Protein AF-A0A7X4L5C1-F1 (afdb_monomer_lite)

Sequence (406 aa):
IIQNWLNNQGIYPERGCKEEYSFYAYKCYPIDEHRRQYFQKICSGKKPSIGYKLIPLLARKGMLDSVWTTNLDDLVVTACIGNGIQAIEITLDSVQRLNNRPQNRHELPVIKLHGDFKYGDLKNTEEELLNQDKTFRERLIEYVQDKHLIVLGYSGRDTSLMDTLKEAYSKQGGGILYWCGYGDNINSDIAELIQIATKNGRRAFYIPTDGFDSTLRKITQIVVEDDNNLKKELLELHQTSNINDTITPFDLKCERVNKLLKSNIFRISFPDEVFVFDVSISDKPWKFVDERTLERNDISAVPYNKQIWAFGRLDIIKDIFKDVMNSDIQRKPLANIKIYNTAVSRLLLTTICKILALQSNLKTDYKDKIWTENNSKSISGHIVYNAVLLSFDRISGEYYLSLNPD

Foldseek 3Di:
DVQVVQVVVVPADHPPDLCNVVVCLCVVPVDLVVSLVVLCVVQPPDEAALLLLLLLVCLLLVNAQEAEDQHPHCHNQNSLVPSQAHEDEDELVRLVCLPPDDRDSRYYYYYHPDPGRNDPPPDPDPVVVVVSLVSVLVSVLVVQQAAEDEAFPDQCSDPSVLVSLLVSLLDHHAYAAEYEDAADDHDPSRVVSCVSNVVSVHHYDYHHDNHSNRVSLVVSCVSCVPPPVSVVVSVVSVVVSCVPPPPPPPDPPPVDPQDDDDDQKAFDDDDFKWKKFAWDDDDDQAVVQCVQPQPDLQKFWFDDPNMITMDHDPVSVCVSCVPTTPDDIDIDTPVPDDCVPPGNVQSVQLNVQSVCCVVVVWDDPSGFKTWDPPDWDQDPNDTDTWMWGWGWDADPNTIIIGTHTD

Secondary structure (DSSP, 8-state):
-HHHHHHHTSSSPPTT-TTHHHHHHHHH--SHHHHHHHHHHHHTT----HHHHHHHHHHHTT----EEE--SS-HHHHHHTTTT-EEEEE-GGGGGGTTSS---TTEEEEEE---SSSSTTSS--HHHHHHHHHHHHHHHHHHHHHS-EEEES--S--HHHHHHHHHHHHS--S-EEEEEEESS---HHHHHHHHHHHHTT-EEEEEEES-HHHHHHHHHHHHTTT-HHHHHHHHHHHHHHHTT-----S----SS-----SSSEEE----SEEEEEEB---S-HHHHHHHHHSS-TTEEEEEETTEEEEEE-HHHHHHHHTTTB-S--EEEESTTS-TTSHHHHHHHHHHHHHHHHHHHT-EE-SSSEEE-STT-EEETTEEE--EEEEEEEEETTEEEEEEEE-

Structure (mmCIF, N/CA/C/O backbone):
data_AF-A0A7X4L5C1-F1
#
_entry.id   AF-A0A7X4L5C1-F1
#
loop_
_atom_site.group_PDB
_atom_site.id
_atom_site.type_symbol
_atom_site.label_atom_id
_atom_site.label_alt_id
_atom_site.label_comp_id
_atom_site.label_asym_id
_atom_site.label_entity_id
_atom_site.label_seq_id
_atom_site.pdbx_PDB_ins_code
_atom_site.Cartn_x
_atom_site.Cartn_y
_atom_site.Cartn_z
_atom_site.occupancy
_atom_site.B_iso_or_equiv
_atom_site.auth_seq_id
_atom_site.auth_comp_id
_atom_site.auth_asym_id
_atom_site.auth_atom_id
_atom_site.pdbx_PDB_model_num
ATOM 1 N N . ILE A 1 1 ? 19.381 -14.144 2.838 1.00 76.88 1 ILE A N 1
ATOM 2 C CA . ILE A 1 1 ? 20.787 -13.904 3.254 1.00 76.88 1 ILE A CA 1
ATOM 3 C C . ILE A 1 1 ? 20.833 -13.256 4.637 1.00 76.88 1 ILE A C 1
ATOM 5 O O . ILE A 1 1 ? 21.293 -13.926 5.546 1.00 76.88 1 ILE A O 1
ATOM 9 N N . ILE A 1 2 ? 20.290 -12.044 4.833 1.00 82.88 2 ILE A N 1
ATOM 10 C CA . ILE A 1 2 ? 20.304 -11.349 6.142 1.00 82.88 2 ILE A CA 1
ATOM 11 C C . ILE A 1 2 ? 19.624 -12.174 7.249 1.00 82.88 2 ILE A C 1
ATOM 13 O O . ILE A 1 2 ? 20.246 -12.434 8.271 1.00 82.88 2 ILE A O 1
ATOM 17 N N . GLN A 1 3 ? 18.405 -12.676 7.017 1.00 81.88 3 GLN A N 1
ATOM 18 C CA . GLN A 1 3 ? 17.716 -13.501 8.019 1.00 81.88 3 GLN A CA 1
ATOM 19 C C . GLN A 1 3 ? 18.479 -14.779 8.382 1.00 81.88 3 GLN A C 1
ATOM 21 O O . GLN A 1 3 ? 18.574 -15.126 9.549 1.00 81.88 3 GLN A O 1
ATOM 26 N N . ASN A 1 4 ? 19.055 -15.471 7.398 1.00 84.75 4 ASN A N 1
ATOM 27 C CA . ASN A 1 4 ? 19.818 -16.692 7.663 1.00 84.75 4 ASN A CA 1
ATOM 28 C C . ASN A 1 4 ? 21.037 -16.389 8.546 1.00 84.75 4 ASN A C 1
ATOM 30 O O . ASN A 1 4 ? 21.363 -17.177 9.423 1.00 84.75 4 ASN A O 1
ATOM 34 N N . TRP A 1 5 ? 21.682 -15.233 8.344 1.00 88.88 5 TRP A N 1
ATOM 35 C CA . TRP A 1 5 ? 22.757 -14.784 9.222 1.00 88.88 5 TRP A CA 1
ATOM 36 C C . TRP A 1 5 ? 22.249 -14.497 10.640 1.00 88.88 5 TRP A C 1
ATOM 38 O O . TRP A 1 5 ? 22.875 -14.963 11.584 1.00 88.88 5 TRP A O 1
ATOM 48 N N . LEU A 1 6 ? 21.112 -13.803 10.790 1.00 86.69 6 LEU A N 1
ATOM 49 C CA . LEU A 1 6 ? 20.492 -13.507 12.091 1.00 86.69 6 LEU A CA 1
ATOM 50 C C . LEU A 1 6 ? 20.116 -14.787 12.851 1.00 86.69 6 LEU A C 1
ATOM 52 O O . LEU A 1 6 ? 20.483 -14.933 14.015 1.00 86.69 6 LEU A O 1
ATOM 56 N N . ASN A 1 7 ? 19.469 -15.737 12.173 1.00 87.06 7 ASN A N 1
ATOM 57 C CA . ASN A 1 7 ? 19.072 -17.023 12.747 1.00 87.06 7 ASN A CA 1
ATOM 58 C C . ASN A 1 7 ? 20.291 -17.826 13.230 1.00 87.06 7 ASN A C 1
ATOM 60 O O . ASN A 1 7 ? 20.255 -18.401 14.312 1.00 87.06 7 ASN A O 1
ATOM 64 N N . ASN A 1 8 ? 21.401 -17.808 12.481 1.00 89.06 8 ASN A N 1
ATOM 65 C CA . ASN A 1 8 ? 22.632 -18.509 12.863 1.00 89.06 8 ASN A CA 1
ATOM 66 C C . ASN A 1 8 ? 23.288 -17.960 14.143 1.00 89.06 8 ASN A C 1
ATOM 68 O O . ASN A 1 8 ? 24.120 -18.648 14.726 1.00 89.06 8 ASN A O 1
ATOM 72 N N . GLN A 1 9 ? 22.950 -16.742 14.581 1.00 86.88 9 GLN A N 1
ATOM 73 C CA . GLN A 1 9 ? 23.472 -16.190 15.838 1.00 86.88 9 GLN A CA 1
ATOM 74 C C . GLN A 1 9 ? 22.696 -16.682 17.070 1.00 86.88 9 GLN A C 1
ATOM 76 O O . GLN A 1 9 ? 23.168 -16.488 18.184 1.00 86.88 9 GLN A O 1
ATOM 81 N N . GLY A 1 10 ? 21.492 -17.249 16.906 1.00 83.44 10 GLY A N 1
ATOM 82 C CA . GLY A 1 10 ? 20.671 -17.795 17.999 1.00 83.44 10 GLY A CA 1
ATOM 83 C C . GLY A 1 10 ? 20.094 -16.781 19.003 1.00 83.44 10 GLY A C 1
ATOM 84 O O . GLY A 1 10 ? 19.364 -17.175 19.903 1.00 83.44 10 GLY A O 1
ATOM 85 N N . ILE A 1 11 ? 20.400 -15.486 18.862 1.00 86.56 11 ILE A N 1
ATOM 86 C CA . ILE A 1 11 ? 19.992 -14.411 19.793 1.00 86.56 11 ILE A CA 1
ATOM 87 C C . ILE A 1 11 ? 18.981 -13.423 19.193 1.00 86.56 11 ILE A C 1
ATOM 89 O O . ILE A 1 11 ? 18.627 -12.439 19.841 1.00 86.56 11 ILE A O 1
ATOM 93 N N . TYR A 1 12 ? 18.620 -13.596 17.922 1.00 87.31 12 TYR A N 1
ATOM 94 C CA . TYR A 1 12 ? 17.735 -12.691 17.191 1.00 87.31 12 TYR A CA 1
ATOM 95 C C . TYR A 1 12 ? 16.380 -13.358 16.947 1.00 87.31 12 TYR A C 1
ATOM 97 O O . TYR A 1 12 ? 16.351 -14.572 16.740 1.00 87.31 12 TYR A O 1
ATOM 105 N N . PRO A 1 13 ? 15.280 -12.585 16.949 1.00 84.81 13 PRO A N 1
ATOM 106 C CA . PRO A 1 13 ? 13.955 -13.118 16.678 1.00 84.81 13 PRO A CA 1
ATOM 107 C C . PRO A 1 13 ? 13.875 -13.722 15.274 1.00 84.81 13 PRO A C 1
ATOM 109 O O . PRO A 1 13 ? 14.532 -13.269 14.329 1.00 84.81 13 PRO A O 1
ATOM 112 N N . GLU A 1 14 ? 13.044 -14.754 15.143 1.00 85.31 14 GLU A N 1
ATOM 113 C CA . GLU A 1 14 ? 12.731 -15.346 13.850 1.00 85.31 14 GLU A CA 1
ATOM 114 C C . GLU A 1 14 ? 11.982 -14.352 12.954 1.00 85.31 14 GLU A C 1
ATOM 116 O O . GLU A 1 14 ? 11.309 -13.426 13.413 1.00 85.31 14 GLU A O 1
ATOM 121 N N . ARG A 1 15 ? 12.083 -14.562 11.640 1.00 83.62 15 ARG A N 1
ATOM 122 C CA . ARG A 1 15 ? 11.452 -13.685 10.653 1.00 83.62 15 ARG A CA 1
ATOM 123 C C . ARG A 1 15 ? 9.940 -13.665 10.827 1.00 83.62 15 ARG A C 1
ATOM 125 O O . ARG A 1 15 ? 9.299 -14.706 10.710 1.00 83.62 15 ARG A O 1
ATOM 132 N N . GLY A 1 16 ? 9.368 -12.473 10.959 1.00 76.12 16 GLY A N 1
ATOM 133 C CA . GLY A 1 16 ? 7.925 -12.305 11.095 1.00 76.12 16 GLY A CA 1
ATOM 134 C C . GLY A 1 16 ? 7.400 -12.556 12.507 1.00 76.12 16 GLY A C 1
ATOM 135 O O . GLY A 1 16 ? 6.182 -12.573 12.681 1.00 76.12 16 GLY A O 1
ATOM 136 N N . CYS A 1 17 ? 8.283 -12.718 13.497 1.00 79.56 17 CYS A N 1
ATOM 137 C CA . CYS A 1 17 ? 7.891 -12.743 14.901 1.00 79.56 17 CYS A CA 1
ATOM 138 C C . CYS A 1 17 ? 7.245 -11.403 15.306 1.00 79.56 17 CYS A C 1
ATOM 140 O O . CYS A 1 17 ? 7.602 -10.347 14.774 1.00 79.56 17 CYS A O 1
ATOM 142 N N . LYS A 1 18 ? 6.293 -11.420 16.247 1.00 68.19 18 LYS A N 1
ATOM 143 C CA . LYS A 1 18 ? 5.554 -10.207 16.649 1.00 68.19 18 LYS A CA 1
ATOM 144 C C . LYS A 1 18 ? 6.484 -9.172 17.291 1.00 68.19 18 LYS A C 1
ATOM 146 O O . LYS A 1 18 ? 6.361 -7.979 17.028 1.00 68.19 18 LYS A O 1
ATOM 151 N N . GLU A 1 19 ? 7.476 -9.641 18.038 1.00 70.69 19 GLU A N 1
ATOM 152 C CA . GLU A 1 19 ? 8.443 -8.829 18.776 1.00 70.69 19 GLU A CA 1
ATOM 153 C C . GLU A 1 19 ? 9.618 -8.356 17.906 1.00 70.69 19 GLU A C 1
ATOM 155 O O . GLU A 1 19 ? 10.466 -7.606 18.386 1.00 70.69 19 GLU A O 1
ATOM 160 N N . GLU A 1 20 ? 9.685 -8.762 16.629 1.00 75.56 20 GLU A N 1
ATOM 161 C CA . GLU A 1 20 ? 10.814 -8.488 15.729 1.00 75.56 20 GLU A CA 1
ATOM 162 C C . GLU A 1 20 ? 11.133 -6.985 15.650 1.00 75.56 20 GLU A C 1
ATOM 164 O O . GLU A 1 20 ? 12.278 -6.574 15.847 1.00 75.56 20 GLU A O 1
ATOM 169 N N . TYR A 1 21 ? 10.109 -6.150 15.435 1.00 74.38 21 TYR A N 1
ATOM 170 C CA . TYR A 1 21 ? 10.257 -4.694 15.334 1.00 74.38 21 TYR A CA 1
ATOM 171 C C . TYR A 1 21 ? 10.800 -4.075 16.627 1.00 74.38 21 TYR A C 1
ATOM 173 O O . TYR A 1 21 ? 11.815 -3.374 16.601 1.00 74.38 21 TYR A O 1
ATOM 181 N N . SER A 1 22 ? 10.146 -4.360 17.755 1.00 73.19 22 SER A N 1
ATOM 182 C CA . SER A 1 22 ? 10.513 -3.793 19.052 1.00 73.19 22 SER A CA 1
ATOM 183 C C . SER A 1 22 ? 11.908 -4.255 19.463 1.00 73.19 22 SER A C 1
ATOM 185 O O . SER A 1 22 ? 12.741 -3.429 19.831 1.00 73.19 22 SER A O 1
ATOM 187 N N . PHE A 1 23 ? 12.216 -5.545 19.303 1.00 79.12 23 PHE A N 1
ATOM 188 C CA . PHE A 1 23 ? 13.527 -6.110 19.616 1.00 79.12 23 PHE A CA 1
ATOM 189 C C . PHE A 1 23 ? 14.656 -5.375 18.885 1.00 79.12 23 PHE A C 1
ATOM 191 O O . PHE A 1 23 ? 15.636 -4.962 19.510 1.00 79.12 23 PHE A O 1
ATOM 198 N N . TYR A 1 24 ? 14.528 -5.175 17.568 1.00 81.62 24 TYR A N 1
ATOM 199 C CA . TYR A 1 24 ? 15.555 -4.467 16.804 1.00 81.62 24 TYR A CA 1
ATOM 200 C C . TYR A 1 24 ? 15.628 -2.982 17.161 1.00 81.62 24 TYR A C 1
ATOM 202 O O . TYR A 1 24 ? 16.733 -2.450 17.257 1.00 81.62 24 TYR A O 1
ATOM 210 N N . ALA A 1 25 ? 14.494 -2.324 17.418 1.00 75.06 25 ALA A N 1
ATOM 211 C CA . ALA A 1 25 ? 14.479 -0.928 17.847 1.00 75.06 25 ALA A CA 1
ATOM 212 C C . ALA A 1 25 ? 15.249 -0.726 19.166 1.00 75.06 25 ALA A C 1
ATOM 214 O O . ALA A 1 25 ? 16.118 0.145 19.230 1.00 75.06 25 ALA A O 1
ATOM 215 N N . TYR A 1 26 ? 15.002 -1.565 20.181 1.00 77.00 26 TYR A N 1
ATOM 216 C CA . TYR A 1 26 ? 15.725 -1.525 21.461 1.00 77.00 26 TYR A CA 1
ATOM 217 C C . TYR A 1 26 ? 17.202 -1.899 21.312 1.00 77.00 26 TYR A C 1
ATOM 219 O O . TYR A 1 26 ? 18.069 -1.264 21.907 1.00 77.00 26 TYR A O 1
ATOM 227 N N . LYS A 1 27 ? 17.517 -2.909 20.493 1.00 82.50 27 LYS A N 1
ATOM 228 C CA . LYS A 1 27 ? 18.898 -3.377 20.326 1.00 82.50 27 LYS A CA 1
ATOM 229 C C . LYS A 1 27 ? 19.775 -2.385 19.561 1.00 82.50 27 LYS A C 1
ATOM 231 O O . LYS A 1 27 ? 20.954 -2.253 19.878 1.00 82.50 27 LYS A O 1
ATOM 236 N N . CYS A 1 28 ? 19.224 -1.697 18.561 1.00 82.88 28 CYS A N 1
ATOM 237 C CA . CYS A 1 28 ? 19.953 -0.683 17.795 1.00 82.88 28 CYS A CA 1
ATOM 238 C C . CYS A 1 28 ? 20.097 0.638 18.556 1.00 82.88 28 CYS A C 1
ATOM 240 O O . CYS A 1 28 ? 21.110 1.319 18.405 1.00 82.88 28 CYS A O 1
ATOM 242 N N . TYR A 1 29 ? 19.105 0.992 19.370 1.00 78.44 29 TYR A N 1
ATOM 243 C CA . TYR A 1 29 ? 19.063 2.259 20.088 1.00 78.44 29 TYR A CA 1
ATOM 244 C C . TYR A 1 29 ? 18.593 2.027 21.533 1.00 78.44 29 TYR A C 1
ATOM 246 O O . TYR A 1 29 ? 17.424 2.226 21.838 1.00 78.44 29 TYR A O 1
ATOM 254 N N . PRO A 1 30 ? 19.489 1.630 22.451 1.00 78.25 30 PRO A N 1
ATOM 255 C CA . PRO A 1 30 ? 19.106 1.355 23.839 1.00 78.25 30 PRO A CA 1
ATOM 256 C C . PRO A 1 30 ? 18.644 2.597 24.613 1.00 78.25 30 PRO A C 1
ATOM 258 O O . PRO A 1 30 ? 17.969 2.474 25.624 1.00 78.25 30 PRO A O 1
ATOM 261 N N . ILE A 1 31 ? 19.044 3.788 24.152 1.00 78.69 31 ILE A N 1
ATOM 262 C CA . ILE A 1 31 ? 18.683 5.072 24.755 1.00 78.69 31 ILE A CA 1
ATOM 263 C C . ILE A 1 31 ? 17.437 5.612 24.055 1.00 78.69 31 ILE A C 1
ATOM 265 O O . ILE A 1 31 ? 17.445 5.835 22.840 1.00 78.69 31 ILE A O 1
ATOM 269 N N . ASP A 1 32 ? 16.402 5.894 24.838 1.00 69.19 32 ASP A N 1
ATOM 270 C CA . ASP A 1 32 ? 15.101 6.381 24.376 1.00 69.19 32 ASP A CA 1
ATOM 271 C C . ASP A 1 32 ? 15.201 7.629 23.518 1.00 69.19 32 ASP A C 1
ATOM 273 O O . ASP A 1 32 ? 14.660 7.668 22.415 1.00 69.19 32 ASP A O 1
ATOM 277 N N . GLU A 1 33 ? 15.975 8.618 23.958 1.00 73.69 33 GLU A N 1
ATOM 278 C CA . GLU A 1 33 ? 16.185 9.848 23.200 1.00 73.69 33 GLU A CA 1
ATOM 279 C C . GLU A 1 33 ? 16.744 9.584 21.794 1.00 73.69 33 GLU A C 1
ATOM 281 O O . GLU A 1 33 ? 16.292 10.181 20.817 1.00 73.69 33 GLU A O 1
ATOM 286 N N . HIS A 1 34 ? 17.665 8.627 21.653 1.00 80.44 34 HIS A N 1
ATOM 287 C CA . HIS A 1 34 ? 18.209 8.261 20.346 1.00 80.44 34 HIS A CA 1
ATOM 288 C C . HIS A 1 34 ? 17.168 7.549 19.472 1.00 80.44 34 HIS A C 1
ATOM 290 O O . HIS A 1 34 ? 17.119 7.805 18.267 1.00 80.44 34 HIS A O 1
ATOM 296 N N . ARG A 1 35 ? 16.298 6.711 20.061 1.00 79.56 35 ARG A N 1
ATOM 297 C CA . ARG A 1 35 ? 15.146 6.121 19.351 1.00 79.56 35 ARG A CA 1
ATOM 298 C C . ARG A 1 35 ? 14.209 7.207 18.843 1.00 79.56 35 ARG A C 1
ATOM 300 O O . ARG A 1 35 ? 13.867 7.205 17.660 1.00 79.56 35 ARG A O 1
ATOM 307 N N . ARG A 1 36 ? 13.844 8.163 19.706 1.00 74.75 36 ARG A N 1
ATOM 308 C CA . ARG A 1 36 ? 12.979 9.296 19.344 1.00 74.75 36 ARG A CA 1
ATOM 309 C C . ARG A 1 36 ? 13.556 10.069 18.167 1.00 74.75 36 ARG A C 1
ATOM 311 O O . ARG A 1 36 ? 12.881 10.239 17.155 1.00 74.75 36 ARG A O 1
ATOM 318 N N . GLN A 1 37 ? 14.817 10.487 18.269 1.00 80.81 37 GLN A N 1
ATOM 319 C CA . GLN A 1 37 ? 15.495 11.249 17.220 1.00 80.81 37 GLN A CA 1
ATOM 320 C C . GLN A 1 37 ? 15.586 10.467 15.908 1.00 80.81 37 GLN A C 1
ATOM 322 O O . GLN A 1 37 ? 15.396 11.039 14.834 1.00 80.81 37 GLN A O 1
ATOM 327 N N . TYR A 1 38 ? 15.834 9.157 15.976 1.00 83.00 38 TYR A N 1
ATOM 328 C CA . TYR A 1 38 ? 15.858 8.295 14.800 1.00 83.00 38 TYR A CA 1
ATOM 329 C C . TYR A 1 38 ? 14.506 8.279 14.075 1.00 83.00 38 TYR A C 1
ATOM 331 O O . TYR A 1 38 ? 14.451 8.566 12.875 1.00 83.00 38 TYR A O 1
ATOM 339 N N . PHE A 1 39 ? 13.409 8.015 14.790 1.00 79.81 39 PHE A N 1
ATOM 340 C CA . PHE A 1 39 ? 12.077 7.992 14.183 1.00 79.81 39 PHE A CA 1
ATOM 341 C C . PHE A 1 39 ? 11.621 9.379 13.725 1.00 79.81 39 PHE A C 1
ATOM 343 O O . PHE A 1 39 ? 11.120 9.510 12.609 1.00 79.81 39 PHE A O 1
ATOM 350 N N . GLN A 1 40 ? 11.882 10.430 14.507 1.00 81.25 40 GLN A N 1
ATOM 351 C CA . GLN A 1 40 ? 11.629 11.812 14.089 1.00 81.25 40 GLN A CA 1
ATOM 352 C C . GLN A 1 40 ? 12.360 12.143 12.788 1.00 81.25 40 GLN A C 1
ATOM 354 O O . GLN A 1 40 ? 11.769 12.722 11.880 1.00 81.25 40 GLN A O 1
ATOM 359 N N . LYS A 1 41 ? 13.624 11.728 12.647 1.00 85.69 41 LYS A N 1
ATOM 360 C CA . LYS A 1 41 ? 14.399 11.934 11.420 1.00 85.69 41 LYS A CA 1
ATOM 361 C C . LYS A 1 41 ? 13.818 11.173 10.226 1.00 85.69 41 LYS A C 1
ATOM 363 O O . LYS A 1 41 ? 13.832 11.709 9.122 1.00 85.69 41 LYS A O 1
ATOM 368 N N . ILE A 1 42 ? 13.299 9.960 10.426 1.00 84.12 42 ILE A N 1
ATOM 369 C CA . ILE A 1 42 ? 12.631 9.184 9.365 1.00 84.12 42 ILE A CA 1
ATOM 370 C C . ILE A 1 42 ? 11.329 9.855 8.917 1.00 84.12 42 ILE A C 1
ATOM 372 O O . ILE A 1 42 ? 11.041 9.892 7.717 1.00 84.12 42 ILE A O 1
ATOM 376 N N . CYS A 1 43 ? 10.551 10.374 9.866 1.00 82.88 43 CYS A N 1
ATOM 377 C CA . CYS A 1 43 ? 9.283 11.052 9.604 1.00 82.88 43 CYS A CA 1
ATOM 378 C C . CYS A 1 43 ? 9.474 12.480 9.062 1.00 82.88 43 CYS A C 1
ATOM 380 O O . CYS A 1 43 ? 8.597 13.002 8.372 1.00 82.88 43 CYS A O 1
ATOM 382 N N . SER A 1 44 ? 10.614 13.112 9.342 1.00 82.81 44 SER A N 1
ATOM 383 C CA . SER A 1 44 ? 10.907 14.482 8.928 1.00 82.81 44 SER A CA 1
ATOM 384 C C . SER A 1 44 ? 10.951 14.632 7.404 1.00 82.81 44 SER A C 1
ATOM 386 O O . SER A 1 44 ? 11.477 13.788 6.675 1.00 82.81 44 SER A O 1
ATOM 388 N N . GLY A 1 45 ? 10.370 15.727 6.908 1.00 82.12 45 GLY A N 1
ATOM 389 C CA . GLY A 1 45 ? 10.337 16.062 5.482 1.00 82.12 45 GLY A CA 1
ATOM 390 C C . GLY A 1 45 ? 9.420 15.180 4.625 1.00 82.12 45 GLY A C 1
ATOM 391 O O . GLY A 1 45 ? 9.382 15.356 3.404 1.00 82.12 45 GLY A O 1
ATOM 392 N N . LYS A 1 46 ? 8.670 14.244 5.223 1.00 88.06 46 LYS A N 1
ATOM 393 C CA . LYS A 1 46 ? 7.661 13.456 4.505 1.00 88.06 46 LYS A CA 1
ATOM 394 C C . LYS A 1 46 ? 6.452 14.328 4.175 1.00 88.06 46 LYS A C 1
ATOM 396 O O . LYS A 1 46 ? 6.020 15.147 4.980 1.00 88.06 46 LYS A O 1
ATOM 401 N N . LYS A 1 47 ? 5.916 14.156 2.966 1.00 88.75 47 LYS A N 1
ATOM 402 C CA . LYS A 1 47 ? 4.746 14.897 2.482 1.00 88.75 47 LYS A CA 1
ATOM 403 C C . LYS A 1 47 ? 3.512 13.992 2.493 1.00 88.75 47 LYS A C 1
ATOM 405 O O . LYS A 1 47 ? 3.648 12.819 2.147 1.00 88.75 47 LYS A O 1
ATOM 410 N N . PRO A 1 48 ? 2.323 14.519 2.838 1.00 90.56 48 PRO A N 1
ATOM 411 C CA . PRO A 1 48 ? 1.090 13.743 2.791 1.00 90.56 48 PRO A CA 1
ATOM 412 C C . PRO A 1 48 ? 0.825 13.211 1.376 1.00 90.56 48 PRO A C 1
ATOM 414 O O . PRO A 1 48 ? 0.829 13.986 0.413 1.00 90.56 48 PRO A O 1
ATOM 417 N N . SER A 1 49 ? 0.592 11.901 1.253 1.00 91.00 49 SER A N 1
ATOM 418 C CA . SER A 1 49 ? 0.096 11.287 0.015 1.00 91.00 49 SER A CA 1
ATOM 419 C C . SER A 1 49 ? -1.341 11.733 -0.275 1.00 91.00 49 SER A C 1
ATOM 421 O O . SER A 1 49 ? -1.973 12.425 0.533 1.00 91.00 49 SER A O 1
ATOM 423 N N . ILE A 1 50 ? -1.879 11.347 -1.436 1.00 90.31 50 ILE A N 1
ATOM 424 C CA . ILE A 1 50 ? -3.241 11.730 -1.823 1.00 90.31 50 ILE A CA 1
ATOM 425 C C . ILE A 1 50 ? -4.273 11.290 -0.779 1.00 90.31 50 ILE A C 1
ATOM 427 O O . ILE A 1 50 ? -5.131 12.095 -0.445 1.00 90.31 50 ILE A O 1
ATOM 431 N N . GLY A 1 51 ? -4.161 10.095 -0.189 1.00 91.94 51 GLY A N 1
ATOM 432 C CA . GLY A 1 51 ? -5.097 9.621 0.832 1.00 91.94 51 GLY A CA 1
ATOM 433 C C . GLY A 1 51 ? -5.174 10.563 2.033 1.00 91.94 51 GLY A C 1
ATOM 434 O O . GLY A 1 51 ? -6.267 10.956 2.434 1.00 91.94 51 GLY A O 1
ATOM 435 N N . TYR A 1 52 ? -4.030 11.026 2.544 1.00 93.44 52 TYR A N 1
ATOM 436 C CA . TYR A 1 52 ? -4.007 12.001 3.638 1.00 93.44 52 TYR A CA 1
ATOM 437 C C . TYR A 1 52 ? -4.633 13.338 3.234 1.00 93.44 52 TYR A C 1
ATOM 439 O O . TYR A 1 52 ? -5.384 13.916 4.013 1.00 93.44 52 TYR A O 1
ATOM 447 N N . LYS A 1 53 ? -4.379 13.822 2.011 1.00 92.38 53 LYS A N 1
ATOM 448 C CA . LYS A 1 53 ? -4.963 15.080 1.505 1.00 92.38 53 LYS A CA 1
ATOM 449 C C . LYS A 1 53 ? -6.487 15.029 1.357 1.00 92.38 53 LYS A C 1
ATOM 451 O O . LYS A 1 53 ? -7.112 16.080 1.296 1.00 92.38 53 LYS A O 1
ATOM 456 N N . LEU A 1 54 ? -7.085 13.838 1.316 1.00 93.12 54 LEU A N 1
ATOM 457 C CA . LEU A 1 54 ? -8.539 13.656 1.263 1.00 93.12 54 LEU A CA 1
ATOM 458 C C . LEU A 1 54 ? -9.202 13.643 2.649 1.00 93.12 54 LEU A C 1
ATOM 460 O O . LEU A 1 54 ? -10.406 13.868 2.748 1.00 93.12 54 LEU A O 1
ATOM 464 N N . ILE A 1 55 ? -8.436 13.441 3.727 1.00 94.19 55 ILE A N 1
ATOM 465 C CA . ILE A 1 55 ? -8.951 13.444 5.107 1.00 94.19 55 ILE A CA 1
ATOM 466 C C . ILE A 1 55 ? -9.705 14.747 5.452 1.00 94.19 55 ILE A C 1
ATOM 468 O O . ILE A 1 55 ? -10.825 14.651 5.959 1.00 94.19 55 ILE A O 1
ATOM 472 N N . PRO A 1 56 ? -9.184 15.957 5.152 1.00 92.00 56 PRO A N 1
ATOM 473 C CA . PRO A 1 56 ? -9.903 17.203 5.428 1.00 92.00 56 PRO A CA 1
ATOM 474 C C . PRO A 1 56 ? -11.233 17.312 4.673 1.00 92.00 56 PRO A C 1
ATOM 476 O O . PRO A 1 56 ? -12.203 17.829 5.222 1.00 92.00 56 PRO A O 1
ATOM 479 N N . LEU A 1 57 ? -11.311 16.796 3.438 1.00 91.75 57 LEU A N 1
ATOM 480 C CA . LEU A 1 57 ? -12.549 16.794 2.648 1.00 91.75 57 LEU A CA 1
ATOM 481 C C . LEU A 1 57 ? -13.621 15.942 3.341 1.00 91.75 57 LEU A C 1
ATOM 483 O O . LEU A 1 57 ? -14.756 16.393 3.508 1.00 91.75 57 LEU A O 1
ATOM 487 N N . LEU A 1 58 ? -13.244 14.741 3.793 1.00 92.12 58 LEU A N 1
ATOM 488 C CA . LEU A 1 58 ? -14.130 13.839 4.535 1.00 92.12 58 LEU A CA 1
ATOM 489 C C . LEU A 1 58 ? -14.588 14.453 5.868 1.00 92.12 58 LEU A C 1
ATOM 491 O O . LEU A 1 58 ? -15.768 14.363 6.213 1.00 92.12 58 LEU A O 1
ATOM 495 N N . ALA A 1 59 ? -13.682 15.126 6.584 1.00 91.25 59 ALA A N 1
ATOM 496 C CA . ALA A 1 59 ? -13.990 15.811 7.839 1.00 91.25 59 ALA A CA 1
ATOM 497 C C . ALA A 1 59 ? -14.970 16.984 7.639 1.00 91.25 59 ALA A C 1
ATOM 499 O O . ALA A 1 59 ? -15.987 17.050 8.328 1.00 91.25 59 ALA A O 1
ATOM 500 N N . ARG A 1 60 ? -14.758 17.857 6.637 1.00 88.75 60 ARG A N 1
ATOM 501 C CA . ARG A 1 60 ? -15.687 18.973 6.332 1.00 88.75 60 ARG A CA 1
ATOM 502 C C . ARG A 1 60 ? -17.076 18.486 5.930 1.00 88.75 60 ARG A C 1
ATOM 504 O O . ARG A 1 60 ? -18.073 19.143 6.231 1.00 88.75 60 ARG A O 1
ATOM 511 N N . LYS A 1 61 ? -17.158 17.327 5.265 1.00 89.00 61 LYS A N 1
ATOM 512 C CA . LYS A 1 61 ? -18.434 16.668 4.955 1.00 89.00 61 LYS A CA 1
ATOM 513 C C . LYS A 1 61 ? -19.138 16.070 6.170 1.00 89.00 61 LYS A C 1
ATOM 515 O O . LYS A 1 61 ? -20.314 15.738 6.060 1.00 89.00 61 LYS A O 1
ATOM 520 N N . GLY A 1 62 ? -18.460 15.970 7.312 1.00 87.62 62 GLY A N 1
ATOM 521 C CA . GLY A 1 62 ? -18.984 15.324 8.510 1.00 87.62 62 GLY A CA 1
ATOM 522 C C . GLY A 1 62 ? -19.022 13.799 8.402 1.00 87.62 62 GLY A C 1
ATOM 523 O O . GLY A 1 62 ? -19.792 13.174 9.116 1.00 87.62 62 GLY A O 1
ATOM 524 N N . MET A 1 63 ? -18.228 13.208 7.499 1.00 89.62 63 MET A N 1
ATOM 525 C CA . MET A 1 63 ? -18.107 11.748 7.357 1.00 89.62 63 MET A CA 1
ATOM 526 C C . MET A 1 63 ? -16.990 11.161 8.222 1.00 89.62 63 MET A C 1
ATOM 528 O O . MET A 1 63 ? -16.919 9.947 8.391 1.00 89.62 63 MET A O 1
ATOM 532 N N . LEU A 1 64 ? -16.101 12.010 8.742 1.00 91.31 64 LEU A N 1
ATOM 533 C CA . LEU A 1 64 ? -14.978 11.607 9.576 1.00 91.31 64 LEU A CA 1
ATOM 534 C C . LEU A 1 64 ? -14.974 12.406 10.879 1.00 91.31 64 LEU A C 1
ATOM 536 O O . LEU A 1 64 ? -14.713 13.607 10.867 1.00 91.31 64 LEU A O 1
ATOM 540 N N . ASP A 1 65 ? -15.227 11.713 11.988 1.00 89.44 65 ASP A N 1
ATOM 541 C CA . ASP A 1 65 ? -15.296 12.309 13.328 1.00 89.44 65 ASP A CA 1
ATOM 542 C C . ASP A 1 65 ? -13.938 12.416 14.023 1.00 89.44 65 ASP A C 1
ATOM 544 O O . ASP A 1 65 ? -13.703 13.336 14.802 1.00 89.44 65 ASP A O 1
ATOM 548 N N . SER A 1 66 ? -13.051 11.447 13.800 1.00 91.31 66 SER A N 1
ATOM 549 C CA . SER A 1 66 ? -11.709 11.425 14.382 1.00 91.31 66 SER A CA 1
ATOM 550 C C . SER A 1 66 ? -10.786 10.484 13.618 1.00 91.31 66 SER A C 1
ATOM 552 O O . SER A 1 66 ? -11.233 9.582 12.908 1.00 91.31 66 SER A O 1
ATOM 554 N N . VAL A 1 67 ? -9.481 10.688 13.783 1.00 93.06 67 VAL A N 1
ATOM 555 C CA . VAL A 1 67 ? -8.442 9.798 13.261 1.00 93.06 67 VAL A CA 1
ATOM 556 C C . VAL A 1 67 ? -7.664 9.217 14.425 1.00 93.06 67 VAL A C 1
ATOM 558 O O . VAL A 1 67 ? -7.070 9.959 15.197 1.00 93.06 67 VAL A O 1
ATOM 561 N N . TRP A 1 68 ? -7.617 7.893 14.518 1.00 90.81 68 TRP A N 1
ATOM 562 C CA . TRP A 1 68 ? -6.798 7.173 15.490 1.00 90.81 68 TRP A CA 1
ATOM 563 C C . TRP A 1 68 ? -5.626 6.551 14.742 1.00 90.81 68 TRP A C 1
ATOM 565 O O . TRP A 1 68 ? -5.835 5.812 13.780 1.00 90.81 68 TRP A O 1
ATOM 575 N N . THR A 1 69 ? -4.394 6.883 15.127 1.00 88.00 69 THR A N 1
ATOM 576 C CA . THR A 1 69 ? -3.216 6.488 14.351 1.00 88.00 69 THR A CA 1
ATOM 577 C C . THR A 1 69 ? -2.093 5.925 15.209 1.00 88.00 69 THR A C 1
ATOM 579 O O . THR A 1 69 ? -1.650 6.535 16.181 1.00 88.00 69 THR A O 1
ATOM 582 N N . THR A 1 70 ? -1.599 4.765 14.783 1.00 81.88 70 THR A N 1
ATOM 583 C CA . THR A 1 70 ? -0.322 4.168 15.175 1.00 81.88 70 THR A CA 1
ATOM 584 C C . THR A 1 70 ? 0.786 4.663 14.235 1.00 81.88 70 THR A C 1
ATOM 586 O O . THR A 1 70 ? 1.572 3.875 13.733 1.00 81.88 70 THR A O 1
ATOM 589 N N . ASN A 1 71 ? 0.823 5.946 13.881 1.00 84.38 71 ASN A N 1
ATOM 590 C CA . ASN A 1 71 ? 1.936 6.503 13.112 1.00 84.38 71 ASN A CA 1
ATOM 591 C C . ASN A 1 71 ? 2.580 7.629 13.919 1.00 84.38 71 ASN A C 1
ATOM 593 O O . ASN A 1 71 ? 1.887 8.459 14.520 1.00 84.38 71 ASN A O 1
ATOM 597 N N . LEU A 1 72 ? 3.914 7.665 13.906 1.00 78.56 72 LEU A N 1
ATOM 598 C CA . LEU A 1 72 ? 4.709 8.686 14.599 1.00 78.56 72 LEU A CA 1
ATOM 599 C C . LEU A 1 72 ? 4.796 10.009 13.823 1.00 78.56 72 LEU A C 1
ATOM 601 O O . LEU A 1 72 ? 5.108 11.038 14.416 1.00 78.56 72 LEU A O 1
ATOM 605 N N . ASP A 1 73 ? 4.518 9.986 12.518 1.00 85.31 73 ASP A N 1
ATOM 606 C CA . ASP A 1 73 ? 4.539 11.164 11.652 1.00 85.31 73 ASP A CA 1
ATOM 607 C C . ASP A 1 73 ? 3.337 12.085 11.868 1.00 85.31 73 ASP A C 1
ATOM 609 O O . ASP A 1 73 ? 2.289 11.662 12.341 1.00 85.31 73 ASP A O 1
ATOM 613 N N . ASP A 1 74 ? 3.454 13.342 11.451 1.00 87.75 74 ASP A N 1
ATOM 614 C CA . ASP A 1 74 ? 2.381 14.328 11.587 1.00 87.75 74 ASP A CA 1
ATOM 615 C C . ASP A 1 74 ? 1.642 14.544 10.246 1.00 87.75 74 ASP A C 1
ATOM 617 O O . ASP A 1 74 ? 1.143 15.635 9.968 1.00 87.75 74 ASP A O 1
ATOM 621 N N . LEU A 1 75 ? 1.562 13.519 9.377 1.00 91.38 75 LEU A N 1
ATOM 622 C CA . LEU A 1 75 ? 1.025 13.658 8.011 1.00 91.38 75 LEU A CA 1
ATOM 623 C C . LEU A 1 75 ? -0.465 14.011 7.978 1.00 91.38 75 LEU A C 1
ATOM 625 O O . LEU A 1 75 ? -0.877 14.821 7.150 1.00 91.38 75 LEU A O 1
ATOM 629 N N . VAL A 1 76 ? -1.267 13.449 8.888 1.00 91.69 76 VAL A N 1
ATOM 630 C CA . VAL A 1 76 ? -2.701 13.780 9.020 1.00 91.69 76 VAL A CA 1
ATOM 631 C C . VAL A 1 76 ? -2.878 15.253 9.393 1.00 91.69 76 VAL A C 1
ATOM 633 O O . VAL A 1 76 ? -3.673 15.964 8.780 1.00 91.69 76 VAL A O 1
ATOM 636 N N . VAL A 1 77 ? -2.098 15.723 10.369 1.00 90.38 77 VAL A N 1
ATOM 637 C CA . VAL A 1 77 ? -2.126 17.115 10.836 1.00 90.38 77 VAL A CA 1
ATOM 638 C C . VAL A 1 77 ? -1.664 18.046 9.725 1.00 90.38 77 VAL A C 1
ATOM 640 O O . VAL A 1 77 ? -2.364 18.995 9.386 1.00 90.38 77 VAL A O 1
ATOM 643 N N . THR A 1 78 ? -0.542 17.713 9.085 1.00 90.44 78 THR A N 1
ATOM 644 C CA . THR A 1 78 ? 0.016 18.448 7.944 1.00 90.44 78 THR A CA 1
ATOM 645 C C . THR A 1 78 ? -0.982 18.546 6.793 1.00 90.44 78 THR A C 1
ATOM 647 O O . THR A 1 78 ? -1.080 19.593 6.163 1.00 90.44 78 THR A O 1
ATOM 650 N N . ALA A 1 79 ? -1.755 17.490 6.527 1.00 91.19 79 ALA A N 1
ATOM 651 C CA . ALA A 1 79 ? -2.790 17.514 5.499 1.00 91.19 79 ALA A CA 1
ATOM 652 C C . ALA A 1 79 ? -3.958 18.448 5.846 1.00 91.19 79 ALA A C 1
ATOM 654 O O . ALA A 1 79 ? -4.567 19.011 4.944 1.00 91.19 79 ALA A O 1
ATOM 655 N N . CYS A 1 80 ? -4.265 18.656 7.126 1.00 89.88 80 CYS A N 1
ATOM 656 C CA . CYS A 1 80 ? -5.327 19.574 7.542 1.00 89.88 80 CYS A CA 1
ATOM 657 C C . CYS A 1 80 ? -4.911 21.051 7.431 1.00 89.88 80 CYS A C 1
ATOM 659 O O . CYS A 1 80 ? -5.757 21.904 7.152 1.00 89.88 80 CYS A O 1
ATOM 661 N N . ILE A 1 81 ? -3.614 21.359 7.576 1.00 85.56 81 ILE A N 1
ATOM 662 C CA . ILE A 1 81 ? -3.086 22.728 7.465 1.00 85.56 81 ILE A CA 1
ATOM 663 C C . ILE A 1 81 ? -3.461 23.328 6.103 1.00 85.56 81 ILE A C 1
ATOM 665 O O . ILE A 1 81 ? -3.124 22.789 5.052 1.00 85.56 81 ILE A O 1
ATOM 669 N N . GLY A 1 82 ? -4.160 24.465 6.129 1.00 74.19 82 GLY A N 1
ATOM 670 C CA . GLY A 1 82 ? -4.571 25.191 4.923 1.00 74.19 82 GLY A CA 1
ATOM 671 C C . GLY A 1 82 ? -5.782 24.609 4.181 1.00 74.19 82 GLY A C 1
ATOM 672 O O . GLY A 1 82 ? -6.218 25.219 3.213 1.00 74.19 82 GLY A O 1
ATOM 673 N N . ASN A 1 83 ? -6.372 23.496 4.643 1.00 81.44 83 ASN A N 1
ATOM 674 C CA . ASN A 1 83 ? -7.525 22.839 4.000 1.00 81.44 83 ASN A CA 1
ATOM 675 C C . ASN A 1 83 ? -8.866 23.093 4.721 1.00 81.44 83 ASN A C 1
ATOM 677 O O . ASN A 1 83 ? -9.850 22.380 4.513 1.00 81.44 83 ASN A O 1
ATOM 681 N N . GLY A 1 84 ? -8.928 24.127 5.568 1.00 79.25 84 GLY A N 1
ATOM 682 C CA . GLY A 1 84 ? -10.159 24.557 6.245 1.00 79.25 84 GLY A CA 1
ATOM 683 C C . GLY A 1 84 ? -10.607 23.666 7.410 1.00 79.25 84 GLY A C 1
ATOM 684 O O . GLY A 1 84 ? -11.732 23.812 7.878 1.00 79.25 84 GLY A O 1
ATOM 685 N N . ILE A 1 85 ? -9.738 22.762 7.876 1.00 87.50 85 ILE A N 1
ATOM 686 C CA . ILE A 1 85 ? -9.925 21.947 9.081 1.00 87.50 85 ILE A CA 1
ATOM 687 C C . ILE A 1 85 ? -8.743 22.178 10.015 1.00 87.50 85 ILE A C 1
ATOM 689 O O . ILE A 1 85 ? -7.588 22.068 9.609 1.00 87.50 85 ILE A O 1
ATOM 693 N N . GLN A 1 86 ? -9.022 22.448 11.284 1.00 88.38 86 GLN A N 1
ATOM 694 C CA . GLN A 1 86 ? -8.015 22.468 12.331 1.00 88.38 86 GLN A CA 1
ATOM 695 C C . GLN A 1 86 ? -7.847 21.058 12.905 1.00 88.38 86 GLN A C 1
ATOM 697 O O . GLN A 1 86 ? -8.710 20.555 13.623 1.00 88.38 86 GLN A O 1
ATOM 702 N N . ALA A 1 87 ? -6.725 20.407 12.604 1.00 89.00 87 ALA A N 1
ATOM 703 C CA . ALA A 1 87 ? -6.374 19.164 13.281 1.00 89.00 87 ALA A CA 1
ATOM 704 C C . ALA A 1 87 ? -5.969 19.449 14.731 1.00 89.00 87 ALA A C 1
ATOM 706 O O . ALA A 1 87 ? -5.180 20.356 15.000 1.00 89.00 87 ALA A O 1
ATOM 707 N N . ILE A 1 88 ? -6.504 18.663 15.660 1.00 86.88 88 ILE A N 1
ATOM 708 C CA . ILE A 1 88 ? -6.210 18.770 17.087 1.00 86.88 88 ILE A CA 1
ATOM 709 C C . ILE A 1 88 ? -5.572 17.469 17.512 1.00 86.88 88 ILE A C 1
ATOM 711 O O . ILE A 1 88 ? -6.239 16.438 17.596 1.00 86.88 88 ILE A 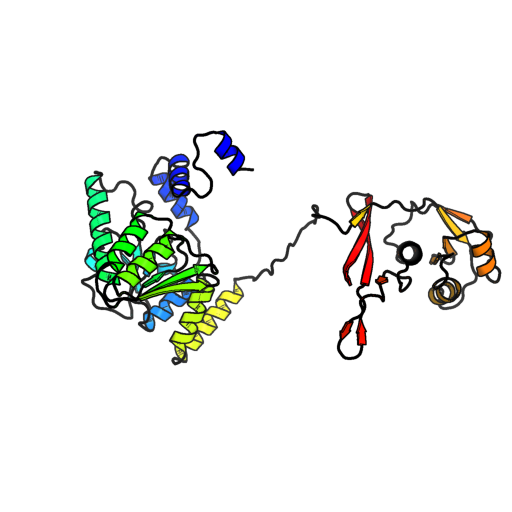O 1
ATOM 715 N N . GLU A 1 89 ? -4.273 17.526 17.774 1.00 84.56 89 GLU A N 1
ATOM 716 C CA . GLU A 1 89 ? -3.563 16.379 18.312 1.00 84.56 89 GLU A CA 1
ATOM 717 C C . GLU A 1 89 ? -4.048 16.091 19.730 1.00 84.56 89 GLU A C 1
ATOM 719 O O . GLU A 1 89 ? -3.997 16.945 20.619 1.00 84.56 89 GLU A O 1
ATOM 724 N N . ILE A 1 90 ? -4.532 14.867 19.917 1.00 78.50 90 ILE A N 1
ATOM 725 C CA . ILE A 1 90 ? -4.857 14.309 21.218 1.00 78.50 90 ILE A CA 1
ATOM 726 C C . ILE A 1 90 ? -3.806 13.250 21.515 1.00 78.50 90 ILE A C 1
ATOM 728 O O . ILE A 1 90 ? -3.752 12.181 20.904 1.00 78.50 90 ILE A O 1
ATOM 732 N N . THR A 1 91 ? -2.949 13.586 22.462 1.00 71.94 91 THR A N 1
ATOM 733 C CA . THR A 1 91 ? -1.974 12.681 23.068 1.00 71.94 91 THR A CA 1
ATOM 734 C C . THR A 1 91 ? -2.521 12.140 24.382 1.00 71.94 91 THR A C 1
ATOM 736 O O . THR A 1 91 ? -3.527 12.645 24.891 1.00 71.94 91 THR A O 1
ATOM 739 N N . LEU A 1 92 ? -1.833 11.153 24.961 1.00 61.69 92 LEU A N 1
ATOM 740 C CA . LEU A 1 92 ? -2.159 10.555 26.262 1.00 61.69 92 LEU A CA 1
ATOM 741 C C . LEU A 1 92 ? -2.428 11.604 27.360 1.00 61.69 92 LEU A C 1
ATOM 743 O O . LEU A 1 92 ? -3.402 11.486 28.100 1.00 61.69 92 LEU A O 1
ATOM 747 N N . ASP A 1 93 ? -1.662 12.697 27.382 1.00 59.84 93 ASP A N 1
ATOM 748 C CA . ASP A 1 93 ? -1.805 13.784 28.367 1.00 59.84 93 ASP A CA 1
ATOM 749 C C . ASP A 1 93 ? -3.066 14.646 28.178 1.00 59.84 93 ASP A C 1
ATOM 751 O O . ASP A 1 93 ? -3.420 15.461 29.028 1.00 59.84 93 ASP A O 1
ATOM 755 N N . SER A 1 94 ? -3.769 14.479 27.059 1.00 64.56 94 SER A N 1
ATOM 756 C CA . SER A 1 94 ? -4.960 15.252 26.700 1.00 64.56 94 SER A CA 1
ATOM 757 C C . SER A 1 94 ? -6.180 14.380 26.396 1.00 64.56 94 SER A C 1
ATOM 759 O O . SER A 1 94 ? -7.195 14.895 25.928 1.00 64.56 94 SER A O 1
ATOM 761 N N . VAL A 1 95 ? -6.129 13.083 26.726 1.00 66.94 95 VAL A N 1
ATOM 762 C CA . VAL A 1 95 ? -7.198 12.094 26.471 1.00 66.94 95 VAL A CA 1
ATOM 763 C C . VAL A 1 95 ? -8.543 12.509 27.068 1.00 66.94 95 VAL A C 1
ATOM 765 O O . VAL A 1 95 ? -9.589 12.213 26.498 1.00 66.94 95 VAL A O 1
ATOM 768 N N . GLN A 1 96 ? -8.555 13.282 28.157 1.00 64.44 96 GLN A N 1
ATOM 769 C CA . GLN A 1 96 ? -9.793 13.833 28.726 1.00 64.44 96 GLN A CA 1
ATOM 770 C C . GLN A 1 96 ? -10.592 14.698 27.728 1.00 64.44 96 GLN A C 1
ATOM 772 O O . GLN A 1 96 ? -11.803 14.856 27.878 1.00 64.44 96 GLN A O 1
ATOM 777 N N . ARG A 1 97 ? -9.942 15.223 26.678 1.00 65.12 97 ARG A N 1
ATOM 778 C CA . ARG A 1 97 ? -10.568 16.023 25.616 1.00 65.12 97 ARG A CA 1
ATOM 779 C C . ARG A 1 97 ? -11.381 15.198 24.608 1.00 65.12 97 ARG A C 1
ATOM 781 O O . ARG A 1 97 ? -12.089 15.811 23.818 1.00 65.12 97 ARG A O 1
ATOM 788 N N . LEU A 1 98 ? -11.316 13.859 24.629 1.00 66.50 98 LEU A N 1
ATOM 789 C CA . LEU A 1 98 ? -12.039 12.989 23.683 1.00 66.50 98 LEU A CA 1
ATOM 790 C C . LEU A 1 98 ? -13.567 13.041 23.847 1.00 66.50 98 LEU A C 1
ATOM 792 O O . LEU A 1 98 ? -14.272 13.146 22.849 1.00 66.50 98 LEU A O 1
ATOM 796 N N . ASN A 1 99 ? -14.077 13.000 25.085 1.00 58.16 99 ASN A N 1
ATOM 797 C CA . ASN A 1 99 ? -15.525 12.867 25.338 1.00 58.16 99 ASN A CA 1
ATOM 798 C C . ASN A 1 99 ? -16.215 14.202 25.675 1.00 58.16 99 ASN A C 1
ATOM 800 O O . ASN A 1 99 ? -17.432 14.305 25.573 1.00 58.16 99 ASN A O 1
ATOM 804 N N . ASN A 1 100 ? -15.458 15.236 26.053 1.00 57.31 100 ASN A N 1
ATOM 805 C CA . ASN A 1 100 ? -16.011 16.512 26.533 1.00 57.31 100 ASN A CA 1
ATOM 806 C C . ASN A 1 100 ? -16.114 17.582 25.436 1.00 57.31 100 ASN A C 1
ATOM 808 O O . ASN A 1 100 ? -16.232 18.771 25.740 1.00 57.31 100 ASN A O 1
ATOM 812 N N . ARG A 1 101 ? -16.015 17.190 24.162 1.00 63.81 101 ARG A N 1
ATOM 813 C CA . ARG A 1 101 ? -15.932 18.128 23.044 1.00 63.81 101 ARG A CA 1
ATOM 814 C C . ARG A 1 101 ? -17.159 17.991 22.143 1.00 63.81 101 ARG A C 1
ATOM 816 O O . ARG A 1 101 ? -17.418 16.890 21.662 1.00 63.81 101 ARG A O 1
ATOM 823 N N . PRO A 1 102 ? -17.916 19.075 21.901 1.00 60.91 102 PRO A N 1
ATOM 824 C CA . PRO A 1 102 ? -18.978 19.036 20.906 1.00 60.91 102 PRO A CA 1
ATOM 825 C C . PRO A 1 102 ? -18.367 18.747 19.530 1.00 60.91 102 PRO A C 1
ATOM 827 O O . PRO A 1 102 ? -17.295 19.265 19.207 1.00 60.91 102 PRO A O 1
ATOM 830 N N . GLN A 1 103 ? -19.038 17.918 18.724 1.00 63.69 103 GLN A N 1
ATOM 831 C CA . GLN A 1 103 ? -18.633 17.685 17.336 1.00 63.69 103 GLN A CA 1
ATOM 832 C C . GLN A 1 103 ? -18.575 19.026 16.598 1.00 63.69 103 GLN A C 1
ATOM 834 O O . GLN A 1 103 ? -19.567 19.752 16.518 1.00 63.69 103 GLN A O 1
ATOM 839 N N . ASN A 1 104 ? -17.406 19.348 16.049 1.00 70.38 104 ASN A N 1
ATOM 840 C CA . ASN A 1 104 ? -17.183 20.562 15.284 1.00 70.38 104 ASN A CA 1
ATOM 841 C C . ASN A 1 104 ? -16.683 20.183 13.894 1.00 70.38 104 ASN A C 1
ATOM 843 O O . ASN A 1 104 ? -15.618 19.596 13.753 1.00 70.38 104 ASN A O 1
ATOM 847 N N . ARG A 1 105 ? -17.432 20.565 12.857 1.00 72.00 105 ARG A N 1
ATOM 848 C CA . ARG A 1 105 ? -17.087 20.268 11.456 1.00 72.00 105 ARG A CA 1
ATOM 849 C C . ARG A 1 105 ? -15.843 21.002 10.952 1.00 72.00 105 ARG A C 1
ATOM 851 O O . ARG A 1 105 ? -15.406 20.731 9.842 1.00 72.00 105 ARG A O 1
ATOM 858 N N . HIS A 1 106 ? -15.298 21.927 11.741 1.00 80.06 106 HIS A N 1
ATOM 859 C CA . HIS A 1 106 ? -14.066 22.654 11.434 1.00 80.06 106 HIS A CA 1
ATOM 860 C C . HIS A 1 106 ? -12.846 22.092 12.165 1.00 80.06 106 HIS A C 1
ATOM 862 O O . HIS A 1 106 ? -11.745 22.606 11.986 1.00 80.06 106 HIS A O 1
ATOM 868 N N . GLU A 1 107 ? -13.013 21.060 12.991 1.00 87.25 107 GLU A N 1
ATOM 869 C CA . GLU A 1 107 ? -11.935 20.490 13.789 1.00 87.25 107 GLU A CA 1
ATOM 870 C C . GLU A 1 107 ? -11.887 18.974 13.621 1.00 87.25 107 GLU A C 1
ATOM 872 O O . GLU A 1 107 ? -12.918 18.310 13.617 1.00 87.25 107 GLU A O 1
ATOM 877 N N . LEU A 1 108 ? -10.681 18.420 13.520 1.00 90.81 108 LEU A N 1
ATOM 878 C CA . LEU A 1 108 ? -10.474 16.979 13.432 1.00 90.81 108 LEU A CA 1
ATOM 879 C C . LEU A 1 108 ? -9.581 16.510 14.584 1.00 90.81 108 LEU A C 1
ATOM 881 O O . LEU A 1 108 ? -8.379 16.787 14.573 1.00 90.81 108 LEU A O 1
ATOM 885 N N . PRO A 1 109 ? -10.130 15.789 15.573 1.00 90.31 109 PRO A N 1
ATOM 886 C CA . PRO A 1 109 ? -9.337 15.090 16.572 1.00 90.31 109 PRO A CA 1
ATOM 887 C C . PRO A 1 109 ? -8.426 14.046 15.913 1.00 90.31 109 PRO A C 1
ATOM 889 O O . PRO A 1 109 ? -8.902 13.138 15.227 1.00 90.31 109 PRO A O 1
ATOM 892 N N . VAL A 1 110 ? -7.118 14.159 16.142 1.00 90.00 110 VAL A N 1
ATOM 893 C CA . VAL A 1 110 ? -6.104 13.194 15.699 1.00 90.00 110 VAL A CA 1
ATOM 894 C C . VAL A 1 110 ? -5.479 12.562 16.936 1.00 90.00 110 VAL A C 1
ATOM 896 O O . VAL A 1 110 ? -4.646 13.169 17.606 1.00 90.00 110 VAL A O 1
ATOM 899 N N . ILE A 1 111 ? -5.907 11.344 17.252 1.00 87.38 111 ILE A N 1
ATOM 900 C CA . ILE A 1 111 ? -5.485 10.597 18.426 1.00 87.38 111 ILE A CA 1
ATOM 901 C C . ILE A 1 111 ? -4.263 9.746 18.074 1.00 87.38 111 ILE A C 1
ATOM 903 O O . ILE A 1 111 ? -4.315 8.878 17.198 1.00 87.38 111 ILE A O 1
ATOM 907 N N . LYS A 1 112 ? -3.155 9.982 18.776 1.00 82.25 112 LYS A N 1
ATOM 908 C CA . LYS A 1 112 ? -1.906 9.229 18.617 1.00 82.25 112 LYS A CA 1
ATOM 909 C C . LYS A 1 112 ? -1.920 8.022 19.555 1.00 82.25 112 LYS A C 1
ATOM 911 O O . LYS A 1 112 ? -1.809 8.184 20.763 1.00 82.25 112 LYS A O 1
ATOM 916 N N . LEU A 1 113 ? -2.061 6.828 18.978 1.00 74.12 113 LEU A N 1
ATOM 917 C CA . LEU A 1 113 ? -2.122 5.542 19.688 1.00 74.12 113 LEU A CA 1
ATOM 918 C C . LEU A 1 113 ? -0.766 5.104 20.252 1.00 74.12 113 LEU A C 1
ATOM 920 O O . LEU A 1 113 ? -0.702 4.297 21.170 1.00 74.12 113 LEU A O 1
ATOM 924 N N . HIS A 1 114 ? 0.330 5.603 19.683 1.00 64.81 114 HIS A N 1
ATOM 925 C CA . HIS A 1 114 ? 1.664 5.253 20.141 1.00 64.81 114 HIS A CA 1
ATOM 926 C C . HIS A 1 114 ? 2.047 6.046 21.381 1.00 64.81 114 HIS A C 1
ATOM 928 O O . HIS A 1 114 ? 2.380 7.227 21.284 1.00 64.81 114 HIS A O 1
ATOM 934 N N . GLY A 1 115 ? 2.055 5.368 22.525 1.00 51.47 115 GLY A N 1
ATOM 935 C CA . GLY A 1 115 ? 2.568 5.921 23.773 1.00 51.47 115 GLY A CA 1
ATOM 936 C C . GLY A 1 115 ? 4.093 6.041 23.847 1.00 51.47 115 GLY A C 1
ATOM 937 O O . GLY A 1 115 ? 4.573 6.789 24.684 1.00 51.47 115 GLY A O 1
ATOM 938 N N . ASP A 1 116 ? 4.865 5.392 22.965 1.00 43.59 116 ASP A N 1
ATOM 939 C CA . ASP A 1 116 ? 6.197 4.933 23.407 1.00 43.59 116 ASP A CA 1
ATOM 940 C C . ASP A 1 116 ? 7.430 5.490 22.659 1.00 43.59 116 ASP A C 1
ATOM 942 O O . ASP A 1 116 ? 8.564 5.266 23.064 1.00 43.59 116 ASP A O 1
ATOM 946 N N . PHE A 1 117 ? 7.270 6.256 21.571 1.00 42.53 117 PHE A N 1
ATOM 947 C CA . PHE A 1 117 ? 8.433 6.764 20.803 1.00 42.53 117 PHE A CA 1
ATOM 948 C C . PHE A 1 117 ? 8.490 8.282 20.608 1.00 42.53 117 PHE A C 1
ATOM 950 O O . PHE A 1 117 ? 9.468 8.784 20.058 1.00 42.53 117 PHE A O 1
ATOM 957 N N . LYS A 1 118 ? 7.476 9.044 21.033 1.00 38.00 118 LYS A N 1
ATOM 958 C CA . LYS A 1 118 ? 7.498 10.523 20.961 1.00 38.00 118 LYS A CA 1
ATOM 959 C C . LYS A 1 118 ? 7.795 11.151 22.336 1.00 38.00 118 LYS A C 1
ATOM 961 O O . LYS A 1 118 ? 8.365 12.238 22.389 1.00 38.00 118 LYS A O 1
ATOM 966 N N . TYR A 1 119 ? 7.540 10.426 23.432 1.00 41.09 119 TYR A N 1
ATOM 967 C CA . TYR A 1 119 ? 7.664 10.898 24.817 1.00 41.09 119 TYR A CA 1
ATOM 968 C C . TYR A 1 119 ? 8.396 9.872 25.703 1.00 41.09 119 TYR A C 1
ATOM 970 O O . TYR A 1 119 ? 7.801 9.252 26.566 1.00 41.09 119 TYR A O 1
ATOM 978 N N . GLY A 1 120 ? 9.695 9.677 25.490 1.00 37.19 120 GLY A N 1
ATOM 979 C CA . GLY A 1 120 ? 10.566 9.037 26.480 1.00 37.19 120 GLY A CA 1
ATOM 980 C C . GLY A 1 120 ? 10.504 9.722 27.848 1.00 37.19 120 GLY A C 1
ATOM 981 O O . GLY A 1 120 ? 10.321 10.942 27.903 1.00 37.19 120 GLY A O 1
ATOM 982 N N . ASP A 1 121 ? 10.658 8.907 28.892 1.00 35.06 121 ASP A N 1
ATOM 983 C CA . ASP A 1 121 ? 10.921 9.206 30.307 1.00 35.06 121 ASP A CA 1
ATOM 984 C C . ASP A 1 121 ? 10.421 10.551 30.844 1.00 35.06 121 ASP A C 1
ATOM 986 O O . ASP A 1 121 ? 11.146 11.284 31.517 1.00 35.06 121 ASP A O 1
ATOM 990 N N . LEU A 1 122 ? 9.160 10.894 30.592 1.00 37.78 122 LEU A N 1
ATOM 991 C CA . LEU A 1 122 ? 8.501 11.951 31.363 1.00 37.78 122 LEU A CA 1
ATOM 992 C C . LEU A 1 122 ? 7.640 11.401 32.501 1.00 37.78 122 LEU A C 1
ATOM 994 O O . LEU A 1 122 ? 6.924 12.179 33.125 1.00 37.78 122 LEU A O 1
ATOM 998 N N . LYS A 1 123 ? 7.704 10.089 32.782 1.00 40.28 123 LYS A N 1
ATOM 999 C CA . LYS A 1 123 ? 6.891 9.416 33.808 1.00 40.28 123 LYS A CA 1
ATOM 1000 C C . LYS A 1 123 ? 7.700 8.295 34.462 1.00 40.28 123 LYS A C 1
ATOM 1002 O O . LYS A 1 123 ? 8.232 7.433 33.777 1.00 40.28 123 LYS A O 1
ATOM 1007 N N . ASN A 1 124 ? 7.883 8.391 35.776 1.00 33.72 124 ASN A N 1
ATOM 1008 C CA . ASN A 1 124 ? 8.998 7.777 36.512 1.00 33.72 124 ASN A CA 1
ATOM 1009 C C . ASN A 1 124 ? 8.670 6.402 37.131 1.00 33.72 124 ASN A C 1
ATOM 1011 O O . ASN A 1 124 ? 9.447 5.915 37.952 1.00 33.72 124 ASN A O 1
ATOM 1015 N N . THR A 1 125 ? 7.547 5.761 36.785 1.00 40.38 125 THR A N 1
ATOM 1016 C CA . THR A 1 125 ? 7.171 4.448 37.344 1.00 40.38 125 THR A CA 1
ATOM 1017 C C . THR A 1 125 ? 6.401 3.571 36.348 1.00 40.38 125 THR A C 1
ATOM 1019 O O . THR A 1 125 ? 5.562 4.050 35.586 1.00 40.38 125 THR A O 1
ATOM 1022 N N . GLU A 1 126 ? 6.636 2.252 36.392 1.00 48.16 126 GLU A N 1
ATOM 1023 C CA . GLU A 1 126 ? 5.885 1.237 35.622 1.00 48.16 126 GLU A CA 1
ATOM 1024 C C . GLU A 1 126 ? 4.362 1.336 35.856 1.00 48.16 126 GLU A C 1
ATOM 1026 O O . GLU A 1 126 ? 3.555 1.073 34.966 1.00 48.16 126 GLU A O 1
ATOM 1031 N N . GLU A 1 127 ? 3.961 1.790 37.045 1.00 45.78 127 GLU A N 1
ATOM 1032 C CA . GLU A 1 127 ? 2.569 1.988 37.452 1.00 45.78 127 GLU A CA 1
ATOM 1033 C C . GLU A 1 127 ? 1.878 3.147 36.704 1.00 45.78 127 GLU A C 1
ATOM 1035 O O . GLU A 1 127 ? 0.695 3.055 36.365 1.00 45.78 127 GLU A O 1
ATOM 1040 N N . GLU A 1 128 ? 2.597 4.230 36.386 1.00 43.34 128 GLU A N 1
ATOM 1041 C CA . GLU A 1 128 ? 2.052 5.357 35.616 1.00 43.34 128 GLU A CA 1
ATOM 1042 C C . GLU A 1 128 ? 1.810 4.988 34.148 1.00 43.34 128 GLU A C 1
ATOM 1044 O O . GLU A 1 128 ? 0.806 5.423 33.574 1.00 43.34 128 GLU A O 1
ATOM 1049 N N . LEU A 1 129 ? 2.688 4.167 33.563 1.00 48.91 129 LEU A N 1
ATOM 1050 C CA . LEU A 1 129 ? 2.543 3.629 32.205 1.00 48.91 129 LEU A CA 1
ATOM 1051 C C . LEU A 1 129 ? 1.334 2.682 32.118 1.00 48.91 129 LEU A C 1
ATOM 1053 O O . LEU A 1 129 ? 0.452 2.881 31.282 1.00 48.91 129 LEU A O 1
ATOM 1057 N N . LEU A 1 130 ? 1.214 1.740 33.063 1.00 55.38 130 LEU A N 1
ATOM 1058 C CA . LEU A 1 130 ? 0.085 0.802 33.143 1.00 55.38 130 LEU A CA 1
ATOM 1059 C C . LEU A 1 130 ? -1.275 1.510 33.296 1.00 55.38 130 LEU A C 1
ATOM 1061 O O . LEU A 1 130 ? -2.261 1.134 32.656 1.00 55.38 130 LEU A O 1
ATOM 1065 N N . ASN A 1 131 ? -1.348 2.559 34.121 1.00 56.69 131 ASN A N 1
ATOM 1066 C CA . ASN A 1 131 ? -2.585 3.320 34.330 1.00 56.69 131 ASN A CA 1
ATOM 1067 C C . ASN A 1 131 ? -2.999 4.155 33.100 1.00 56.69 131 ASN A C 1
ATOM 1069 O O . ASN A 1 131 ? -4.192 4.396 32.871 1.00 56.69 131 ASN A O 1
ATOM 1073 N N . GLN A 1 132 ? -2.035 4.591 32.287 1.00 57.03 132 GLN A N 1
ATOM 1074 C CA . GLN A 1 132 ? -2.293 5.361 31.067 1.00 57.03 132 GLN A CA 1
ATOM 1075 C C . GLN A 1 132 ? -2.807 4.497 29.929 1.00 57.03 132 GLN A C 1
ATOM 1077 O O . GLN A 1 132 ? -3.808 4.863 29.304 1.00 57.03 132 GLN A O 1
ATOM 1082 N N . ASP A 1 133 ? -2.198 3.332 29.730 1.00 66.25 133 ASP A N 1
ATOM 1083 C CA . ASP A 1 133 ? -2.677 2.344 28.765 1.00 66.25 133 ASP A CA 1
ATOM 1084 C C . ASP A 1 133 ? -4.122 1.944 29.068 1.00 66.25 133 ASP A C 1
ATOM 1086 O O . ASP A 1 133 ? -4.962 1.867 28.168 1.00 66.25 133 ASP A O 1
ATOM 1090 N N . LYS A 1 134 ? -4.455 1.797 30.356 1.00 73.94 134 LYS A N 1
ATOM 1091 C CA . LYS A 1 134 ? -5.821 1.519 30.801 1.00 73.94 134 LYS A CA 1
ATOM 1092 C C . LYS A 1 134 ? -6.799 2.643 30.448 1.00 73.94 134 LYS A C 1
ATOM 1094 O O . LYS A 1 134 ? -7.841 2.375 29.854 1.00 73.94 134 LYS A O 1
ATOM 1099 N N . THR A 1 135 ? -6.459 3.893 30.764 1.00 75.38 135 THR A N 1
ATOM 1100 C CA . THR A 1 135 ? -7.329 5.049 30.476 1.00 75.38 135 THR A CA 1
ATOM 1101 C C . THR A 1 135 ? -7.591 5.175 28.978 1.00 75.38 135 THR A C 1
ATOM 1103 O O . THR A 1 135 ? -8.714 5.418 28.543 1.00 75.38 135 THR A O 1
ATOM 1106 N N . PHE A 1 136 ? -6.552 4.998 28.168 1.00 75.69 136 PHE A N 1
ATOM 1107 C CA . PHE A 1 136 ? -6.663 5.092 26.724 1.00 75.69 136 PHE A CA 1
ATOM 1108 C C . PHE A 1 136 ? -7.531 3.967 26.141 1.00 75.69 136 PHE A C 1
ATOM 1110 O O . PHE A 1 136 ? -8.426 4.224 25.330 1.00 75.69 136 PHE A O 1
ATOM 1117 N N . ARG A 1 137 ? -7.310 2.730 26.604 1.00 81.94 137 ARG A N 1
ATOM 1118 C CA . ARG A 1 137 ? -8.105 1.548 26.252 1.00 81.94 137 ARG A CA 1
ATOM 1119 C C . ARG A 1 137 ? -9.584 1.753 26.556 1.00 81.94 137 ARG A C 1
ATOM 1121 O O . ARG A 1 137 ? -10.414 1.547 25.673 1.00 81.94 137 ARG A O 1
ATOM 1128 N N . GLU A 1 138 ? -9.913 2.205 27.763 1.00 85.94 138 GLU A N 1
ATOM 1129 C CA . GLU A 1 138 ? -11.294 2.487 28.172 1.00 85.94 138 GLU A CA 1
ATOM 1130 C C . GLU A 1 138 ? -11.959 3.501 27.233 1.00 85.94 138 GLU A C 1
ATOM 1132 O O . GLU A 1 138 ? -13.066 3.264 26.748 1.00 85.94 138 GLU A O 1
ATOM 1137 N N . ARG A 1 139 ? -11.251 4.580 26.875 1.00 84.44 139 ARG A N 1
ATOM 1138 C CA . ARG A 1 139 ? -11.778 5.601 25.958 1.00 84.44 139 ARG A CA 1
ATOM 1139 C C . ARG A 1 139 ? -11.961 5.097 24.539 1.00 84.44 139 ARG A C 1
ATOM 1141 O O . ARG A 1 139 ? -12.967 5.431 23.923 1.00 84.44 139 ARG A O 1
ATOM 1148 N N . LEU A 1 140 ? -11.031 4.301 24.013 1.00 87.19 140 LEU A N 1
ATOM 1149 C CA . LEU A 1 140 ? -11.201 3.690 22.696 1.00 87.19 140 LEU A CA 1
ATOM 1150 C C . LEU A 1 140 ? -12.434 2.779 22.681 1.00 87.19 140 LEU A C 1
ATOM 1152 O O . LEU A 1 140 ? -13.232 2.857 21.748 1.00 87.19 140 LEU A O 1
ATOM 1156 N N . ILE A 1 141 ? -12.617 1.966 23.727 1.00 90.31 141 ILE A N 1
ATOM 1157 C CA . ILE A 1 141 ? -13.767 1.065 23.864 1.00 90.31 141 ILE A CA 1
ATOM 1158 C C . ILE A 1 141 ? -15.086 1.844 23.885 1.00 90.31 141 ILE A C 1
ATOM 1160 O O . ILE A 1 141 ? -15.997 1.505 23.131 1.00 90.31 141 ILE A O 1
ATOM 1164 N N . GLU A 1 142 ? -15.183 2.890 24.708 1.00 88.81 142 GLU A N 1
ATOM 1165 C CA . GLU A 1 142 ? -16.358 3.769 24.754 1.00 88.81 142 GLU A CA 1
ATOM 1166 C C . GLU A 1 142 ? -16.617 4.428 23.394 1.00 88.81 142 GLU A C 1
ATOM 1168 O O . GLU A 1 142 ? -17.748 4.459 22.911 1.00 88.81 142 GLU A O 1
ATOM 1173 N N . TYR A 1 143 ? -15.562 4.924 22.742 1.00 88.25 143 TYR A N 1
ATOM 1174 C CA . TYR A 1 143 ? -15.680 5.697 21.510 1.00 88.25 143 TYR A CA 1
ATOM 1175 C C . TYR A 1 143 ? -16.212 4.874 20.331 1.00 88.25 143 TYR A C 1
ATOM 1177 O O . TYR A 1 143 ? -17.013 5.375 19.543 1.00 88.25 143 TYR A O 1
ATOM 1185 N N . VAL A 1 144 ? -15.786 3.614 20.196 1.00 91.31 144 VAL A N 1
ATOM 1186 C CA . VAL A 1 144 ? -16.212 2.731 19.091 1.00 91.31 144 VAL A CA 1
ATOM 1187 C C . VAL A 1 144 ? -17.529 2.005 19.380 1.00 91.31 144 VAL A C 1
ATOM 1189 O O . VAL A 1 144 ? -18.026 1.245 18.541 1.00 91.31 144 VAL A O 1
ATOM 1192 N N . GLN A 1 145 ? -18.118 2.207 20.560 1.00 90.94 145 GLN A N 1
ATOM 1193 C CA . GLN A 1 145 ? -19.373 1.563 20.930 1.00 90.94 145 GLN A CA 1
ATOM 1194 C C . GLN A 1 145 ? -20.526 2.042 20.034 1.00 90.94 145 GLN A C 1
ATOM 1196 O O . GLN A 1 145 ? -21.300 1.219 19.530 1.00 90.94 145 GLN A O 1
ATOM 1201 N N . ASP A 1 146 ? -20.608 3.344 19.766 1.00 89.31 146 ASP A N 1
ATOM 1202 C CA . ASP A 1 146 ? -21.645 3.977 18.943 1.00 89.31 146 ASP A CA 1
ATOM 1203 C C . ASP A 1 146 ? -21.157 4.417 17.550 1.00 89.31 146 ASP A C 1
ATOM 1205 O O . ASP A 1 146 ? -21.978 4.596 16.651 1.00 89.31 146 ASP A O 1
ATOM 1209 N N . LYS A 1 147 ? -19.840 4.519 17.328 1.00 90.94 147 LYS A N 1
ATOM 1210 C CA . LYS A 1 147 ? -19.254 4.968 16.052 1.00 90.94 147 LYS A CA 1
ATOM 1211 C C . LYS A 1 147 ? -18.766 3.825 15.177 1.00 90.94 147 LYS A C 1
ATOM 1213 O O . LYS A 1 147 ? -18.367 2.762 15.647 1.00 90.94 147 LYS A O 1
ATOM 1218 N N . HIS A 1 148 ? -18.806 4.046 13.868 1.00 94.81 148 HIS A N 1
ATOM 1219 C CA . HIS A 1 148 ? -18.236 3.118 12.897 1.00 94.81 148 HIS A CA 1
ATOM 1220 C C . HIS A 1 148 ? -16.717 3.288 12.847 1.00 94.81 148 HIS A C 1
ATOM 1222 O O . HIS A 1 148 ? -16.219 4.411 12.794 1.00 94.81 148 HIS A O 1
ATOM 1228 N N . LEU A 1 149 ? -15.985 2.175 12.854 1.00 95.69 149 LEU A N 1
ATOM 1229 C CA . LEU A 1 149 ? -14.529 2.170 12.785 1.00 95.69 149 LEU A CA 1
ATOM 1230 C C . LEU A 1 149 ? -14.085 1.632 11.428 1.00 95.69 149 LEU A C 1
ATOM 1232 O O . LEU A 1 149 ? -14.404 0.497 11.080 1.00 95.69 149 LEU A O 1
ATOM 1236 N N . ILE A 1 150 ? -13.313 2.430 10.693 1.00 95.56 150 ILE A N 1
ATOM 1237 C CA . ILE A 1 150 ? -12.650 2.009 9.457 1.00 95.56 150 ILE A CA 1
ATOM 1238 C C . ILE A 1 150 ? -11.155 1.888 9.749 1.00 95.56 150 ILE A C 1
ATOM 1240 O O . ILE A 1 150 ? -10.500 2.879 10.067 1.00 95.56 150 ILE A O 1
ATOM 1244 N N . VAL A 1 151 ? -10.617 0.675 9.645 1.00 94.75 151 VAL A N 1
ATOM 1245 C CA . VAL A 1 151 ? -9.193 0.390 9.862 1.00 94.75 151 VAL A CA 1
ATOM 1246 C C . VAL A 1 151 ? -8.504 0.249 8.511 1.00 94.75 151 VAL A C 1
ATOM 1248 O O . VAL A 1 151 ? -8.903 -0.587 7.706 1.00 94.75 151 VAL A O 1
ATOM 1251 N N . LEU A 1 152 ? -7.464 1.048 8.265 1.00 93.25 152 LEU A N 1
ATOM 1252 C CA . LEU A 1 152 ? -6.686 1.058 7.023 1.00 93.25 152 LEU A CA 1
ATOM 1253 C C . LEU A 1 152 ? -5.187 1.037 7.332 1.00 93.25 152 LEU A C 1
ATOM 1255 O O . LEU A 1 152 ? -4.730 1.737 8.231 1.00 93.25 152 LEU A O 1
ATOM 1259 N N . GLY A 1 153 ? -4.411 0.278 6.553 1.00 87.75 153 GLY A N 1
ATOM 1260 C CA . GLY A 1 153 ? -2.943 0.295 6.642 1.00 87.75 153 GLY A CA 1
ATOM 1261 C C . GLY A 1 153 ? -2.367 -0.330 7.917 1.00 87.75 153 GLY A C 1
ATOM 1262 O O . GLY A 1 153 ? -1.192 -0.132 8.213 1.00 87.75 153 GLY A O 1
ATOM 1263 N N . TYR A 1 154 ? -3.169 -1.098 8.657 1.00 88.38 154 TYR A N 1
ATOM 1264 C CA . TYR A 1 154 ? -2.768 -1.735 9.905 1.00 88.38 154 TYR A CA 1
ATOM 1265 C C . TYR A 1 154 ? -2.899 -3.261 9.814 1.00 88.38 154 TYR A C 1
ATOM 1267 O O . TYR A 1 154 ? -3.902 -3.793 9.343 1.00 88.38 154 TYR A O 1
ATOM 1275 N N . SER A 1 155 ? -1.855 -3.972 10.243 1.00 83.38 155 SER A N 1
ATOM 1276 C CA . SER A 1 155 ? -1.728 -5.429 10.067 1.00 83.38 155 SER A CA 1
ATOM 1277 C C . SER A 1 155 ? -2.242 -6.262 11.247 1.00 83.38 155 SER A C 1
ATOM 1279 O O . SER A 1 155 ? -2.265 -7.489 11.147 1.00 83.38 155 SER A O 1
ATOM 1281 N N . GLY A 1 156 ? -2.636 -5.623 12.355 1.00 83.00 156 GLY A N 1
ATOM 1282 C CA . GLY A 1 156 ? -3.082 -6.324 13.565 1.00 83.00 156 GLY A CA 1
ATOM 1283 C C . GLY A 1 156 ? -1.953 -6.928 14.404 1.00 83.00 156 GLY A C 1
ATOM 1284 O O . GLY A 1 156 ? -2.186 -7.883 15.130 1.00 83.00 156 GLY A O 1
ATOM 1285 N N . ARG A 1 157 ? -0.714 -6.431 14.278 1.00 76.75 157 ARG A N 1
ATOM 1286 C CA . ARG A 1 157 ? 0.453 -6.993 14.987 1.00 76.75 157 ARG A CA 1
ATOM 1287 C C . ARG A 1 157 ? 0.582 -6.562 16.449 1.00 76.75 157 ARG A C 1
ATOM 1289 O O . ARG A 1 157 ? 1.245 -7.261 17.206 1.00 76.75 157 ARG A O 1
ATOM 1296 N N . ASP A 1 158 ? -0.007 -5.429 16.826 1.00 77.25 158 ASP A N 1
ATOM 1297 C CA . ASP A 1 158 ? 0.022 -4.943 18.210 1.00 77.25 158 ASP A CA 1
ATOM 1298 C C . ASP A 1 158 ? -1.049 -5.685 19.013 1.00 77.25 158 ASP A C 1
ATOM 1300 O O . ASP A 1 158 ? -2.248 -5.517 18.776 1.00 77.25 158 ASP A O 1
ATOM 1304 N N . THR A 1 159 ? -0.608 -6.538 19.934 1.00 78.00 159 THR A N 1
ATOM 1305 C CA . THR A 1 159 ? -1.490 -7.366 20.760 1.00 78.00 159 THR A CA 1
ATOM 1306 C C . THR A 1 159 ? -2.362 -6.523 21.683 1.00 78.00 159 THR A C 1
ATOM 1308 O O . THR A 1 159 ? -3.551 -6.798 21.788 1.00 78.00 159 THR A O 1
ATOM 1311 N N . SER A 1 160 ? -1.825 -5.451 22.272 1.00 79.31 160 SER A N 1
ATOM 1312 C CA . SER A 1 160 ? -2.560 -4.578 23.196 1.00 79.31 160 SER A CA 1
ATOM 1313 C C . SER A 1 160 ? -3.725 -3.871 22.499 1.00 79.31 160 SER A C 1
ATOM 1315 O O . SER A 1 160 ? -4.861 -3.864 22.993 1.00 79.31 160 SER A O 1
ATOM 1317 N N . LEU A 1 161 ? -3.480 -3.334 21.298 1.00 83.38 161 LEU A N 1
ATOM 1318 C CA . LEU A 1 161 ? -4.532 -2.701 20.503 1.00 83.38 161 LEU A CA 1
ATOM 1319 C C . LEU A 1 161 ? -5.560 -3.725 20.005 1.00 83.38 161 LEU A C 1
ATOM 1321 O O . LEU A 1 161 ? -6.763 -3.462 20.061 1.00 83.38 161 LEU A O 1
ATOM 1325 N N . MET A 1 162 ? -5.114 -4.897 19.544 1.00 88.44 162 MET A N 1
ATOM 1326 C CA . MET A 1 162 ? -6.025 -5.954 19.098 1.00 88.44 162 MET A CA 1
ATOM 1327 C C . MET A 1 162 ? -6.904 -6.472 20.237 1.00 88.44 162 MET A C 1
ATOM 1329 O O . MET A 1 162 ? -8.108 -6.620 20.040 1.00 88.44 162 MET A O 1
ATOM 1333 N N . ASP A 1 163 ? -6.354 -6.675 21.432 1.00 88.31 163 ASP A N 1
ATOM 1334 C CA . ASP A 1 163 ? -7.114 -7.094 22.613 1.00 88.31 163 ASP A CA 1
ATOM 1335 C C . ASP A 1 163 ? -8.109 -6.019 23.053 1.00 88.31 163 ASP A C 1
ATOM 1337 O O . ASP A 1 163 ? -9.251 -6.328 23.399 1.00 88.31 163 ASP A O 1
ATOM 1341 N N . THR A 1 164 ? -7.722 -4.745 22.960 1.00 89.69 164 THR A N 1
ATOM 1342 C CA . THR A 1 164 ? -8.625 -3.612 23.200 1.00 89.69 164 THR A CA 1
ATOM 1343 C C . THR A 1 164 ? -9.797 -3.608 22.218 1.00 89.69 164 THR A C 1
ATOM 1345 O O . THR A 1 164 ? -10.947 -3.445 22.627 1.00 89.69 164 THR A O 1
ATOM 1348 N N . LEU A 1 165 ? -9.539 -3.829 20.924 1.00 93.12 165 LEU A N 1
ATOM 1349 C CA . LEU A 1 165 ? -10.594 -3.929 19.914 1.00 93.12 165 LEU A CA 1
ATOM 1350 C C . LEU A 1 165 ? -11.485 -5.156 20.154 1.00 93.12 165 LEU A C 1
ATOM 1352 O O . LEU A 1 165 ? -12.707 -5.041 20.075 1.00 93.12 165 LEU A O 1
ATOM 1356 N N . LYS A 1 166 ? -10.908 -6.313 20.499 1.00 94.69 166 LYS A N 1
ATOM 1357 C CA . LYS A 1 166 ? -11.673 -7.521 20.848 1.00 94.69 166 LYS A CA 1
ATOM 1358 C C . LYS A 1 166 ? -12.585 -7.271 22.047 1.00 94.69 166 LYS A C 1
ATOM 1360 O O . LYS A 1 166 ? -13.756 -7.649 22.007 1.00 94.69 166 LYS A O 1
ATOM 1365 N N . GLU A 1 167 ? -12.095 -6.590 23.082 1.00 94.50 167 GLU A N 1
ATOM 1366 C CA . GLU A 1 167 ? -12.916 -6.198 24.229 1.00 94.50 167 GLU A CA 1
ATOM 1367 C C . GLU A 1 167 ? -14.031 -5.230 23.812 1.00 94.50 167 GLU A C 1
ATOM 1369 O O . GLU A 1 167 ? -15.193 -5.445 24.159 1.00 94.50 167 GLU A O 1
ATOM 1374 N N . ALA A 1 168 ? -13.706 -4.197 23.029 1.00 94.12 168 ALA A N 1
ATOM 1375 C CA . ALA A 1 168 ? -14.676 -3.203 22.578 1.00 94.12 168 ALA A CA 1
ATOM 1376 C C . ALA A 1 168 ? -15.839 -3.841 21.807 1.00 94.12 168 ALA A C 1
ATOM 1378 O O . ALA A 1 168 ? -17.005 -3.555 22.073 1.00 94.12 168 ALA A O 1
ATOM 1379 N N . TYR A 1 169 ? -15.525 -4.753 20.886 1.00 95.62 169 TYR A N 1
ATOM 1380 C CA . TYR A 1 169 ? -16.514 -5.459 20.072 1.00 95.62 169 TYR A CA 1
ATOM 1381 C C . TYR A 1 169 ? -17.132 -6.686 20.761 1.00 95.62 169 TYR A C 1
ATOM 1383 O O . TYR A 1 169 ? -18.030 -7.303 20.194 1.00 95.62 169 TYR A O 1
ATOM 1391 N N . SER A 1 170 ? -16.716 -7.013 21.987 1.00 94.69 170 SER A N 1
ATOM 1392 C CA . SER A 1 170 ? -17.438 -7.957 22.850 1.00 94.69 170 SER A CA 1
ATOM 1393 C C . SER A 1 170 ? -18.591 -7.292 23.609 1.00 94.69 170 SER A C 1
ATOM 1395 O O . SER A 1 170 ? -19.488 -7.976 24.096 1.00 94.69 170 SER A O 1
ATOM 1397 N N . LYS A 1 171 ? -18.587 -5.957 23.718 1.00 93.06 171 LYS A N 1
ATOM 1398 C CA . LYS A 1 171 ? -19.650 -5.178 24.367 1.00 93.06 171 LYS A CA 1
ATOM 1399 C C . LYS A 1 171 ? -20.764 -4.847 23.366 1.00 93.06 171 LYS A C 1
ATOM 1401 O O . LYS A 1 171 ? -20.537 -4.733 22.161 1.00 93.06 171 LYS A O 1
ATOM 1406 N N . GLN A 1 172 ? -21.987 -4.669 23.866 1.00 89.56 172 GLN A N 1
ATOM 1407 C CA . GLN A 1 172 ? -23.124 -4.259 23.035 1.00 89.56 172 GLN A CA 1
ATOM 1408 C C . GLN A 1 172 ? -22.964 -2.814 22.537 1.00 89.56 172 GLN A C 1
ATOM 1410 O O . GLN A 1 172 ? -22.543 -1.934 23.286 1.00 89.56 172 GLN A O 1
ATOM 1415 N N . GLY A 1 173 ? -23.367 -2.547 21.292 1.00 90.88 173 GLY A N 1
ATOM 1416 C CA . GLY A 1 173 ? -23.440 -1.195 20.728 1.00 90.88 173 GLY A CA 1
ATOM 1417 C C . GLY A 1 173 ? -23.752 -1.198 19.227 1.00 90.88 173 GLY A C 1
ATOM 1418 O O . GLY A 1 173 ? -23.723 -2.256 18.599 1.00 90.88 173 GLY A O 1
ATOM 1419 N N . GLY A 1 174 ? -23.942 -0.020 18.624 1.00 91.06 174 GLY A N 1
ATOM 1420 C CA . GLY A 1 174 ? -24.294 0.135 17.200 1.00 91.06 174 GLY A CA 1
ATOM 1421 C C . GLY A 1 174 ? -23.131 0.283 16.202 1.00 91.06 174 GLY A C 1
ATOM 1422 O O . GLY A 1 174 ? -23.346 0.129 14.998 1.00 91.06 174 GLY A O 1
ATOM 1423 N N . GLY A 1 175 ? -21.916 0.572 16.677 1.00 92.50 175 GLY A N 1
ATOM 1424 C CA . GLY A 1 175 ? -20.709 0.714 15.856 1.00 92.50 175 GLY A CA 1
ATOM 1425 C C . GLY A 1 175 ? -20.393 -0.505 14.973 1.00 92.50 175 GLY A C 1
ATOM 1426 O O . GLY A 1 175 ? -20.447 -1.650 15.423 1.00 92.50 175 GLY A O 1
ATOM 1427 N N . ILE A 1 176 ? -20.062 -0.256 13.703 1.00 96.06 176 ILE A N 1
ATOM 1428 C CA . ILE A 1 176 ? -19.688 -1.276 12.715 1.00 96.06 176 ILE A CA 1
ATOM 1429 C C . ILE A 1 176 ? -18.176 -1.225 12.517 1.00 96.06 176 ILE A C 1
ATOM 1431 O O . ILE A 1 176 ? -17.624 -0.138 12.341 1.00 96.06 176 ILE A O 1
ATOM 1435 N N . LEU A 1 177 ? -17.530 -2.390 12.489 1.00 97.12 177 LEU A N 1
ATOM 1436 C CA . LEU A 1 177 ? -16.124 -2.512 12.116 1.00 97.12 177 LEU A CA 1
ATOM 1437 C C . LEU A 1 177 ? -15.980 -2.775 10.616 1.00 97.12 177 LEU A C 1
ATOM 1439 O O . LEU A 1 177 ? -16.503 -3.764 10.104 1.00 97.12 177 LEU A O 1
ATOM 1443 N N . TYR A 1 178 ? -15.197 -1.946 9.939 1.00 96.31 178 TYR A N 1
ATOM 1444 C CA . TYR A 1 178 ? -14.717 -2.183 8.584 1.00 96.31 178 TYR A CA 1
ATOM 1445 C C . TYR A 1 178 ? -13.199 -2.322 8.622 1.00 96.31 178 TYR A C 1
ATOM 1447 O O . TYR A 1 178 ? -12.475 -1.346 8.820 1.00 96.31 178 TYR A O 1
ATOM 1455 N N . TRP A 1 179 ? -12.711 -3.546 8.456 1.00 96.00 179 TRP A N 1
ATOM 1456 C CA . TRP A 1 179 ? -11.287 -3.827 8.388 1.00 96.00 179 TRP A CA 1
ATOM 1457 C C . TRP A 1 179 ? -10.832 -3.895 6.934 1.00 96.00 179 TRP A C 1
ATOM 1459 O O . TRP A 1 179 ? -11.075 -4.887 6.250 1.00 96.00 179 TRP A O 1
ATOM 1469 N N . CYS A 1 180 ? -10.156 -2.855 6.461 1.00 94.44 180 CYS A N 1
ATOM 1470 C CA . CYS A 1 180 ? -9.666 -2.774 5.092 1.00 94.44 180 CYS A CA 1
ATOM 1471 C C . CYS A 1 180 ? -8.246 -3.350 4.999 1.00 94.44 180 CYS A C 1
ATOM 1473 O O . CYS A 1 180 ? -7.260 -2.683 5.333 1.00 94.44 180 CYS A O 1
ATOM 1475 N N . GLY A 1 181 ? -8.147 -4.610 4.573 1.00 90.50 181 GLY A N 1
ATOM 1476 C CA . GLY A 1 181 ? -6.881 -5.318 4.386 1.00 90.50 181 GLY A CA 1
ATOM 1477 C C . GLY A 1 181 ? -6.342 -5.217 2.958 1.00 90.50 181 GLY A C 1
ATOM 1478 O O . GLY A 1 181 ? -7.052 -4.808 2.040 1.00 90.50 181 GLY A O 1
ATOM 1479 N N . TYR A 1 182 ? -5.066 -5.562 2.774 1.00 85.44 182 TYR A N 1
ATOM 1480 C CA . TYR A 1 182 ? -4.455 -5.645 1.447 1.00 85.44 182 TYR A CA 1
ATOM 1481 C C . TYR A 1 182 ? -4.667 -7.044 0.857 1.00 85.44 182 TYR A C 1
ATOM 1483 O O . TYR A 1 182 ? -4.133 -8.023 1.384 1.00 85.44 182 TYR A O 1
ATOM 1491 N N . GLY A 1 183 ? -5.421 -7.123 -0.241 1.00 85.00 183 GLY A N 1
ATOM 1492 C CA . GLY A 1 183 ? -5.833 -8.390 -0.853 1.00 85.00 183 GLY A CA 1
ATOM 1493 C C . GLY A 1 183 ? -6.794 -9.207 0.020 1.00 85.00 183 GLY A C 1
ATOM 1494 O O . GLY A 1 183 ? -7.402 -8.680 0.947 1.00 85.00 183 GLY A O 1
ATOM 1495 N N . ASP A 1 184 ? -6.920 -10.502 -0.281 1.00 84.19 184 ASP A N 1
ATOM 1496 C CA . ASP A 1 184 ? -7.908 -11.391 0.357 1.00 84.19 184 ASP A CA 1
ATOM 1497 C C . ASP A 1 184 ? -7.369 -12.155 1.577 1.00 84.19 184 ASP A C 1
ATOM 1499 O O . ASP A 1 184 ? -8.087 -12.937 2.201 1.00 84.19 184 ASP A O 1
ATOM 1503 N N . ASN A 1 185 ? -6.091 -11.975 1.924 1.00 84.56 185 ASN A N 1
ATOM 1504 C CA . ASN A 1 185 ? -5.477 -12.735 3.006 1.00 84.56 185 ASN A CA 1
ATOM 1505 C C . ASN A 1 185 ? -5.785 -12.102 4.373 1.00 84.56 185 ASN A C 1
ATOM 1507 O O . ASN A 1 185 ? -5.317 -11.005 4.696 1.00 84.56 185 ASN A O 1
ATOM 1511 N N . ILE A 1 186 ? -6.556 -12.817 5.192 1.00 87.81 186 ILE A N 1
ATOM 1512 C CA . ILE A 1 186 ? -6.972 -12.382 6.527 1.00 87.81 186 ILE A CA 1
ATOM 1513 C C . ILE A 1 186 ? -6.069 -13.043 7.576 1.00 87.81 186 ILE A C 1
ATOM 1515 O O . ILE A 1 186 ? -5.991 -14.266 7.659 1.00 87.81 186 ILE A O 1
ATOM 1519 N N . ASN A 1 187 ? -5.406 -12.233 8.408 1.00 86.75 187 ASN A N 1
ATOM 1520 C CA . ASN A 1 187 ? -4.649 -12.719 9.570 1.00 86.75 187 ASN A CA 1
ATOM 1521 C C . ASN A 1 187 ? -5.602 -13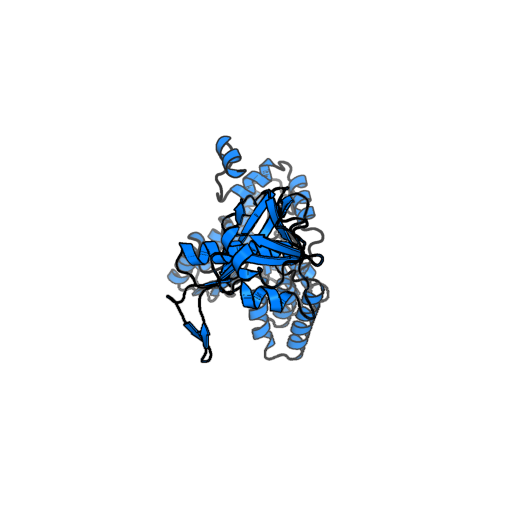.381 10.588 1.00 86.75 187 ASN A C 1
ATOM 1523 O O . ASN A 1 187 ? -6.710 -12.885 10.800 1.00 86.75 187 ASN A O 1
ATOM 1527 N N . SER A 1 188 ? -5.160 -14.450 11.259 1.00 90.00 188 SER A N 1
ATOM 1528 C CA . SER A 1 188 ? -5.906 -15.130 12.325 1.00 90.00 188 SER A CA 1
ATOM 1529 C C . SER A 1 188 ? -6.409 -14.175 13.406 1.00 90.00 188 SER A C 1
ATOM 1531 O O . SER A 1 188 ? -7.565 -14.280 13.800 1.00 90.00 188 SER A O 1
ATOM 1533 N N . ASP A 1 189 ? -5.594 -13.198 13.820 1.00 89.25 189 ASP A N 1
ATOM 1534 C CA . ASP A 1 189 ? -5.978 -12.225 14.856 1.00 89.25 189 ASP A CA 1
ATOM 1535 C C . ASP A 1 189 ? -7.170 -11.351 14.406 1.00 89.25 189 ASP A C 1
ATOM 1537 O O . ASP A 1 189 ? -8.053 -11.009 15.195 1.00 89.25 189 ASP A O 1
ATOM 1541 N N . ILE A 1 190 ? -7.224 -11.015 13.111 1.00 93.44 190 ILE A N 1
ATOM 1542 C CA . ILE A 1 190 ? -8.307 -10.223 12.506 1.00 93.44 190 ILE A CA 1
ATOM 1543 C C . ILE A 1 190 ? -9.555 -11.093 12.325 1.00 93.44 190 ILE A C 1
ATOM 1545 O O . ILE A 1 190 ? -10.667 -10.650 12.613 1.00 93.44 190 ILE A O 1
ATOM 1549 N N . ALA A 1 191 ? -9.380 -12.336 11.869 1.00 94.56 191 ALA A N 1
ATOM 1550 C CA . ALA A 1 191 ? -10.476 -13.290 11.734 1.00 94.56 191 ALA A CA 1
ATOM 1551 C C . ALA A 1 191 ? -11.155 -13.545 13.089 1.00 94.56 191 ALA A C 1
ATOM 1553 O O . ALA A 1 191 ? -12.382 -13.521 13.178 1.00 94.56 191 ALA A O 1
ATOM 1554 N N . GLU A 1 192 ? -10.365 -13.706 14.151 1.00 95.62 192 GLU A N 1
ATOM 1555 C CA . GLU A 1 192 ? -10.854 -13.857 15.520 1.00 95.62 192 GLU A CA 1
ATOM 1556 C C . GLU A 1 192 ? -11.612 -12.607 15.994 1.00 95.62 192 GLU A C 1
ATOM 1558 O O . GLU A 1 192 ? -12.716 -12.730 16.519 1.00 95.62 192 GLU A O 1
ATOM 1563 N N . LEU A 1 193 ? -11.086 -11.398 15.754 1.00 96.00 193 LEU A N 1
ATOM 1564 C CA . LEU A 1 193 ? -11.779 -10.144 16.080 1.00 96.00 193 LEU A CA 1
ATOM 1565 C C . LEU A 1 193 ? -13.159 -10.058 15.406 1.00 96.00 193 LEU A C 1
ATOM 1567 O O . LEU A 1 193 ? -14.149 -9.715 16.054 1.00 96.00 193 LEU A O 1
ATOM 1571 N N . ILE A 1 194 ? -13.244 -10.397 14.117 1.00 96.00 194 ILE A N 1
ATOM 1572 C CA . ILE A 1 194 ? -14.507 -10.388 13.364 1.00 96.00 194 ILE A CA 1
ATOM 1573 C C . ILE A 1 194 ? -15.483 -11.435 13.921 1.00 96.00 194 ILE A C 1
ATOM 1575 O O . ILE A 1 194 ? -16.676 -11.146 14.065 1.00 96.00 194 ILE A O 1
ATOM 1579 N N . GLN A 1 195 ? -14.997 -12.627 14.278 1.00 96.50 195 GLN A N 1
ATOM 1580 C CA . GLN A 1 195 ? -15.804 -13.679 14.907 1.00 96.50 195 GLN A CA 1
ATOM 1581 C C . GLN A 1 195 ? -16.325 -13.263 16.288 1.00 96.50 195 GLN A C 1
ATOM 1583 O O . GLN A 1 195 ? -17.501 -13.465 16.589 1.00 96.50 195 GLN A O 1
ATOM 1588 N N . ILE A 1 196 ? -15.481 -12.648 17.119 1.00 96.00 196 ILE A N 1
ATOM 1589 C CA . ILE A 1 196 ? -15.869 -12.118 18.432 1.00 96.00 196 ILE A CA 1
ATOM 1590 C C . ILE A 1 196 ? -16.961 -11.062 18.266 1.00 96.00 196 ILE A C 1
ATOM 1592 O O . ILE A 1 196 ? -17.988 -11.137 18.941 1.00 96.00 196 ILE A O 1
ATOM 1596 N N . ALA A 1 197 ? -16.781 -10.120 17.339 1.00 95.50 197 ALA A N 1
ATOM 1597 C CA . ALA A 1 197 ? -17.765 -9.079 17.073 1.00 95.50 197 ALA A CA 1
ATOM 1598 C C . ALA A 1 197 ? -19.121 -9.677 16.657 1.00 95.50 197 ALA A C 1
ATOM 1600 O O . ALA A 1 197 ? -20.150 -9.391 17.271 1.00 95.50 197 ALA A O 1
ATOM 1601 N N . THR A 1 198 ? -19.121 -10.563 15.659 1.00 94.12 198 THR A N 1
ATOM 1602 C CA . THR A 1 198 ? -20.352 -11.184 15.143 1.00 94.12 198 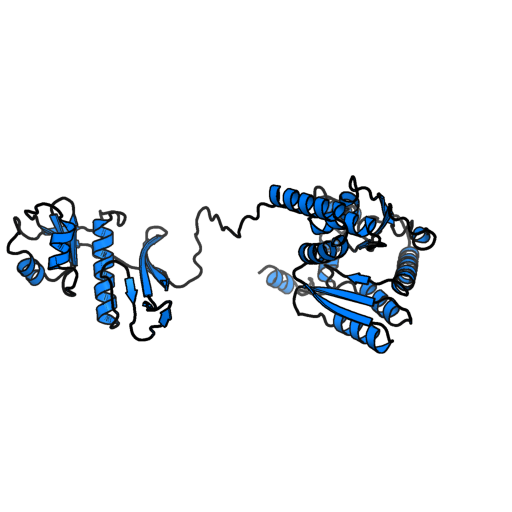THR A CA 1
ATOM 1603 C C . THR A 1 198 ? -21.055 -12.059 16.178 1.00 94.12 198 THR A C 1
ATOM 1605 O O . THR A 1 198 ? -22.278 -11.983 16.304 1.00 94.12 198 THR A O 1
ATOM 1608 N N . LYS A 1 199 ? -20.310 -12.820 16.990 1.00 95.75 199 LYS A N 1
ATOM 1609 C CA . LYS A 1 199 ? -20.872 -13.620 18.091 1.00 95.75 199 LYS A CA 1
ATOM 1610 C C . LYS A 1 199 ? -21.558 -12.759 19.158 1.00 95.75 199 LYS A C 1
ATOM 1612 O O . LYS A 1 199 ? -22.552 -13.192 19.732 1.00 95.75 199 LYS A O 1
ATOM 1617 N N . ASN A 1 200 ? -21.059 -11.548 19.400 1.00 94.19 200 ASN A N 1
ATOM 1618 C CA . ASN A 1 200 ? -21.635 -10.597 20.357 1.00 94.19 200 ASN A CA 1
ATOM 1619 C C . ASN A 1 200 ? -22.685 -9.658 19.726 1.00 94.19 200 ASN A C 1
ATOM 1621 O O . ASN A 1 200 ? -23.042 -8.637 20.312 1.00 94.19 200 ASN A O 1
ATOM 1625 N N . GLY A 1 201 ? -23.199 -9.985 18.533 1.00 92.38 201 GLY A N 1
ATOM 1626 C CA . GLY A 1 201 ? -24.266 -9.225 17.870 1.00 92.38 201 GLY A CA 1
ATOM 1627 C C . GLY A 1 201 ? -23.812 -7.904 17.239 1.00 92.38 201 GLY A C 1
ATOM 1628 O O . GLY A 1 201 ? -24.647 -7.087 16.851 1.00 92.38 201 GLY A O 1
ATOM 1629 N N . ARG A 1 202 ? -22.499 -7.680 17.117 1.00 94.69 202 ARG A N 1
ATOM 1630 C CA . ARG A 1 202 ? -21.913 -6.530 16.417 1.00 94.69 202 ARG A CA 1
ATOM 1631 C C . ARG A 1 202 ? -21.716 -6.864 14.939 1.00 94.69 202 ARG A C 1
ATOM 1633 O O . ARG A 1 202 ? -21.543 -8.019 14.559 1.00 94.69 202 ARG A O 1
ATOM 1640 N N . ARG A 1 203 ? -21.699 -5.840 14.084 1.00 95.62 203 ARG A N 1
ATOM 1641 C CA . ARG A 1 203 ? -21.373 -5.999 12.658 1.00 95.62 203 ARG A CA 1
ATOM 1642 C C . ARG A 1 203 ? -19.891 -5.719 12.436 1.00 95.62 203 ARG A C 1
ATOM 1644 O O . ARG A 1 203 ? -19.405 -4.659 12.825 1.00 95.62 203 ARG A O 1
ATOM 1651 N N . ALA A 1 204 ? -19.196 -6.654 11.801 1.00 96.69 204 ALA A N 1
ATOM 1652 C CA . ALA A 1 204 ? -17.789 -6.526 11.451 1.00 96.69 204 ALA A CA 1
ATOM 1653 C C . ALA A 1 204 ? -17.524 -7.163 10.086 1.00 96.69 204 ALA A C 1
ATOM 1655 O O . ALA A 1 204 ? -17.999 -8.266 9.819 1.00 96.69 204 ALA A O 1
ATOM 1656 N N . PHE A 1 205 ? -16.766 -6.473 9.239 1.00 96.12 205 PHE A N 1
ATOM 1657 C CA . PHE A 1 205 ? -16.477 -6.896 7.874 1.00 96.12 205 PHE A CA 1
ATOM 1658 C C . PHE A 1 205 ? -14.992 -6.755 7.572 1.00 96.12 205 PHE A C 1
ATOM 1660 O O . PHE A 1 205 ? -14.382 -5.741 7.908 1.00 96.12 205 PHE A O 1
ATOM 1667 N N . TYR A 1 206 ? -14.433 -7.750 6.887 1.00 95.75 206 TYR A N 1
ATOM 1668 C CA . TYR A 1 206 ? -13.160 -7.601 6.196 1.00 95.75 206 TYR A CA 1
ATOM 1669 C C . TYR A 1 206 ? -13.432 -7.141 4.765 1.00 95.75 206 TYR A C 1
ATOM 1671 O O . TYR A 1 206 ? -14.249 -7.745 4.069 1.00 95.75 206 TYR A O 1
ATOM 1679 N N . ILE A 1 207 ? -12.759 -6.079 4.335 1.00 94.25 207 ILE A N 1
ATOM 1680 C CA . ILE A 1 207 ? -12.865 -5.525 2.988 1.00 94.25 207 ILE A CA 1
ATOM 1681 C C . ILE A 1 207 ? -11.486 -5.638 2.326 1.00 94.25 207 ILE A C 1
ATOM 1683 O O . ILE A 1 207 ? -10.542 -5.003 2.804 1.00 94.25 207 ILE A O 1
ATOM 1687 N N . PRO A 1 208 ? -11.341 -6.414 1.239 1.00 92.50 208 PRO A N 1
ATOM 1688 C CA . PRO A 1 208 ? -10.106 -6.434 0.469 1.00 92.50 208 PRO A CA 1
ATOM 1689 C C . PRO A 1 208 ? -9.943 -5.108 -0.281 1.00 92.50 208 PRO A C 1
ATOM 1691 O O . PRO A 1 208 ? -10.867 -4.615 -0.933 1.00 92.50 208 PRO A O 1
ATOM 1694 N N . THR A 1 209 ? -8.761 -4.507 -0.175 1.00 90.62 209 THR A N 1
ATOM 1695 C CA . THR A 1 209 ? -8.445 -3.208 -0.776 1.00 90.62 209 THR A CA 1
ATOM 1696 C C . THR A 1 209 ? -7.068 -3.188 -1.433 1.00 90.62 209 THR A C 1
ATOM 1698 O O . THR A 1 209 ? -6.179 -3.962 -1.079 1.00 90.62 209 THR A O 1
ATOM 1701 N N . ASP A 1 210 ? -6.869 -2.236 -2.349 1.00 85.81 210 ASP A N 1
ATOM 1702 C CA . ASP A 1 210 ? -5.601 -2.027 -3.063 1.00 85.81 210 ASP A CA 1
ATOM 1703 C C . ASP A 1 210 ? -4.628 -1.101 -2.297 1.00 85.81 210 ASP A C 1
ATOM 1705 O O . ASP A 1 210 ? -3.635 -0.639 -2.860 1.00 85.81 210 ASP A O 1
ATOM 1709 N N . GLY A 1 211 ? -4.927 -0.767 -1.035 1.00 87.12 211 GLY A N 1
ATOM 1710 C CA . GLY A 1 211 ? -4.133 0.135 -0.194 1.00 87.12 211 GLY A CA 1
ATOM 1711 C C . GLY A 1 211 ? -4.870 1.396 0.279 1.00 87.12 211 GLY A C 1
ATOM 1712 O O . GLY A 1 211 ? -6.025 1.652 -0.062 1.00 87.12 211 GLY A O 1
ATOM 1713 N N . PHE A 1 212 ? -4.186 2.196 1.102 1.00 91.38 212 PHE A N 1
ATOM 1714 C CA . PHE A 1 212 ? -4.754 3.367 1.784 1.00 91.38 212 PHE A CA 1
ATOM 1715 C C . PHE A 1 212 ? -5.249 4.454 0.815 1.00 91.38 212 PHE A C 1
ATOM 1717 O O . PHE A 1 212 ? -6.411 4.857 0.873 1.00 91.38 212 PHE A O 1
ATOM 1724 N N . ASP A 1 213 ? -4.390 4.889 -0.112 1.00 91.44 213 ASP A N 1
ATOM 1725 C CA . ASP A 1 213 ? -4.682 5.999 -1.027 1.00 91.44 213 ASP A CA 1
ATOM 1726 C C . ASP A 1 213 ? -5.838 5.689 -1.988 1.00 91.44 213 ASP A C 1
ATOM 1728 O O . ASP A 1 213 ? -6.714 6.527 -2.212 1.00 91.44 213 ASP A O 1
ATOM 1732 N N . SER A 1 214 ? -5.857 4.480 -2.556 1.00 90.12 214 SER A N 1
ATOM 1733 C CA . SER A 1 214 ? -6.903 4.039 -3.483 1.00 90.12 214 SER A CA 1
ATOM 1734 C C . SER A 1 214 ? -8.253 3.902 -2.780 1.00 90.12 214 SER A C 1
ATOM 1736 O O . SER A 1 214 ? -9.276 4.320 -3.327 1.00 90.12 214 SER A O 1
ATOM 1738 N N . THR A 1 215 ? -8.255 3.384 -1.550 1.00 92.06 215 THR A N 1
ATOM 1739 C CA . THR A 1 215 ? -9.471 3.228 -0.746 1.00 92.06 215 THR A CA 1
ATOM 1740 C C . THR A 1 215 ? -10.055 4.575 -0.349 1.00 92.06 215 THR A C 1
ATOM 1742 O O . THR A 1 215 ? -11.230 4.824 -0.615 1.00 92.06 215 THR A O 1
ATOM 1745 N N . LEU A 1 216 ? -9.244 5.486 0.204 1.00 93.06 216 LEU A N 1
ATOM 1746 C CA . LEU A 1 216 ? -9.733 6.821 0.561 1.00 93.06 216 LEU A CA 1
ATOM 1747 C C . LEU A 1 216 ? -10.190 7.616 -0.659 1.00 93.06 216 LEU A C 1
ATOM 1749 O O . LEU A 1 216 ? -11.175 8.346 -0.562 1.00 93.06 216 LEU A O 1
ATOM 1753 N N . ARG A 1 217 ? -9.550 7.441 -1.821 1.00 91.50 217 ARG A N 1
ATOM 1754 C CA . ARG A 1 217 ? -10.020 8.043 -3.074 1.00 91.50 217 ARG A CA 1
ATOM 1755 C C . ARG A 1 217 ? -11.430 7.571 -3.430 1.00 91.50 217 ARG A C 1
ATOM 1757 O O . ARG A 1 217 ? -12.292 8.416 -3.648 1.00 91.50 217 AR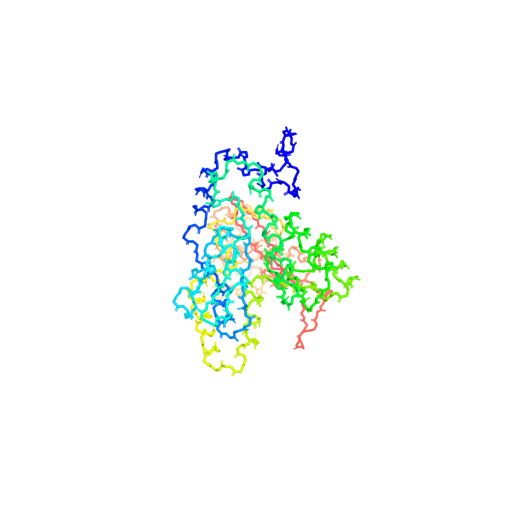G A O 1
ATOM 1764 N N . LYS A 1 218 ? -11.669 6.256 -3.460 1.00 91.44 218 LYS A N 1
ATOM 1765 C CA . LYS A 1 218 ? -12.985 5.674 -3.786 1.00 91.44 218 LYS A CA 1
ATOM 1766 C C . LYS A 1 218 ? -14.060 6.125 -2.787 1.00 91.44 218 LYS A C 1
ATOM 1768 O O . LYS A 1 218 ? -15.133 6.544 -3.204 1.00 91.44 218 LYS A O 1
ATOM 1773 N N . ILE A 1 219 ? -13.751 6.119 -1.486 1.00 92.19 219 ILE A N 1
ATOM 1774 C CA . ILE A 1 219 ? -14.668 6.612 -0.441 1.00 92.19 219 ILE A CA 1
ATOM 1775 C C . ILE A 1 219 ? -14.988 8.092 -0.664 1.00 92.19 219 ILE A C 1
ATOM 1777 O O . ILE A 1 219 ? -16.152 8.482 -0.662 1.00 92.19 219 ILE A O 1
ATOM 1781 N N . THR A 1 220 ? -13.968 8.920 -0.899 1.00 92.50 220 THR A N 1
ATOM 1782 C CA . THR A 1 220 ? -14.162 10.365 -1.068 1.00 92.50 220 THR A CA 1
ATOM 1783 C C . THR A 1 220 ? -14.980 10.678 -2.313 1.00 92.50 220 THR A C 1
ATOM 1785 O O . THR A 1 220 ? -15.852 11.533 -2.239 1.00 92.50 220 THR A O 1
ATOM 1788 N N . GLN A 1 221 ? -14.760 9.966 -3.425 1.00 91.00 221 GLN A N 1
ATOM 1789 C CA . GLN A 1 221 ? -15.548 10.118 -4.655 1.00 91.00 221 GLN A CA 1
ATOM 1790 C C . GLN A 1 221 ? -17.049 9.937 -4.412 1.00 91.00 221 GLN A C 1
ATOM 1792 O O . GLN A 1 221 ? -17.832 10.748 -4.899 1.00 91.00 221 GLN A O 1
ATOM 1797 N N . ILE A 1 222 ? -17.426 8.924 -3.627 1.00 91.50 222 ILE A N 1
ATOM 1798 C CA . ILE A 1 222 ? -18.823 8.658 -3.259 1.00 91.50 222 ILE A CA 1
ATOM 1799 C C . ILE A 1 222 ? -19.342 9.758 -2.321 1.00 91.50 222 ILE A C 1
ATOM 1801 O O . ILE A 1 222 ? -20.413 10.313 -2.531 1.00 91.50 222 ILE A O 1
ATOM 1805 N N . VAL A 1 223 ? -18.563 10.133 -1.303 1.00 89.31 223 VAL A N 1
ATOM 1806 C CA . VAL A 1 223 ? -18.969 11.131 -0.295 1.00 89.31 223 VAL A CA 1
ATOM 1807 C C . VAL A 1 223 ? -19.205 12.524 -0.890 1.00 89.31 223 VAL A C 1
ATOM 1809 O O . VAL A 1 223 ? -20.059 13.269 -0.406 1.00 89.31 223 VAL A O 1
ATOM 1812 N N . VAL A 1 224 ? -18.442 12.908 -1.914 1.00 89.56 224 VAL A N 1
ATOM 1813 C CA . VAL A 1 224 ? -18.579 14.222 -2.563 1.00 89.56 224 VAL A CA 1
ATOM 1814 C C . VAL A 1 224 ? -19.505 14.188 -3.779 1.00 89.56 224 VAL A C 1
ATOM 1816 O O . VAL A 1 224 ? -19.632 15.203 -4.459 1.00 89.56 224 VAL A O 1
ATOM 1819 N N . GLU A 1 225 ? -20.166 13.063 -4.070 1.00 88.75 225 GLU A N 1
ATOM 1820 C CA . GLU A 1 225 ? -20.980 12.892 -5.279 1.00 88.75 225 GLU A CA 1
ATOM 1821 C C . GLU A 1 225 ? -22.106 13.934 -5.410 1.00 88.75 225 GLU A C 1
ATOM 1823 O O . GLU A 1 225 ? -22.413 14.369 -6.516 1.00 88.75 225 GLU A O 1
ATOM 1828 N N . ASP A 1 226 ? -22.636 14.447 -4.307 1.00 88.19 226 ASP A N 1
ATOM 1829 C CA . ASP A 1 226 ? -23.701 15.456 -4.342 1.00 88.19 226 ASP A CA 1
ATOM 1830 C C . ASP A 1 226 ? -23.195 16.904 -4.178 1.00 88.19 226 ASP A C 1
ATOM 1832 O O . ASP A 1 226 ? -23.988 17.843 -4.129 1.00 88.19 226 ASP A O 1
ATOM 1836 N N . ASP A 1 227 ? -21.876 17.127 -4.097 1.00 87.88 227 ASP A N 1
ATOM 1837 C CA . ASP A 1 227 ? -21.285 18.454 -3.879 1.00 87.88 227 ASP A CA 1
ATOM 1838 C C . ASP A 1 227 ? -20.304 18.851 -4.982 1.00 87.88 227 ASP A C 1
ATOM 1840 O O . ASP A 1 227 ? -19.146 18.431 -5.017 1.00 87.88 227 ASP A O 1
ATOM 1844 N N . ASN A 1 228 ? -20.762 19.737 -5.865 1.00 87.69 228 ASN A N 1
ATOM 1845 C CA . ASN A 1 228 ? -19.975 20.217 -6.998 1.00 87.69 228 ASN A CA 1
ATOM 1846 C C . ASN A 1 228 ? -18.697 20.968 -6.588 1.00 87.69 228 ASN A C 1
ATOM 1848 O O . ASN A 1 228 ? -17.698 20.884 -7.307 1.00 87.69 228 ASN A O 1
ATOM 1852 N N . ASN A 1 229 ? -18.692 21.668 -5.448 1.00 87.44 229 ASN A N 1
ATOM 1853 C CA . ASN A 1 229 ? -17.505 22.387 -4.983 1.00 87.44 229 ASN A CA 1
ATOM 1854 C C . ASN A 1 229 ? -16.439 21.397 -4.509 1.00 87.44 229 ASN A C 1
ATOM 1856 O O . ASN A 1 229 ? -15.283 21.486 -4.922 1.00 87.44 229 ASN A O 1
ATOM 1860 N N . LEU A 1 230 ? -16.837 20.402 -3.712 1.00 85.62 230 LEU A N 1
ATOM 1861 C CA . LEU A 1 230 ? -15.906 19.384 -3.222 1.00 85.62 230 LEU A CA 1
ATOM 1862 C C . LEU A 1 230 ? -15.465 18.401 -4.312 1.00 85.62 230 LEU A C 1
ATOM 1864 O O . LEU A 1 230 ? -14.328 17.934 -4.274 1.00 85.62 230 LEU A O 1
ATOM 1868 N N . LYS A 1 231 ? -16.294 18.144 -5.333 1.00 87.69 231 LYS A N 1
ATOM 1869 C CA . LYS A 1 231 ? -15.858 17.442 -6.553 1.00 87.69 231 LYS A CA 1
ATOM 1870 C C . LYS A 1 231 ? -14.737 18.182 -7.266 1.00 87.69 231 LYS A C 1
ATOM 1872 O O . LYS A 1 231 ? -13.764 17.557 -7.680 1.00 87.69 231 LYS A O 1
ATOM 1877 N N . LYS A 1 232 ? -14.874 19.500 -7.432 1.00 88.00 232 LYS A N 1
ATOM 1878 C CA . LYS A 1 232 ? -13.851 20.315 -8.092 1.00 88.00 232 LYS A CA 1
ATOM 1879 C C . LYS A 1 232 ? -12.539 20.272 -7.310 1.00 88.00 232 LYS A C 1
ATOM 1881 O O . LYS A 1 232 ? -11.497 20.017 -7.902 1.00 88.00 232 LYS A O 1
ATOM 1886 N N . GLU A 1 233 ? -12.606 20.410 -5.990 1.00 87.19 233 GLU A N 1
ATOM 1887 C CA . GLU A 1 233 ? -11.437 20.302 -5.110 1.00 87.19 233 GLU A CA 1
ATOM 1888 C C . GLU A 1 233 ? -10.783 18.909 -5.178 1.00 87.19 233 GLU A C 1
ATOM 1890 O O . GLU A 1 233 ? -9.565 18.801 -5.295 1.00 87.19 233 GLU A O 1
ATOM 1895 N N . LEU A 1 234 ? -11.574 17.829 -5.204 1.00 87.31 234 LEU A N 1
ATOM 1896 C CA . LEU A 1 234 ? -11.070 16.466 -5.408 1.00 87.31 234 LEU A CA 1
ATOM 1897 C C . LEU A 1 234 ? -10.317 16.324 -6.747 1.00 87.31 234 LEU A C 1
ATOM 1899 O O . LEU A 1 234 ? -9.249 15.709 -6.801 1.00 87.31 234 LEU A O 1
ATOM 1903 N N . LEU A 1 235 ? -10.847 16.907 -7.827 1.00 86.00 235 LEU A N 1
ATOM 1904 C CA . LEU A 1 235 ? -10.202 16.911 -9.145 1.00 86.00 235 LEU A CA 1
ATOM 1905 C C . LEU A 1 235 ? -8.902 17.731 -9.150 1.00 86.00 235 LEU A C 1
ATOM 1907 O O . LEU A 1 235 ? -7.907 17.287 -9.722 1.00 86.00 235 LEU A O 1
ATOM 1911 N N . GLU A 1 236 ? -8.880 18.886 -8.486 1.00 86.44 236 GLU A N 1
ATOM 1912 C CA . GLU A 1 236 ? -7.679 19.718 -8.327 1.00 86.44 236 GLU A CA 1
ATOM 1913 C C . GLU A 1 236 ? -6.595 18.984 -7.524 1.00 86.44 236 GLU A C 1
ATOM 1915 O O . GLU A 1 236 ? -5.423 18.972 -7.918 1.00 86.44 236 GLU A O 1
ATOM 1920 N N . LEU A 1 237 ? -6.975 18.276 -6.455 1.00 84.19 237 LEU A N 1
ATOM 1921 C CA . LEU A 1 237 ? -6.060 17.430 -5.689 1.00 84.19 237 LEU A CA 1
ATOM 1922 C C . LEU A 1 237 ? -5.476 16.301 -6.549 1.00 84.19 237 LEU A C 1
ATOM 1924 O O . LEU A 1 237 ? -4.284 16.012 -6.427 1.00 84.19 237 LEU A O 1
ATOM 1928 N N . HIS A 1 238 ? -6.266 15.712 -7.456 1.00 76.38 238 HIS A N 1
ATOM 1929 C CA . HIS A 1 238 ? -5.785 14.713 -8.416 1.00 76.38 238 HIS A CA 1
ATOM 1930 C C . HIS A 1 238 ? -4.794 15.279 -9.435 1.00 76.38 238 HIS A C 1
ATOM 1932 O O . HIS A 1 238 ? -3.768 14.652 -9.709 1.00 76.38 238 HIS A O 1
ATOM 1938 N N . GLN A 1 239 ? -5.066 16.468 -9.970 1.00 70.50 239 GLN A N 1
ATOM 1939 C CA . GLN A 1 239 ? -4.157 17.143 -10.896 1.00 70.50 239 GLN A CA 1
ATOM 1940 C C . GLN A 1 239 ? -2.846 17.517 -10.199 1.00 70.50 239 GLN A C 1
ATOM 1942 O O . GLN A 1 239 ? -1.772 17.276 -10.739 1.00 70.50 239 GLN A O 1
ATOM 1947 N N . THR A 1 240 ? -2.918 17.999 -8.958 1.00 63.00 240 THR A N 1
ATOM 1948 C CA . THR A 1 240 ? -1.736 18.390 -8.177 1.00 63.00 240 THR A CA 1
ATOM 1949 C C . THR A 1 240 ? -0.904 17.183 -7.730 1.00 63.00 240 THR A C 1
ATOM 1951 O O . THR A 1 240 ? 0.320 17.282 -7.654 1.00 63.00 240 THR A O 1
ATOM 1954 N N . SER A 1 241 ? -1.528 16.025 -7.461 1.00 55.03 241 SER A N 1
ATOM 1955 C CA . SER A 1 241 ? -0.793 14.774 -7.211 1.00 55.03 241 SER A CA 1
ATOM 1956 C C . SER A 1 241 ? -0.087 14.255 -8.465 1.00 55.03 241 SER A C 1
ATOM 1958 O O . SER A 1 241 ? 1.062 13.840 -8.373 1.00 55.03 241 SER A O 1
ATOM 1960 N N . ASN A 1 242 ? -0.704 14.381 -9.645 1.00 48.09 242 ASN A N 1
ATOM 1961 C CA . ASN A 1 242 ? -0.099 13.946 -10.910 1.00 48.09 242 ASN A CA 1
ATOM 1962 C C . ASN A 1 242 ? 1.083 14.823 -11.368 1.00 48.09 242 ASN A C 1
ATOM 1964 O O . ASN A 1 242 ? 1.827 14.415 -12.253 1.00 48.09 242 ASN A O 1
ATOM 1968 N N . ILE A 1 243 ? 1.260 16.023 -10.799 1.00 48.47 243 ILE A N 1
ATOM 1969 C CA . ILE A 1 243 ? 2.369 16.927 -11.152 1.00 48.47 243 ILE A CA 1
ATOM 1970 C C . ILE A 1 243 ? 3.674 16.549 -10.425 1.00 48.47 243 ILE A C 1
ATOM 1972 O O . ILE A 1 243 ? 4.747 16.893 -10.908 1.00 48.47 243 ILE A O 1
ATOM 1976 N N . ASN A 1 244 ? 3.615 15.815 -9.303 1.00 42.34 244 ASN A N 1
ATOM 1977 C CA . ASN A 1 244 ? 4.811 15.443 -8.526 1.00 42.34 244 ASN A CA 1
ATOM 1978 C C . ASN A 1 244 ? 4.960 13.951 -8.236 1.00 42.34 244 ASN A C 1
ATOM 1980 O O . ASN A 1 244 ? 6.068 13.518 -7.923 1.00 42.34 244 ASN A O 1
ATOM 1984 N N . ASP A 1 245 ? 3.903 13.159 -8.388 1.00 41.31 245 ASP A N 1
ATOM 1985 C CA . ASP A 1 245 ? 4.093 11.748 -8.651 1.00 41.31 245 ASP A CA 1
ATOM 1986 C C . ASP A 1 245 ? 4.416 11.666 -10.136 1.00 41.31 245 ASP A C 1
ATOM 1988 O O . ASP A 1 245 ? 3.538 11.511 -10.987 1.00 41.31 245 ASP A O 1
ATOM 1992 N N . THR A 1 246 ? 5.709 11.746 -10.467 1.00 37.91 246 THR A N 1
ATOM 1993 C CA . THR A 1 246 ? 6.164 10.888 -11.548 1.00 37.91 246 THR A CA 1
ATOM 1994 C C . THR A 1 246 ? 5.667 9.507 -11.147 1.00 37.91 246 THR A C 1
ATOM 1996 O O . THR A 1 246 ? 6.283 8.822 -10.329 1.00 37.91 246 THR A O 1
ATOM 1999 N N . ILE A 1 247 ? 4.545 9.088 -11.732 1.00 42.00 247 ILE A N 1
ATOM 2000 C CA . ILE A 1 247 ? 4.429 7.723 -12.194 1.00 42.00 247 ILE A CA 1
ATOM 2001 C C . ILE A 1 247 ? 5.622 7.615 -13.128 1.00 42.00 247 ILE A C 1
ATOM 2003 O O . ILE A 1 247 ? 5.525 7.832 -14.330 1.00 42.00 247 ILE A O 1
ATOM 2007 N N . THR A 1 248 ? 6.797 7.373 -12.551 1.00 40.81 248 THR A N 1
ATOM 2008 C CA . THR A 1 248 ? 7.770 6.559 -13.215 1.00 40.81 248 THR A CA 1
ATOM 2009 C C . THR A 1 248 ? 6.932 5.316 -13.438 1.00 40.81 248 THR A C 1
ATOM 2011 O O . THR A 1 248 ? 6.514 4.681 -12.458 1.00 40.81 248 THR A O 1
ATOM 2014 N N . PRO A 1 249 ? 6.615 4.961 -14.695 1.00 41.28 249 PRO A N 1
ATOM 2015 C CA . PRO A 1 249 ? 6.314 3.572 -14.958 1.00 41.28 249 PRO A CA 1
ATOM 2016 C C . PRO A 1 249 ? 7.401 2.788 -14.228 1.00 41.28 249 PRO A C 1
ATOM 2018 O O . PRO A 1 249 ? 8.505 3.302 -14.011 1.00 41.28 249 PRO A O 1
ATOM 2021 N N . PHE A 1 250 ? 7.121 1.569 -13.808 1.00 43.00 250 PHE A N 1
ATOM 2022 C CA . PHE A 1 250 ? 8.242 0.693 -13.550 1.00 43.00 250 PHE A CA 1
ATOM 2023 C C . PHE A 1 250 ? 9.092 0.664 -14.835 1.00 43.00 250 PHE A C 1
ATOM 2025 O O . PHE A 1 250 ? 8.745 0.025 -15.821 1.00 43.00 250 PHE A O 1
ATOM 2032 N N . ASP A 1 251 ? 10.129 1.487 -14.843 1.00 49.72 251 ASP A N 1
ATOM 2033 C CA . ASP A 1 251 ? 11.027 1.759 -15.939 1.00 49.72 251 ASP A CA 1
ATOM 2034 C C . ASP A 1 251 ? 12.381 1.519 -15.312 1.00 49.72 251 ASP A C 1
ATOM 2036 O O . ASP A 1 251 ? 12.970 2.359 -14.623 1.00 49.72 251 ASP A O 1
ATOM 2040 N N . LEU A 1 252 ? 12.806 0.271 -15.457 1.00 44.12 252 LEU A N 1
ATOM 2041 C CA . LEU A 1 252 ? 14.172 -0.144 -15.237 1.00 44.12 252 LEU A CA 1
ATOM 2042 C C . LEU A 1 252 ? 15.030 0.610 -16.257 1.00 44.12 252 LEU A C 1
ATOM 2044 O O . LEU A 1 252 ? 15.452 0.052 -17.268 1.00 44.12 252 LEU A O 1
ATOM 2048 N N . LYS A 1 253 ? 15.353 1.875 -15.969 1.00 48.03 253 LYS A N 1
ATOM 2049 C CA . LYS A 1 253 ? 16.482 2.562 -16.597 1.00 48.03 253 LYS A CA 1
ATOM 2050 C C . LYS A 1 253 ? 17.767 1.954 -16.053 1.00 48.03 253 LYS A C 1
ATOM 2052 O O . LYS A 1 253 ? 18.502 2.551 -15.274 1.00 48.03 253 LYS A O 1
ATOM 2057 N N . CYS A 1 254 ? 18.010 0.705 -16.430 1.00 46.41 254 CYS A N 1
ATOM 2058 C CA . CYS A 1 254 ? 19.296 0.070 -16.270 1.00 46.41 254 CYS A CA 1
ATOM 2059 C C . CYS A 1 254 ? 20.292 0.846 -17.133 1.00 46.41 254 CYS A C 1
ATOM 2061 O O . CYS A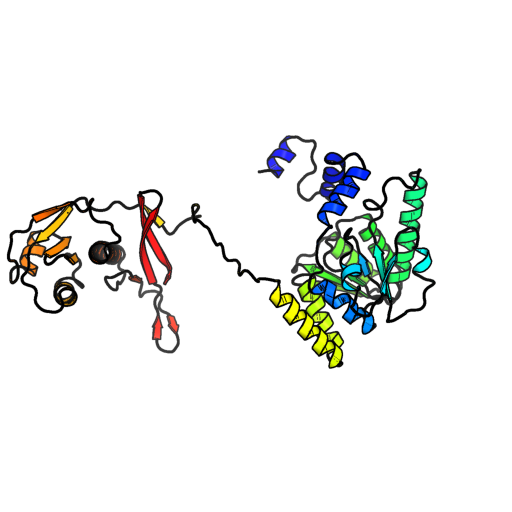 1 254 ? 20.295 0.693 -18.350 1.00 46.41 254 CYS A O 1
ATOM 2063 N N . GLU A 1 255 ? 21.192 1.611 -16.509 1.00 51.19 255 GLU A N 1
ATOM 2064 C CA . GLU A 1 255 ? 22.361 2.183 -17.203 1.00 51.19 255 GLU A CA 1
ATOM 2065 C C . GLU A 1 255 ? 23.217 1.091 -17.871 1.00 51.19 255 GLU A C 1
ATOM 2067 O O . GLU A 1 255 ? 23.989 1.350 -18.794 1.00 51.19 255 GLU A O 1
ATOM 2072 N N . ARG A 1 256 ? 23.031 -0.164 -17.441 1.00 48.16 256 ARG A N 1
ATOM 2073 C CA . ARG A 1 256 ? 23.421 -1.372 -18.160 1.00 48.16 256 ARG A CA 1
ATOM 2074 C C . ARG A 1 256 ? 22.722 -2.588 -17.558 1.00 48.16 256 ARG A C 1
ATOM 2076 O O . ARG A 1 256 ? 22.874 -2.872 -16.369 1.00 48.16 256 ARG A O 1
ATOM 2083 N N . VAL A 1 257 ? 21.963 -3.322 -18.369 1.00 44.00 257 VAL A N 1
ATOM 2084 C CA . VAL A 1 257 ? 21.385 -4.619 -17.984 1.00 44.00 257 VAL A CA 1
ATOM 2085 C C . VAL A 1 257 ? 22.521 -5.646 -17.938 1.00 44.00 257 VAL A C 1
ATOM 2087 O O . VAL A 1 257 ? 22.823 -6.298 -18.929 1.00 44.00 257 VAL A O 1
ATOM 2090 N N . ASN A 1 258 ? 23.191 -5.777 -16.791 1.00 43.66 258 ASN A N 1
ATOM 2091 C CA . ASN A 1 258 ? 24.313 -6.716 -16.628 1.00 43.66 258 ASN A CA 1
ATOM 2092 C C . ASN A 1 258 ? 23.922 -8.030 -15.928 1.00 43.66 258 ASN A C 1
ATOM 2094 O O . ASN A 1 258 ? 24.797 -8.826 -15.589 1.00 43.66 258 ASN A O 1
ATOM 2098 N N . LYS A 1 259 ? 22.627 -8.290 -15.708 1.00 43.25 259 LYS A N 1
ATOM 2099 C CA . LYS A 1 259 ? 22.140 -9.575 -15.184 1.00 43.25 259 LYS A CA 1
ATOM 2100 C C . LYS A 1 259 ? 20.818 -9.965 -15.836 1.00 43.25 259 LYS A C 1
ATOM 2102 O O . LYS A 1 259 ? 19.749 -9.564 -15.392 1.00 43.25 259 LYS A O 1
ATOM 2107 N N . LEU A 1 260 ? 20.923 -10.784 -16.879 1.00 44.38 260 LEU A N 1
ATOM 2108 C CA . LEU A 1 260 ? 19.804 -11.488 -17.489 1.00 44.38 260 LEU A CA 1
ATOM 2109 C C . LEU A 1 260 ? 19.520 -12.754 -16.665 1.00 44.38 260 LEU A C 1
ATOM 2111 O O . LEU A 1 260 ? 20.337 -13.677 -16.627 1.00 44.38 260 LEU A O 1
ATOM 2115 N N . LEU A 1 261 ? 18.379 -12.816 -15.982 1.00 43.62 261 LEU A N 1
ATOM 2116 C CA . LEU A 1 261 ? 17.890 -14.070 -15.405 1.00 43.62 261 LEU A CA 1
ATOM 2117 C C . LEU A 1 261 ? 17.097 -14.838 -16.480 1.00 43.62 261 LEU A C 1
ATOM 2119 O O . LEU A 1 261 ? 15.889 -14.692 -16.570 1.00 43.62 261 LEU A O 1
ATOM 2123 N N . LYS A 1 262 ? 17.856 -15.624 -17.272 1.00 50.34 262 LYS A N 1
ATOM 2124 C CA . LYS A 1 262 ? 17.556 -16.891 -17.997 1.00 50.34 262 LYS A CA 1
ATOM 2125 C C . LYS A 1 262 ? 16.227 -16.970 -18.787 1.00 50.34 262 LYS A C 1
ATOM 2127 O O . LYS A 1 262 ? 15.160 -16.992 -18.201 1.00 50.34 262 LYS A O 1
ATOM 2132 N N . SER A 1 263 ? 16.209 -17.215 -20.101 1.00 57.22 263 SER A N 1
ATOM 2133 C CA . SER A 1 263 ? 16.780 -18.426 -20.733 1.00 57.22 263 SER A CA 1
ATOM 2134 C C . SER A 1 263 ? 16.791 -18.397 -22.277 1.00 57.22 263 SER A C 1
ATOM 2136 O O . SER A 1 263 ? 17.035 -19.426 -22.898 1.00 57.22 263 SER A O 1
ATOM 2138 N N . ASN A 1 264 ? 16.542 -17.249 -22.913 1.00 69.94 264 ASN A N 1
ATOM 2139 C CA . ASN A 1 264 ? 16.363 -17.153 -24.366 1.00 69.94 264 ASN A CA 1
ATOM 2140 C C . ASN A 1 264 ? 17.600 -16.661 -25.142 1.00 69.94 264 ASN A C 1
ATOM 2142 O O . ASN A 1 264 ? 17.494 -16.327 -26.318 1.00 69.94 264 ASN A O 1
ATOM 2146 N N . ILE A 1 265 ? 18.763 -16.615 -24.488 1.00 82.69 265 ILE A N 1
ATOM 2147 C CA . ILE A 1 265 ? 20.032 -16.179 -25.076 1.00 82.69 265 ILE A CA 1
ATOM 2148 C C . ILE A 1 265 ? 21.022 -17.349 -25.046 1.00 82.69 265 ILE A C 1
ATOM 2150 O O . ILE A 1 265 ? 21.373 -17.849 -23.975 1.00 82.69 265 ILE A O 1
ATOM 2154 N N . PHE A 1 266 ? 21.497 -17.767 -26.217 1.00 86.06 266 PHE A N 1
ATOM 2155 C CA . PHE A 1 266 ? 22.394 -18.906 -26.407 1.00 86.06 266 PHE A CA 1
ATOM 2156 C C . PHE A 1 266 ? 23.740 -18.428 -26.928 1.00 86.06 266 PHE A C 1
ATOM 2158 O O . PHE A 1 266 ? 23.804 -17.719 -27.926 1.00 86.06 266 PHE A O 1
ATOM 2165 N N . ARG A 1 267 ? 24.834 -18.809 -26.266 1.00 86.38 267 ARG A N 1
ATOM 2166 C CA . ARG A 1 267 ? 26.180 -18.460 -26.740 1.00 86.38 267 ARG A CA 1
ATOM 2167 C C . ARG A 1 267 ? 26.454 -19.166 -28.068 1.00 86.38 267 ARG A C 1
ATOM 2169 O O . ARG A 1 267 ? 26.207 -20.365 -28.176 1.00 86.38 267 ARG A O 1
ATOM 2176 N N . ILE A 1 268 ? 26.998 -18.437 -29.039 1.00 86.50 268 ILE A N 1
ATOM 2177 C CA . ILE A 1 268 ? 27.347 -18.966 -30.362 1.00 86.50 268 ILE A CA 1
ATOM 2178 C C . ILE A 1 268 ? 28.745 -18.513 -30.784 1.00 86.50 268 ILE A C 1
ATOM 2180 O O . ILE A 1 268 ? 29.229 -17.461 -30.366 1.00 86.50 268 ILE A O 1
ATOM 2184 N N . SER A 1 269 ? 29.375 -19.295 -31.656 1.00 84.75 269 SER A N 1
ATOM 2185 C CA . SER A 1 269 ? 30.586 -18.912 -32.381 1.00 84.75 269 SER A CA 1
ATOM 2186 C C . SER A 1 269 ? 30.287 -18.855 -33.874 1.00 84.75 269 SER A C 1
ATOM 2188 O O . SER A 1 269 ? 29.579 -19.712 -34.405 1.00 84.75 269 SER A O 1
ATOM 2190 N N . PHE A 1 270 ? 30.824 -17.845 -34.551 1.00 84.50 270 PHE A N 1
ATOM 2191 C CA . PHE A 1 270 ? 30.674 -17.698 -35.995 1.00 84.50 270 PHE A CA 1
ATOM 2192 C C . PHE A 1 270 ? 31.794 -18.424 -36.747 1.00 84.50 270 PHE A C 1
ATOM 2194 O O . PHE A 1 270 ? 32.860 -18.636 -36.171 1.00 84.50 270 PHE A O 1
ATOM 2201 N N . PRO A 1 271 ? 31.576 -18.787 -38.023 1.00 84.56 271 PRO A N 1
ATOM 2202 C CA . PRO A 1 271 ? 32.642 -19.287 -38.883 1.00 84.56 271 PRO A CA 1
ATOM 2203 C C . PRO A 1 271 ? 33.776 -18.267 -39.039 1.00 84.56 271 PRO A C 1
ATOM 2205 O O . PRO A 1 271 ? 33.522 -17.067 -39.145 1.00 84.56 271 PRO A O 1
ATOM 2208 N N . ASP A 1 272 ? 35.016 -18.751 -39.120 1.00 83.38 272 ASP A N 1
ATOM 2209 C CA . ASP A 1 272 ? 36.195 -17.889 -39.278 1.00 83.38 272 ASP A CA 1
ATOM 2210 C C . ASP A 1 272 ? 36.316 -17.298 -40.687 1.00 83.38 272 ASP A C 1
ATOM 2212 O O . ASP A 1 272 ? 36.865 -16.210 -40.857 1.00 83.38 272 ASP A O 1
ATOM 2216 N N . GLU A 1 273 ? 35.787 -17.992 -41.698 1.00 87.88 273 GLU A N 1
ATOM 2217 C CA . GLU A 1 273 ? 35.929 -17.652 -43.114 1.00 87.88 273 GLU A CA 1
ATOM 2218 C C . GLU A 1 273 ? 34.581 -17.648 -43.842 1.00 87.88 273 GLU A C 1
ATOM 2220 O O . GLU A 1 273 ? 33.665 -18.396 -43.506 1.00 87.88 273 GLU A O 1
ATOM 2225 N N . VAL A 1 274 ? 34.488 -16.835 -44.893 1.00 91.00 274 VAL A N 1
ATOM 2226 C CA . VAL A 1 274 ? 33.338 -16.754 -45.803 1.00 91.00 274 VAL A CA 1
ATOM 2227 C C . VAL A 1 274 ? 33.818 -16.687 -47.251 1.00 91.00 274 VAL A C 1
ATOM 2229 O O . VAL A 1 274 ? 34.899 -16.157 -47.529 1.00 91.00 274 VAL A O 1
ATOM 2232 N N . PHE A 1 275 ? 33.032 -17.233 -48.183 1.00 92.50 275 PHE A N 1
ATOM 2233 C CA . PHE A 1 275 ? 33.348 -17.161 -49.607 1.00 92.50 275 PHE A CA 1
ATOM 2234 C C . PHE A 1 275 ? 32.982 -15.796 -50.178 1.00 92.50 275 PHE A C 1
ATOM 2236 O O . PHE A 1 275 ? 31.889 -15.289 -49.927 1.00 92.50 275 PHE A O 1
ATOM 2243 N N . VAL A 1 276 ? 33.891 -15.218 -50.960 1.00 90.62 276 VAL A N 1
ATOM 2244 C CA . VAL A 1 276 ? 33.750 -13.889 -51.552 1.00 90.62 276 VAL A CA 1
ATOM 2245 C C . VAL A 1 276 ? 34.203 -13.907 -53.007 1.00 90.62 276 VAL A C 1
ATOM 2247 O O . VAL A 1 276 ? 35.262 -14.451 -53.318 1.00 90.62 276 VAL A O 1
ATOM 2250 N N . PHE A 1 277 ? 33.412 -13.304 -53.891 1.00 90.62 277 PHE A N 1
ATOM 2251 C CA . PHE A 1 277 ? 33.719 -13.181 -55.319 1.00 90.62 277 PHE A CA 1
ATOM 2252 C C . PHE A 1 277 ? 33.112 -11.906 -55.913 1.00 90.62 277 PHE A C 1
ATOM 2254 O O . PHE A 1 277 ? 32.105 -11.390 -55.417 1.00 90.62 277 PHE A O 1
ATOM 2261 N N . ASP A 1 278 ? 33.741 -11.391 -56.967 1.00 86.50 278 ASP A N 1
ATOM 2262 C CA . ASP A 1 278 ? 33.309 -10.186 -57.670 1.00 86.50 278 ASP A CA 1
ATOM 2263 C C . ASP A 1 278 ? 32.231 -10.508 -58.705 1.00 86.50 278 ASP A C 1
ATOM 2265 O O . ASP A 1 278 ? 32.317 -11.501 -59.432 1.00 86.50 278 ASP A O 1
ATOM 2269 N N . VAL A 1 279 ? 31.220 -9.640 -58.788 1.00 82.19 279 VAL A N 1
ATOM 2270 C CA . VAL A 1 279 ? 30.067 -9.819 -59.678 1.00 82.19 279 VAL A CA 1
ATOM 2271 C C . VAL A 1 279 ? 29.709 -8.502 -60.355 1.00 82.19 279 VAL A C 1
ATOM 2273 O O . VAL A 1 279 ? 29.669 -7.448 -59.717 1.00 82.19 279 VAL A O 1
ATOM 2276 N N . SER A 1 280 ? 29.406 -8.564 -61.652 1.00 73.12 280 SER A N 1
ATOM 2277 C CA . SER A 1 280 ? 28.863 -7.435 -62.418 1.00 73.12 280 SER A CA 1
ATOM 2278 C C . SER A 1 280 ? 27.374 -7.266 -62.111 1.00 73.12 280 SER A C 1
ATOM 2280 O O . SER A 1 280 ? 26.529 -7.816 -62.812 1.00 73.12 280 SER A O 1
ATOM 2282 N N . ILE A 1 281 ? 27.031 -6.535 -61.048 1.00 68.12 281 ILE A N 1
ATOM 2283 C CA . ILE A 1 281 ? 25.629 -6.324 -60.650 1.00 68.12 281 ILE A CA 1
ATOM 2284 C C . ILE A 1 281 ? 25.152 -4.926 -61.074 1.00 68.12 281 ILE A C 1
ATOM 2286 O O . ILE A 1 281 ? 25.722 -3.926 -60.635 1.00 68.12 281 ILE A O 1
ATOM 2290 N N . SER A 1 282 ? 24.080 -4.852 -61.872 1.00 68.19 282 SER A N 1
ATOM 2291 C CA . SER A 1 282 ? 23.318 -3.619 -62.144 1.00 68.19 282 SER A CA 1
ATOM 2292 C C . SER A 1 282 ? 22.085 -3.491 -61.236 1.00 68.19 282 SER A C 1
ATOM 2294 O O . SER A 1 282 ? 21.688 -4.453 -60.585 1.00 68.19 282 SER A O 1
ATOM 2296 N N . ASP A 1 283 ? 21.525 -2.278 -61.179 1.00 69.50 283 ASP A N 1
ATOM 2297 C CA . ASP A 1 283 ? 20.485 -1.768 -60.269 1.00 69.50 283 ASP A CA 1
ATOM 2298 C C . ASP A 1 283 ? 19.696 -2.796 -59.428 1.00 69.50 283 ASP A C 1
ATOM 2300 O O . ASP A 1 283 ? 18.919 -3.601 -59.935 1.00 69.50 283 ASP A O 1
ATOM 2304 N N . LYS A 1 284 ? 19.812 -2.643 -58.096 1.00 82.12 284 LYS A N 1
ATOM 2305 C CA . LYS A 1 284 ? 19.207 -3.439 -56.996 1.00 82.12 284 LYS A CA 1
ATOM 2306 C C . LYS A 1 284 ? 19.907 -4.779 -56.663 1.00 82.12 284 LYS A C 1
ATOM 2308 O O . LYS A 1 284 ? 19.289 -5.841 -56.756 1.00 82.12 284 LYS A O 1
ATOM 2313 N N . PRO A 1 285 ? 21.134 -4.736 -56.101 1.00 84.38 285 PRO A N 1
ATOM 2314 C CA . PRO A 1 285 ? 21.906 -5.932 -55.743 1.00 84.38 285 PRO A CA 1
ATOM 2315 C C . PRO A 1 285 ? 21.231 -6.909 -54.776 1.00 84.38 285 PRO A C 1
ATOM 2317 O O . PRO A 1 285 ? 21.417 -8.114 -54.890 1.00 84.38 285 PRO A O 1
ATOM 2320 N N . TRP A 1 286 ? 20.438 -6.411 -53.828 1.00 87.12 286 TRP A N 1
ATOM 2321 C CA . TRP A 1 286 ? 19.745 -7.260 -52.854 1.00 87.12 286 TRP A CA 1
ATOM 2322 C C . TRP A 1 286 ? 18.701 -8.162 -53.507 1.00 87.12 286 TRP A C 1
ATOM 2324 O O . TRP A 1 286 ? 18.702 -9.365 -53.274 1.00 87.12 286 TRP A O 1
ATOM 2334 N N . LYS A 1 287 ? 17.867 -7.588 -54.381 1.00 86.62 287 LYS A N 1
ATOM 2335 C CA . LYS A 1 287 ? 16.833 -8.333 -55.104 1.00 86.62 287 LYS A CA 1
ATOM 2336 C C . LYS A 1 287 ? 17.459 -9.407 -56.000 1.00 86.62 287 LYS A C 1
ATOM 2338 O O . LYS A 1 287 ? 16.999 -10.540 -56.001 1.00 86.62 287 LYS A O 1
ATOM 2343 N N . PHE A 1 288 ? 18.553 -9.061 -56.677 1.00 87.50 288 PHE A N 1
ATOM 2344 C CA . PHE A 1 288 ? 19.305 -9.977 -57.533 1.00 87.50 288 PHE A CA 1
ATOM 2345 C C . PHE A 1 288 ? 19.819 -11.227 -56.791 1.00 87.50 288 PHE A C 1
ATOM 2347 O O . PHE A 1 288 ? 19.761 -12.335 -57.327 1.00 87.50 288 PHE A O 1
ATOM 2354 N N . VAL A 1 289 ? 20.332 -11.052 -55.566 1.00 89.00 289 VAL A N 1
ATOM 2355 C CA . VAL A 1 289 ? 20.848 -12.157 -54.741 1.00 89.00 289 VAL A CA 1
ATOM 2356 C C . VAL A 1 289 ? 19.710 -12.955 -54.101 1.00 89.00 289 VAL A C 1
ATOM 2358 O O . VAL A 1 289 ? 19.760 -14.189 -54.097 1.00 89.00 289 VAL A O 1
ATOM 2361 N N . ASP A 1 290 ? 18.676 -12.272 -53.600 1.00 88.00 290 ASP A N 1
ATOM 2362 C CA . ASP A 1 290 ? 17.518 -12.911 -52.969 1.00 88.00 290 ASP A CA 1
ATOM 2363 C C . ASP A 1 290 ? 16.792 -13.840 -53.968 1.00 88.00 290 ASP A C 1
ATOM 2365 O O . ASP A 1 290 ? 16.517 -14.989 -53.631 1.00 88.00 290 ASP A O 1
ATOM 2369 N N . GLU A 1 291 ? 16.585 -13.415 -55.222 1.00 87.44 291 GLU A N 1
ATOM 2370 C CA . GLU A 1 291 ? 15.934 -14.228 -56.272 1.00 87.44 291 GLU A CA 1
ATOM 2371 C C . GLU A 1 291 ? 16.657 -15.554 -56.568 1.00 87.44 291 GLU A C 1
ATOM 2373 O O . GLU A 1 291 ? 16.028 -16.526 -56.977 1.00 87.44 291 GLU A O 1
ATOM 2378 N N . ARG A 1 292 ? 17.977 -15.617 -56.352 1.00 88.00 292 ARG A N 1
ATOM 2379 C CA . ARG A 1 292 ? 18.787 -16.822 -56.603 1.00 88.00 292 ARG A CA 1
ATOM 2380 C C . ARG A 1 292 ? 18.958 -17.711 -55.377 1.00 88.00 292 ARG A C 1
ATOM 2382 O O . ARG A 1 292 ? 19.203 -18.908 -55.522 1.00 88.00 292 ARG A O 1
ATOM 2389 N N . THR A 1 293 ? 18.912 -17.135 -54.175 1.00 89.00 293 THR A N 1
ATOM 2390 C CA . THR A 1 293 ? 19.430 -17.810 -52.973 1.00 89.00 293 THR A CA 1
ATOM 2391 C C . THR A 1 293 ? 18.476 -17.837 -51.787 1.00 89.00 293 THR A C 1
ATOM 2393 O O . THR A 1 293 ? 18.694 -18.651 -50.892 1.00 89.00 293 THR A O 1
ATOM 2396 N N . LEU A 1 294 ? 17.427 -17.009 -51.737 1.00 85.81 294 LEU A N 1
ATOM 2397 C CA . LEU A 1 294 ? 16.619 -16.838 -50.523 1.00 85.81 294 LEU A CA 1
ATOM 2398 C C . LEU A 1 294 ? 15.892 -18.128 -50.114 1.00 85.81 294 LEU A C 1
ATOM 2400 O O . LEU A 1 294 ? 16.060 -18.576 -48.985 1.00 85.81 294 LEU A O 1
ATOM 2404 N N . GLU A 1 295 ? 15.184 -18.769 -51.045 1.00 83.38 295 GLU A N 1
ATOM 2405 C CA . GLU A 1 295 ? 14.384 -19.983 -50.788 1.00 83.38 295 GLU A CA 1
ATOM 2406 C C . GLU A 1 295 ? 15.216 -21.278 -50.764 1.00 83.38 295 GLU A C 1
ATOM 2408 O O . GLU A 1 295 ? 14.726 -22.351 -50.408 1.00 83.38 295 GLU A O 1
ATOM 2413 N N . ARG A 1 296 ? 16.497 -21.198 -51.137 1.00 87.81 296 ARG A N 1
ATOM 2414 C CA . ARG A 1 296 ? 17.395 -22.352 -51.185 1.00 87.81 296 ARG A CA 1
ATOM 2415 C C . ARG A 1 296 ? 18.021 -22.628 -49.822 1.00 87.81 296 ARG A C 1
ATOM 2417 O O . ARG A 1 296 ? 18.642 -21.748 -49.233 1.00 87.81 296 ARG A O 1
ATOM 2424 N N . ASN A 1 297 ? 17.948 -23.870 -49.350 1.00 84.94 297 ASN A N 1
ATOM 2425 C CA . ASN A 1 297 ? 18.519 -24.267 -48.054 1.00 84.94 297 ASN A CA 1
ATOM 2426 C C . ASN A 1 297 ? 20.019 -24.615 -48.109 1.00 84.94 297 ASN A C 1
ATOM 2428 O O . ASN A 1 297 ? 20.651 -24.758 -47.067 1.00 84.94 297 ASN A O 1
ATOM 2432 N N . ASP A 1 298 ? 20.596 -24.765 -49.303 1.00 87.94 298 ASP A N 1
ATOM 2433 C CA . ASP A 1 298 ? 21.983 -25.198 -49.520 1.00 87.94 298 ASP A CA 1
ATOM 2434 C C . ASP A 1 298 ? 22.990 -24.044 -49.677 1.00 87.94 298 ASP A C 1
ATOM 2436 O O . ASP A 1 298 ? 24.202 -24.279 -49.739 1.00 87.94 298 ASP A O 1
ATOM 2440 N N . ILE A 1 299 ? 22.498 -22.803 -49.718 1.00 91.94 299 ILE A N 1
ATOM 2441 C CA . ILE A 1 299 ? 23.297 -21.586 -49.867 1.00 91.94 299 ILE A CA 1
ATOM 2442 C C . ILE A 1 299 ? 22.654 -20.409 -49.124 1.00 91.94 299 ILE A C 1
ATOM 2444 O O . ILE A 1 299 ? 21.435 -20.277 -49.068 1.00 91.94 299 ILE A O 1
ATOM 2448 N N . SER A 1 300 ? 23.471 -19.507 -48.590 1.00 92.62 300 SER A N 1
ATOM 2449 C CA . SER A 1 300 ? 23.058 -18.164 -48.165 1.00 92.62 300 SER A CA 1
ATOM 2450 C C . SER A 1 300 ? 24.044 -17.154 -48.720 1.00 92.62 300 SER A C 1
ATOM 2452 O O . SER A 1 300 ? 25.247 -17.381 -48.628 1.00 92.62 300 SER A O 1
ATOM 2454 N N . ALA A 1 301 ? 23.560 -16.058 -49.301 1.00 92.06 301 ALA A N 1
ATOM 2455 C CA . ALA A 1 301 ? 24.416 -15.051 -49.912 1.00 92.06 301 ALA A CA 1
ATOM 2456 C C . ALA A 1 301 ? 23.882 -13.635 -49.681 1.00 92.06 301 ALA A C 1
ATOM 2458 O O . ALA A 1 301 ? 22.676 -13.430 -49.561 1.00 92.06 301 ALA A O 1
ATOM 2459 N N . VAL A 1 302 ? 24.783 -12.654 -49.639 1.00 91.31 302 VAL A N 1
ATOM 2460 C CA . VAL A 1 302 ? 24.450 -11.226 -49.558 1.00 91.31 302 VAL A CA 1
ATOM 2461 C C . VAL A 1 302 ? 25.391 -10.394 -50.433 1.00 91.31 302 VAL A C 1
ATOM 2463 O O . VAL A 1 302 ? 26.571 -10.731 -50.562 1.00 91.31 302 VAL A O 1
ATOM 2466 N N . PRO A 1 303 ? 24.917 -9.280 -51.014 1.00 89.88 303 PRO A N 1
ATOM 2467 C CA . PRO A 1 303 ? 25.790 -8.313 -51.661 1.00 89.88 303 PRO A CA 1
ATOM 2468 C C . PRO A 1 303 ? 26.488 -7.442 -50.606 1.00 89.88 303 PRO A C 1
ATOM 2470 O O . PRO A 1 303 ? 25.843 -6.827 -49.756 1.00 89.88 303 PRO A O 1
ATOM 2473 N N . TYR A 1 304 ? 27.813 -7.341 -50.679 1.00 87.50 304 TYR A N 1
ATOM 2474 C CA . TYR A 1 304 ? 28.604 -6.489 -49.796 1.00 87.50 304 TYR A CA 1
ATOM 2475 C C . TYR A 1 304 ? 29.823 -5.909 -50.524 1.00 87.50 304 TYR A C 1
ATOM 2477 O O . TYR A 1 304 ? 30.616 -6.640 -51.109 1.00 87.50 304 TYR A O 1
ATOM 2485 N N . ASN A 1 305 ? 29.980 -4.579 -50.493 1.00 81.19 305 ASN A N 1
ATOM 2486 C CA . ASN A 1 305 ? 31.088 -3.849 -51.129 1.00 81.19 305 ASN A CA 1
ATOM 2487 C C . ASN A 1 305 ? 31.353 -4.225 -52.604 1.00 81.19 305 ASN A C 1
ATOM 2489 O O . ASN A 1 305 ? 32.500 -4.409 -52.995 1.00 81.19 305 ASN A O 1
ATOM 2493 N N . LYS A 1 306 ? 30.298 -4.317 -53.430 1.00 81.31 306 LYS A N 1
ATOM 2494 C CA . LYS A 1 306 ? 30.355 -4.753 -54.849 1.00 81.31 306 LYS A CA 1
ATOM 2495 C C . LYS A 1 306 ? 30.819 -6.205 -55.065 1.00 81.31 306 LYS A C 1
ATOM 2497 O O . LYS A 1 306 ? 31.039 -6.609 -56.200 1.00 81.31 306 LYS A O 1
ATOM 2502 N N . GLN A 1 307 ? 30.916 -6.986 -53.996 1.00 88.50 307 GLN A N 1
ATOM 2503 C CA . GLN A 1 307 ? 31.196 -8.419 -54.020 1.00 88.50 307 GLN A CA 1
ATOM 2504 C C . GLN A 1 307 ? 29.964 -9.179 -53.517 1.00 88.50 307 GLN A C 1
ATOM 2506 O O . GLN A 1 307 ? 29.088 -8.599 -52.867 1.00 88.50 307 GLN A O 1
ATOM 2511 N N . ILE A 1 308 ? 29.902 -10.483 -53.767 1.00 90.19 308 ILE A N 1
ATOM 2512 C CA . ILE A 1 308 ? 28.938 -11.373 -53.114 1.00 90.19 308 ILE A CA 1
ATOM 2513 C C . ILE A 1 308 ? 29.657 -12.159 -52.029 1.00 90.19 308 ILE A C 1
ATOM 2515 O O . ILE A 1 308 ? 30.742 -12.688 -52.250 1.00 90.19 308 ILE A O 1
ATOM 2519 N N . TRP A 1 309 ? 29.043 -12.203 -50.851 1.00 91.94 309 TRP A N 1
ATOM 2520 C CA . TRP A 1 309 ? 29.504 -12.945 -49.685 1.00 91.94 309 TRP A CA 1
ATOM 2521 C C . TRP A 1 309 ? 28.557 -14.111 -49.458 1.00 91.94 309 TRP A C 1
ATOM 2523 O O . TRP A 1 309 ? 27.354 -13.881 -49.352 1.00 91.94 309 TRP A O 1
ATOM 2533 N N . ALA A 1 310 ? 29.072 -15.338 -49.398 1.00 92.81 310 ALA A N 1
ATOM 2534 C CA . ALA A 1 310 ? 28.237 -16.531 -49.367 1.00 92.81 310 ALA A CA 1
ATOM 2535 C C . ALA A 1 310 ? 28.738 -17.628 -48.416 1.00 92.81 310 ALA A C 1
ATOM 2537 O O . ALA A 1 310 ? 29.938 -17.870 -48.274 1.00 92.81 310 ALA A O 1
ATOM 2538 N N . PHE A 1 311 ? 27.777 -18.344 -47.831 1.00 92.69 311 PHE A N 1
ATOM 2539 C CA . PHE A 1 311 ? 27.951 -19.638 -47.177 1.00 92.69 311 PHE A CA 1
ATOM 2540 C C . PHE A 1 311 ? 27.259 -20.719 -48.002 1.00 92.69 311 PHE A C 1
ATOM 2542 O O . PHE A 1 311 ? 26.138 -20.530 -48.466 1.00 92.69 311 PHE A O 1
ATOM 2549 N N . GLY A 1 312 ? 27.914 -21.861 -48.173 1.00 89.75 312 GLY A N 1
ATOM 2550 C CA . GLY A 1 312 ? 27.402 -22.977 -48.961 1.00 89.75 312 GLY A CA 1
ATOM 2551 C C . GLY A 1 312 ? 28.539 -23.847 -49.479 1.00 89.75 312 GLY A C 1
ATOM 2552 O O . GLY A 1 312 ? 29.716 -23.576 -49.227 1.00 89.75 312 GLY A O 1
ATOM 2553 N N . ARG A 1 313 ? 28.193 -24.903 -50.216 1.00 89.88 313 ARG A N 1
ATOM 2554 C CA . ARG A 1 313 ? 29.198 -25.728 -50.896 1.00 89.88 313 ARG A CA 1
ATOM 2555 C C . ARG A 1 313 ? 29.720 -25.001 -52.138 1.00 89.88 313 ARG A C 1
ATOM 2557 O O . ARG A 1 313 ? 28.973 -24.308 -52.825 1.00 89.88 313 ARG A O 1
ATOM 2564 N N . LEU A 1 314 ? 31.012 -25.145 -52.421 1.00 88.06 314 LEU A N 1
ATOM 2565 C CA . LEU A 1 314 ? 31.693 -24.379 -53.470 1.00 88.06 314 LEU A CA 1
ATOM 2566 C C . LEU A 1 314 ? 31.176 -24.710 -54.880 1.00 88.06 314 LEU A C 1
ATOM 2568 O O . LEU A 1 314 ? 31.096 -23.821 -55.721 1.00 88.06 314 LEU A O 1
ATOM 2572 N N . ASP A 1 315 ? 30.794 -25.963 -55.128 1.00 89.81 315 ASP A N 1
ATOM 2573 C CA . ASP A 1 315 ? 30.128 -26.412 -56.356 1.00 89.81 315 ASP A CA 1
ATOM 2574 C C . ASP A 1 315 ? 28.778 -25.712 -56.566 1.00 89.81 315 ASP A C 1
ATOM 2576 O O . ASP A 1 315 ? 28.516 -25.212 -57.655 1.00 89.81 315 ASP A O 1
ATOM 2580 N N . ILE A 1 316 ? 27.973 -25.592 -55.507 1.00 90.75 316 ILE A N 1
ATOM 2581 C CA . ILE A 1 316 ? 26.662 -24.926 -55.538 1.00 90.75 316 ILE A CA 1
ATOM 2582 C C . ILE A 1 316 ? 26.802 -23.419 -55.756 1.00 90.75 316 ILE A C 1
ATOM 2584 O O . ILE A 1 316 ? 26.090 -22.842 -56.574 1.00 90.75 316 ILE A O 1
ATOM 2588 N N . ILE A 1 317 ? 27.748 -22.773 -55.067 1.00 90.44 317 ILE A N 1
ATOM 2589 C CA . ILE A 1 317 ? 28.022 -21.341 -55.262 1.00 90.44 317 ILE A CA 1
ATOM 2590 C C . ILE A 1 317 ? 28.448 -21.079 -56.714 1.00 90.44 317 ILE A C 1
ATOM 2592 O O . ILE A 1 317 ? 27.980 -20.120 -57.327 1.00 90.44 317 ILE A O 1
ATOM 2596 N N . LYS A 1 318 ? 29.304 -21.944 -57.277 1.00 88.31 318 LYS A N 1
ATOM 2597 C CA . LYS A 1 318 ? 29.724 -21.855 -58.681 1.00 88.31 318 LYS A CA 1
ATOM 2598 C C . LYS A 1 318 ? 28.571 -22.033 -59.648 1.00 88.31 318 LYS A C 1
ATOM 2600 O O . LYS A 1 318 ? 28.498 -21.262 -60.590 1.00 88.31 318 LYS A O 1
ATOM 2605 N N . ASP A 1 319 ? 27.702 -23.011 -59.427 1.00 89.25 319 ASP A N 1
ATOM 2606 C CA . ASP A 1 319 ? 26.564 -23.285 -60.304 1.00 89.25 319 ASP A CA 1
ATOM 2607 C C . ASP A 1 319 ? 25.583 -22.102 -60.360 1.00 89.25 319 ASP A C 1
ATOM 2609 O O . ASP A 1 319 ? 25.221 -21.641 -61.439 1.00 89.25 319 ASP A O 1
ATOM 2613 N N . ILE A 1 320 ? 25.242 -21.535 -59.197 1.00 87.88 320 ILE A N 1
ATOM 2614 C CA . ILE A 1 320 ? 24.234 -20.468 -59.070 1.00 87.88 320 ILE A CA 1
ATOM 2615 C C . ILE A 1 320 ? 24.696 -19.128 -59.655 1.00 87.88 320 ILE A C 1
ATOM 2617 O O . ILE A 1 320 ? 23.872 -18.360 -60.149 1.00 87.88 320 ILE A O 1
ATOM 2621 N N . PHE A 1 321 ? 25.991 -18.823 -59.562 1.00 88.00 321 PHE A N 1
ATOM 2622 C CA . PHE A 1 321 ? 26.550 -17.526 -59.961 1.00 88.00 321 PHE A CA 1
ATOM 2623 C C . PHE A 1 321 ? 27.494 -17.617 -61.171 1.00 88.00 321 PHE A C 1
ATOM 2625 O O . PHE A 1 321 ? 28.228 -16.668 -61.456 1.00 88.00 321 PHE A O 1
ATOM 2632 N N . LYS A 1 322 ? 27.497 -18.749 -61.889 1.00 84.88 322 LYS A N 1
ATOM 2633 C CA . LYS A 1 322 ? 28.378 -19.002 -63.043 1.00 84.88 322 LYS A CA 1
ATOM 2634 C C . LYS A 1 322 ? 28.242 -17.947 -64.141 1.00 84.88 322 LYS A C 1
ATOM 2636 O O . LYS A 1 322 ? 29.215 -17.631 -64.815 1.00 84.88 322 LYS A O 1
ATOM 2641 N N . ASP A 1 323 ? 27.026 -17.451 -64.334 1.00 83.31 323 ASP A N 1
ATOM 2642 C CA . ASP A 1 323 ? 26.628 -16.490 -65.360 1.00 83.31 323 ASP A CA 1
ATOM 2643 C C . ASP A 1 323 ? 27.139 -15.067 -65.096 1.00 83.31 323 ASP A C 1
ATOM 2645 O O . ASP A 1 323 ? 27.193 -14.260 -66.021 1.00 83.31 323 ASP A O 1
ATOM 2649 N N . VAL A 1 324 ? 27.520 -14.754 -63.853 1.00 82.44 324 VAL A N 1
ATOM 2650 C CA . VAL A 1 324 ? 27.794 -13.374 -63.415 1.00 82.44 324 VAL A CA 1
ATOM 2651 C C . VAL A 1 324 ? 29.121 -13.177 -62.675 1.00 82.44 324 VAL A C 1
ATOM 2653 O O . VAL A 1 324 ? 29.467 -12.044 -62.332 1.00 82.44 324 VAL A O 1
ATOM 2656 N N . MET A 1 325 ? 29.869 -14.251 -62.409 1.00 81.50 325 MET A N 1
ATOM 2657 C CA . MET A 1 325 ? 31.174 -14.183 -61.747 1.00 81.50 325 MET A CA 1
ATOM 2658 C C . MET A 1 325 ? 32.238 -13.524 -62.631 1.00 81.50 325 MET A C 1
ATOM 2660 O O . MET A 1 325 ? 32.507 -13.979 -63.739 1.00 81.50 325 MET A O 1
ATOM 2664 N N . ASN A 1 326 ? 32.909 -12.505 -62.089 1.00 80.19 326 ASN A N 1
ATOM 2665 C CA . ASN A 1 326 ? 34.055 -11.843 -62.724 1.00 80.19 326 ASN A CA 1
ATOM 2666 C C . ASN A 1 326 ? 35.408 -12.293 -62.152 1.00 80.19 326 ASN A C 1
ATOM 2668 O O . ASN A 1 326 ? 36.454 -11.919 -62.679 1.00 80.19 326 ASN A O 1
ATOM 2672 N N . SER A 1 327 ? 35.403 -13.032 -61.043 1.00 83.25 327 SER A N 1
ATOM 2673 C CA . SER A 1 327 ? 36.607 -13.476 -60.346 1.00 83.25 327 SER A CA 1
ATOM 2674 C C . SER A 1 327 ? 36.450 -14.903 -59.836 1.00 83.25 327 SER A C 1
ATOM 2676 O O . SER A 1 327 ? 35.335 -15.388 -59.640 1.00 83.25 327 SER A O 1
ATOM 2678 N N . ASP A 1 328 ? 37.575 -15.540 -59.519 1.00 85.69 328 ASP A N 1
ATOM 2679 C CA . ASP A 1 328 ? 37.567 -16.768 -58.730 1.00 85.69 328 ASP A CA 1
ATOM 2680 C C . ASP A 1 328 ? 37.003 -16.529 -57.321 1.00 85.69 328 ASP A C 1
ATOM 2682 O O . ASP A 1 328 ? 37.089 -15.428 -56.763 1.00 85.69 328 ASP A O 1
ATOM 2686 N N . ILE A 1 329 ? 36.440 -17.588 -56.734 1.00 89.62 329 ILE A N 1
ATOM 2687 C CA . ILE A 1 329 ? 35.927 -17.582 -55.362 1.00 89.62 329 ILE A CA 1
ATOM 2688 C C . ILE A 1 329 ? 37.102 -17.603 -54.386 1.00 89.62 329 ILE A C 1
ATOM 2690 O O . ILE A 1 329 ? 37.874 -18.562 -54.341 1.00 89.62 329 ILE A O 1
ATOM 2694 N N . GLN A 1 330 ? 37.191 -16.571 -53.555 1.00 89.81 330 GLN A N 1
ATOM 2695 C CA . GLN A 1 330 ? 38.200 -16.434 -52.511 1.00 89.81 330 GLN A CA 1
ATOM 2696 C C . GLN A 1 330 ? 37.585 -16.672 -51.130 1.00 89.81 330 GLN A C 1
ATOM 2698 O O . GLN A 1 330 ? 36.380 -16.514 -50.939 1.00 89.81 330 GLN A O 1
ATOM 2703 N N . ARG A 1 331 ? 38.411 -17.031 -50.145 1.00 88.88 331 ARG A N 1
ATOM 2704 C CA . ARG A 1 331 ? 38.007 -17.072 -48.733 1.00 88.88 331 ARG A CA 1
ATOM 2705 C C . ARG A 1 331 ? 38.508 -15.817 -48.037 1.00 88.88 331 ARG A C 1
ATOM 2707 O O . ARG A 1 331 ? 39.683 -15.478 -48.166 1.00 88.88 331 ARG A O 1
ATOM 2714 N N . LYS A 1 332 ? 37.629 -15.121 -47.319 1.00 87.19 332 LYS A N 1
ATOM 2715 C CA . LYS A 1 332 ? 37.997 -13.957 -46.503 1.00 87.19 332 LYS A CA 1
ATOM 2716 C C . LYS A 1 332 ? 37.694 -14.219 -45.026 1.00 87.19 332 LYS A C 1
ATOM 2718 O O . LYS A 1 332 ? 36.654 -14.812 -44.741 1.00 87.19 332 LYS A O 1
ATOM 2723 N N . PRO A 1 333 ? 38.544 -13.747 -44.093 1.00 82.00 333 PRO A N 1
ATOM 2724 C CA . PRO A 1 333 ? 38.251 -13.824 -42.667 1.00 82.00 333 PRO A CA 1
ATOM 2725 C C . PRO A 1 333 ? 37.003 -13.015 -42.295 1.00 82.00 333 PRO A C 1
ATOM 2727 O O . PRO A 1 333 ? 36.898 -11.833 -42.636 1.00 82.00 333 PRO A O 1
ATOM 2730 N N . LEU A 1 334 ? 36.087 -13.624 -41.544 1.00 78.38 334 LEU A N 1
ATOM 2731 C CA . LEU A 1 334 ? 34.894 -12.974 -40.996 1.00 78.38 334 LEU A CA 1
ATOM 2732 C C . LEU A 1 334 ? 35.214 -12.164 -39.723 1.00 78.38 334 LEU A C 1
ATOM 2734 O O . LEU A 1 334 ? 34.545 -11.172 -39.435 1.00 78.38 334 LEU A O 1
ATOM 2738 N N . ALA A 1 335 ? 36.283 -12.537 -39.003 1.00 59.59 335 ALA A N 1
ATOM 2739 C CA . ALA A 1 335 ? 36.679 -11.997 -37.693 1.00 59.59 335 ALA A CA 1
ATOM 2740 C C . ALA A 1 335 ? 36.863 -10.463 -37.634 1.00 59.59 335 ALA A C 1
ATOM 2742 O O . ALA A 1 335 ? 36.733 -9.865 -36.566 1.00 59.59 335 ALA A O 1
ATOM 2743 N N . ASN A 1 336 ? 37.123 -9.809 -38.772 1.00 51.75 336 ASN A N 1
ATOM 2744 C CA . ASN A 1 336 ? 37.344 -8.361 -38.850 1.00 51.75 336 ASN A CA 1
ATOM 2745 C C . ASN A 1 336 ? 36.078 -7.537 -39.124 1.00 51.75 336 ASN A C 1
ATOM 2747 O O . ASN A 1 336 ? 36.149 -6.305 -39.158 1.00 51.75 336 ASN A O 1
ATOM 2751 N N . ILE A 1 337 ? 34.918 -8.169 -39.322 1.00 56.38 337 ILE A N 1
ATOM 2752 C CA . ILE A 1 337 ? 33.693 -7.443 -39.652 1.00 56.38 337 ILE A CA 1
ATOM 2753 C C . ILE A 1 337 ? 32.786 -7.400 -38.439 1.00 56.38 337 ILE A C 1
ATOM 2755 O O . ILE A 1 337 ? 32.284 -8.408 -37.951 1.00 56.38 337 ILE A O 1
ATOM 2759 N N . LYS A 1 338 ? 32.568 -6.176 -37.952 1.00 60.62 338 LYS A N 1
ATOM 2760 C CA . LYS A 1 338 ? 31.556 -5.876 -36.944 1.00 60.62 338 LYS A CA 1
ATOM 2761 C C . LYS A 1 338 ? 30.236 -6.494 -37.418 1.00 60.62 338 LYS A C 1
ATOM 2763 O O . LYS A 1 338 ? 29.714 -6.056 -38.435 1.00 60.62 338 LYS A O 1
ATOM 2768 N N . ILE A 1 339 ? 29.673 -7.444 -36.671 1.00 59.47 339 ILE A N 1
ATOM 2769 C CA . ILE A 1 339 ? 28.327 -8.014 -36.906 1.00 59.47 339 ILE A CA 1
ATOM 2770 C C . ILE A 1 339 ? 27.236 -6.931 -36.964 1.00 59.47 339 ILE A C 1
ATOM 2772 O O . ILE A 1 339 ? 26.158 -7.161 -37.486 1.00 59.47 339 ILE A O 1
ATOM 2776 N N . TYR A 1 340 ? 27.539 -5.703 -36.536 1.00 56.47 340 TYR A N 1
ATOM 2777 C CA . TYR A 1 340 ? 26.717 -4.516 -36.783 1.00 56.47 340 TYR A CA 1
ATOM 2778 C C . TYR A 1 340 ? 26.629 -4.090 -38.258 1.00 56.47 340 TYR A C 1
ATOM 2780 O O . TYR A 1 340 ? 25.858 -3.191 -38.585 1.00 56.47 340 TYR A O 1
ATOM 2788 N N . ASN A 1 341 ? 27.410 -4.686 -39.162 1.00 73.38 341 ASN A N 1
ATOM 2789 C CA . ASN A 1 341 ? 27.203 -4.494 -40.586 1.00 73.38 341 ASN A CA 1
ATOM 2790 C C . ASN A 1 341 ? 25.921 -5.218 -41.003 1.00 73.38 341 ASN A C 1
ATOM 2792 O O . ASN A 1 341 ? 25.822 -6.440 -40.889 1.00 73.38 341 ASN A O 1
ATOM 2796 N N . THR A 1 342 ? 24.957 -4.457 -41.511 1.00 78.75 342 THR A N 1
ATOM 2797 C CA . THR A 1 342 ? 23.629 -4.952 -41.888 1.00 78.75 342 THR A CA 1
ATOM 2798 C C . THR A 1 342 ? 23.689 -6.106 -42.886 1.00 78.75 342 THR A C 1
ATOM 2800 O O . THR A 1 342 ? 22.882 -7.027 -42.785 1.00 78.75 342 THR A O 1
ATOM 2803 N N . ALA A 1 343 ? 24.669 -6.115 -43.798 1.00 84.19 343 ALA A N 1
ATOM 2804 C CA . ALA A 1 343 ? 24.804 -7.184 -44.779 1.00 84.19 343 ALA A CA 1
ATOM 2805 C C . ALA A 1 343 ? 25.303 -8.493 -44.155 1.00 84.19 343 ALA A C 1
ATOM 2807 O O . ALA A 1 343 ? 24.720 -9.550 -44.382 1.00 84.19 343 ALA A O 1
ATOM 2808 N N . VAL A 1 344 ? 26.344 -8.419 -43.324 1.00 84.88 344 VAL A N 1
ATOM 2809 C CA . VAL A 1 344 ? 26.920 -9.601 -42.665 1.00 84.88 344 VAL A CA 1
ATOM 2810 C C . VAL A 1 344 ? 25.978 -10.164 -41.605 1.00 84.88 344 VAL A C 1
ATOM 2812 O O . VAL A 1 344 ? 25.810 -11.378 -41.535 1.00 84.88 344 VAL A O 1
ATOM 2815 N N . SER A 1 345 ? 25.305 -9.302 -40.836 1.00 84.94 345 SER A N 1
ATOM 2816 C CA . SER A 1 345 ? 24.263 -9.736 -39.898 1.00 84.94 345 SER A CA 1
ATOM 2817 C C . SER A 1 345 ? 23.164 -10.511 -40.616 1.00 84.94 345 SER A C 1
ATOM 2819 O O . SER A 1 345 ? 22.821 -11.619 -40.212 1.00 84.94 345 SER A O 1
ATOM 2821 N N . ARG A 1 346 ? 22.676 -9.978 -41.746 1.00 87.62 346 ARG A N 1
ATOM 2822 C CA . ARG A 1 346 ? 21.660 -10.645 -42.560 1.00 87.62 346 ARG A CA 1
ATOM 2823 C C . ARG A 1 346 ? 22.142 -11.988 -43.098 1.00 87.62 346 ARG A C 1
ATOM 2825 O O . ARG A 1 346 ? 21.410 -12.961 -42.992 1.00 87.62 346 ARG A O 1
ATOM 2832 N N . LEU A 1 347 ? 23.371 -12.071 -43.612 1.00 90.50 347 LEU A N 1
ATOM 2833 C CA . LEU A 1 347 ? 23.945 -13.340 -44.069 1.00 90.50 347 LEU A CA 1
ATOM 2834 C C . LEU A 1 347 ? 23.913 -14.402 -42.962 1.00 90.50 347 LEU A C 1
ATOM 2836 O O . LEU A 1 347 ? 23.490 -15.534 -43.195 1.00 90.50 347 LEU A O 1
ATOM 2840 N N . LEU A 1 348 ? 24.342 -14.028 -41.756 1.00 89.81 348 LEU A N 1
ATOM 2841 C CA . LEU A 1 348 ? 24.393 -14.919 -40.601 1.00 89.81 348 LEU A CA 1
ATOM 2842 C C . LEU A 1 348 ? 22.990 -15.314 -40.115 1.00 89.81 348 LEU A C 1
ATOM 2844 O O . LEU A 1 348 ? 22.749 -16.497 -39.882 1.00 89.81 348 LEU A O 1
ATOM 2848 N N . LEU A 1 349 ? 22.058 -14.361 -40.013 1.00 89.94 349 LEU A N 1
ATOM 2849 C CA . LEU A 1 349 ? 20.683 -14.619 -39.573 1.00 89.94 349 LEU A CA 1
ATOM 2850 C C . LEU A 1 349 ? 19.937 -15.513 -40.562 1.00 89.94 349 LEU A C 1
ATOM 2852 O O . LEU A 1 349 ? 19.378 -16.526 -40.149 1.00 89.94 349 LEU A O 1
ATOM 2856 N N . THR A 1 350 ? 20.003 -15.213 -41.863 1.00 91.19 350 THR A N 1
ATOM 2857 C CA . THR A 1 350 ? 19.408 -16.052 -42.913 1.00 91.19 350 THR A CA 1
ATOM 2858 C C . THR A 1 350 ? 19.970 -17.473 -42.861 1.00 91.19 350 THR A C 1
ATOM 2860 O O . THR A 1 350 ? 19.215 -18.439 -42.971 1.00 91.19 350 THR A O 1
ATOM 2863 N N . THR A 1 351 ? 21.281 -17.619 -42.639 1.00 91.56 351 THR A N 1
ATOM 2864 C CA . THR A 1 351 ? 21.924 -18.936 -42.532 1.00 91.56 351 THR A CA 1
ATOM 2865 C C . THR A 1 351 ? 21.388 -19.722 -41.334 1.00 91.56 351 THR A C 1
ATOM 2867 O O . THR A 1 351 ? 21.000 -20.879 -41.485 1.00 91.56 351 THR A O 1
ATOM 2870 N N . ILE A 1 352 ? 21.309 -19.101 -40.152 1.00 91.12 352 ILE A N 1
ATOM 2871 C CA . ILE A 1 352 ? 20.773 -19.759 -38.952 1.00 91.12 352 ILE A CA 1
ATOM 2872 C C . ILE A 1 352 ? 19.288 -20.085 -39.114 1.00 91.12 352 ILE A C 1
ATOM 2874 O O . ILE A 1 352 ? 18.887 -21.201 -38.791 1.00 91.12 352 ILE A O 1
ATOM 2878 N N . CYS A 1 353 ? 18.487 -19.166 -39.658 1.00 91.81 353 CYS A N 1
ATOM 2879 C CA . CYS A 1 353 ? 17.069 -19.395 -39.934 1.00 91.81 353 CYS A CA 1
ATOM 2880 C C . CYS A 1 353 ? 16.872 -20.642 -40.798 1.00 91.81 353 CYS A C 1
ATOM 2882 O O . CYS A 1 353 ? 16.088 -21.515 -40.438 1.00 91.81 353 CYS A O 1
ATOM 2884 N N . LYS A 1 354 ? 17.632 -20.768 -41.894 1.00 91.75 354 LYS A N 1
ATOM 2885 C CA . LYS A 1 354 ? 17.576 -21.934 -42.788 1.00 91.75 354 LYS A CA 1
ATOM 2886 C C . LYS A 1 354 ? 17.962 -23.229 -42.082 1.00 91.75 354 LYS A C 1
ATOM 2888 O O . LYS A 1 354 ? 17.275 -24.233 -42.244 1.00 91.75 354 LYS A O 1
ATOM 2893 N N . ILE A 1 355 ? 19.029 -23.211 -41.281 1.00 90.44 355 ILE A N 1
ATOM 2894 C CA . ILE A 1 355 ? 19.483 -24.391 -40.531 1.00 90.44 355 ILE A CA 1
ATOM 2895 C C . ILE A 1 355 ? 18.418 -24.830 -39.521 1.00 90.44 355 ILE A C 1
ATOM 2897 O O . ILE A 1 355 ? 18.039 -26.001 -39.505 1.00 90.44 355 ILE A O 1
ATOM 2901 N N . LEU A 1 356 ? 17.909 -23.903 -38.706 1.00 90.19 356 LEU A N 1
ATOM 2902 C CA . LEU A 1 356 ? 16.912 -24.202 -37.678 1.00 90.19 356 LEU A CA 1
ATOM 2903 C C . LEU A 1 356 ? 15.582 -24.649 -38.292 1.00 90.19 356 LEU A C 1
ATOM 2905 O O . LEU A 1 356 ? 14.998 -25.628 -37.825 1.00 90.19 356 LEU A O 1
ATOM 2909 N N . ALA A 1 357 ? 15.140 -23.979 -39.360 1.00 90.75 357 ALA A N 1
ATOM 2910 C CA . ALA A 1 357 ? 13.940 -24.339 -40.106 1.00 90.75 357 ALA A CA 1
ATOM 2911 C C . ALA A 1 357 ? 14.032 -25.761 -40.669 1.00 90.75 357 ALA A C 1
ATOM 2913 O O . ALA A 1 357 ? 13.121 -26.563 -40.461 1.00 90.75 357 ALA A O 1
ATOM 2914 N N . LEU A 1 358 ? 15.158 -26.103 -41.305 1.00 89.50 358 LEU A N 1
ATOM 2915 C CA . LEU A 1 358 ? 15.380 -27.427 -41.883 1.00 89.50 358 LEU A CA 1
ATOM 2916 C C . LEU A 1 358 ? 15.465 -28.524 -40.812 1.00 89.50 358 LEU A C 1
ATOM 2918 O O . LEU A 1 358 ? 14.854 -29.576 -40.971 1.00 89.50 358 LEU A O 1
ATOM 2922 N N . GLN A 1 359 ? 16.203 -28.291 -39.722 1.00 89.19 359 GLN A N 1
ATOM 2923 C CA . GLN A 1 359 ? 16.393 -29.292 -38.664 1.00 89.19 359 GLN A CA 1
ATOM 2924 C C . GLN A 1 359 ? 15.133 -29.531 -37.829 1.00 89.19 359 GLN A C 1
ATOM 2926 O O . GLN A 1 359 ? 14.902 -30.652 -37.383 1.00 89.19 359 GLN A O 1
ATOM 2931 N N . SER A 1 360 ? 14.329 -28.489 -37.612 1.00 86.38 360 SER A N 1
ATOM 2932 C CA . SER A 1 360 ? 13.165 -28.542 -36.715 1.00 86.38 360 SER A CA 1
ATOM 2933 C C . SER A 1 360 ? 11.829 -28.636 -37.455 1.00 86.38 360 SER A C 1
ATOM 2935 O O . SER A 1 360 ? 10.780 -28.5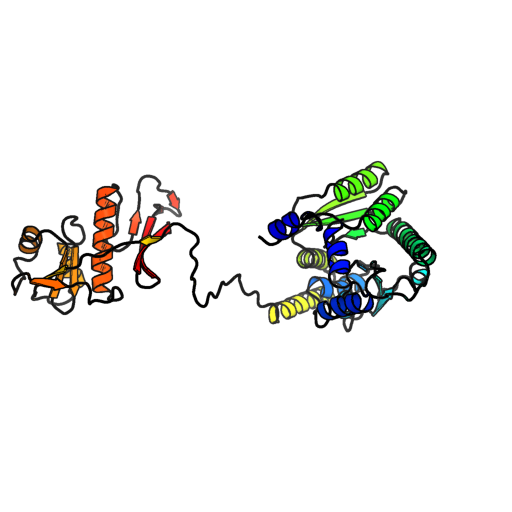85 -36.818 1.00 86.38 360 SER A O 1
ATOM 2937 N N . ASN A 1 361 ? 11.855 -28.762 -38.788 1.00 87.50 361 ASN A N 1
ATOM 2938 C CA . ASN A 1 361 ? 10.677 -28.731 -39.660 1.00 87.50 361 ASN A CA 1
ATOM 2939 C C . ASN A 1 361 ? 9.779 -27.499 -39.403 1.00 87.50 361 ASN A C 1
ATOM 2941 O O . ASN A 1 361 ? 8.560 -27.606 -39.260 1.00 87.50 361 ASN A O 1
ATOM 2945 N N . LEU A 1 362 ? 10.409 -26.327 -39.296 1.00 90.88 362 LEU A N 1
ATOM 2946 C CA . LEU A 1 362 ? 9.742 -25.038 -39.100 1.00 90.88 362 LEU A CA 1
ATOM 2947 C C . LEU A 1 362 ? 9.712 -24.247 -40.409 1.00 90.88 362 LEU A C 1
ATOM 2949 O O . LEU A 1 362 ? 10.502 -24.481 -41.323 1.00 90.88 362 LEU A O 1
ATOM 2953 N N . LYS A 1 363 ? 8.801 -23.280 -40.491 1.00 90.81 363 LYS A N 1
ATOM 2954 C CA . LYS A 1 363 ? 8.772 -22.292 -41.572 1.00 90.81 363 LYS A CA 1
ATOM 2955 C C . LYS A 1 363 ? 9.627 -21.086 -41.197 1.00 90.81 363 LYS A C 1
ATOM 2957 O O . LYS A 1 363 ? 9.849 -20.834 -40.016 1.00 90.81 363 LYS A O 1
ATOM 2962 N N . THR A 1 364 ? 10.108 -20.348 -42.192 1.00 91.12 364 THR A N 1
ATOM 2963 C CA . THR A 1 364 ? 10.915 -19.141 -41.989 1.00 91.12 364 THR A CA 1
ATOM 2964 C C . THR A 1 364 ? 10.655 -18.118 -43.085 1.00 91.12 364 THR A C 1
ATOM 2966 O O . THR A 1 364 ? 10.290 -18.475 -44.202 1.00 91.12 364 THR A O 1
ATOM 2969 N N . ASP A 1 365 ? 10.857 -16.842 -42.765 1.00 88.69 365 ASP A N 1
ATOM 2970 C CA . ASP A 1 365 ? 10.831 -15.742 -43.728 1.00 88.69 365 ASP A CA 1
ATOM 2971 C C . ASP A 1 365 ? 12.214 -15.496 -44.353 1.00 88.69 365 ASP A C 1
ATOM 2973 O O . ASP A 1 365 ? 12.399 -14.550 -45.123 1.00 88.69 365 ASP A O 1
ATOM 2977 N N . TYR A 1 366 ? 13.181 -16.355 -44.004 1.00 87.38 366 TYR A N 1
ATOM 2978 C CA . TYR A 1 366 ? 14.576 -16.323 -44.429 1.00 87.38 366 TYR A CA 1
ATOM 2979 C C . TYR A 1 366 ? 15.315 -15.037 -44.039 1.00 87.38 366 TYR A C 1
ATOM 2981 O O . TYR A 1 366 ? 16.382 -14.747 -44.588 1.00 87.38 366 TYR A O 1
ATOM 2989 N N . LYS A 1 367 ? 14.780 -14.267 -43.087 1.00 85.19 367 LYS A N 1
ATOM 2990 C CA . LYS A 1 367 ? 15.398 -13.041 -42.580 1.00 85.19 367 LYS A CA 1
ATOM 2991 C C . LYS A 1 367 ? 15.766 -13.211 -41.123 1.00 85.19 367 LYS A C 1
ATOM 2993 O O . LYS A 1 367 ? 16.951 -13.227 -40.809 1.00 85.19 367 LYS A O 1
ATOM 2998 N N . ASP A 1 368 ? 14.766 -13.347 -40.269 1.00 88.00 368 ASP A N 1
ATOM 2999 C CA . ASP A 1 368 ? 14.935 -13.362 -38.820 1.00 88.00 368 ASP A CA 1
ATOM 3000 C C . ASP A 1 368 ? 13.817 -14.108 -38.083 1.00 88.00 368 ASP A C 1
ATOM 3002 O O . ASP A 1 368 ? 13.911 -14.261 -36.868 1.00 88.00 368 ASP A O 1
ATOM 3006 N N . LYS A 1 369 ? 12.790 -14.626 -38.768 1.00 91.62 369 LYS A N 1
ATOM 3007 C CA . LYS A 1 369 ? 11.667 -15.310 -38.116 1.00 91.62 369 LYS A CA 1
ATOM 3008 C C . LYS A 1 369 ? 11.604 -16.785 -38.457 1.00 91.62 369 LYS A C 1
ATOM 3010 O O . LYS A 1 369 ? 11.799 -17.194 -39.605 1.00 91.62 369 LYS A O 1
ATOM 3015 N N . ILE A 1 370 ? 11.238 -17.575 -37.454 1.00 92.19 370 ILE A N 1
ATOM 3016 C CA . ILE A 1 370 ? 10.841 -18.975 -37.602 1.00 92.19 370 ILE A CA 1
ATOM 3017 C C . ILE A 1 370 ? 9.488 -19.206 -36.922 1.00 92.19 370 ILE A C 1
ATOM 3019 O O . ILE A 1 370 ? 9.232 -18.656 -35.854 1.00 92.19 370 ILE A O 1
ATOM 3023 N N . TRP A 1 371 ? 8.608 -20.009 -37.518 1.00 92.69 371 TRP A N 1
ATOM 3024 C CA . TRP A 1 371 ? 7.289 -20.310 -36.944 1.00 92.69 371 TRP A CA 1
ATOM 3025 C C . TRP A 1 371 ? 6.840 -21.744 -37.213 1.00 92.69 371 TRP A C 1
ATOM 3027 O O . TRP A 1 371 ? 7.372 -22.446 -38.078 1.00 92.69 371 TRP A O 1
ATOM 3037 N N . THR A 1 372 ? 5.833 -22.178 -36.455 1.00 89.31 372 THR A N 1
ATOM 3038 C CA . THR A 1 372 ? 5.165 -23.472 -36.635 1.00 89.31 372 THR A CA 1
ATOM 3039 C C . THR A 1 372 ? 3.736 -23.282 -37.129 1.00 89.31 372 THR A C 1
ATOM 3041 O O . THR A 1 372 ? 2.990 -22.454 -36.609 1.00 89.31 372 THR A O 1
ATOM 3044 N N . GLU A 1 373 ? 3.330 -24.085 -38.111 1.00 87.19 373 GLU A N 1
ATOM 3045 C CA . GLU A 1 373 ? 1.953 -24.093 -38.622 1.00 87.19 373 GLU A CA 1
ATOM 3046 C C . GLU A 1 373 ? 1.012 -24.976 -37.781 1.00 87.19 373 GLU A C 1
ATOM 3048 O O . GLU A 1 373 ? -0.201 -24.921 -37.951 1.00 87.19 373 GLU A O 1
ATOM 3053 N N . ASN A 1 374 ? 1.544 -25.736 -36.813 1.00 82.44 374 ASN A N 1
ATOM 3054 C CA . ASN A 1 374 ? 0.777 -26.731 -36.053 1.00 82.44 374 ASN A CA 1
ATOM 3055 C C . ASN A 1 374 ? -0.243 -26.128 -35.066 1.00 82.44 374 ASN A C 1
ATOM 3057 O O . ASN A 1 374 ? -1.174 -26.820 -34.670 1.00 82.44 374 ASN A O 1
ATOM 3061 N N . ASN A 1 375 ? -0.078 -24.865 -34.653 1.00 78.06 375 ASN A N 1
ATOM 3062 C CA . ASN A 1 375 ? -0.891 -24.209 -33.616 1.00 78.06 375 ASN A CA 1
ATOM 3063 C C . ASN A 1 375 ? -1.390 -22.826 -34.070 1.00 78.06 375 ASN A C 1
ATOM 3065 O O . ASN A 1 375 ? -1.128 -21.812 -33.417 1.00 78.06 375 ASN A O 1
ATOM 3069 N N . SER A 1 376 ? -2.082 -22.768 -35.208 1.00 84.31 376 SER A N 1
ATOM 3070 C CA . SER A 1 376 ? -2.617 -21.513 -35.742 1.00 84.31 376 SER A CA 1
ATOM 3071 C C . SER A 1 376 ? -3.854 -21.013 -34.983 1.00 84.31 376 SER A C 1
ATOM 3073 O O . SER A 1 376 ? -4.696 -21.812 -34.573 1.00 84.31 376 SER A O 1
ATOM 3075 N N . LYS A 1 377 ? -4.014 -19.692 -34.864 1.00 86.12 377 LYS A N 1
ATOM 3076 C CA . LYS A 1 377 ? -5.206 -19.020 -34.316 1.00 86.12 377 LYS A CA 1
ATOM 3077 C C . LYS A 1 377 ? -5.846 -18.127 -35.377 1.00 86.12 377 LYS A C 1
ATOM 3079 O O . LYS A 1 377 ? -5.136 -17.497 -36.150 1.00 86.12 377 LYS A O 1
ATOM 3084 N N . SER A 1 378 ? -7.176 -18.033 -35.391 1.00 85.56 378 SER A N 1
ATOM 3085 C CA . SER A 1 378 ? -7.891 -17.056 -36.224 1.00 85.56 378 SER A CA 1
ATOM 3086 C C . SER A 1 378 ? -8.131 -15.777 -35.426 1.00 85.56 378 SER A C 1
ATOM 3088 O O . SER A 1 378 ? -8.784 -15.818 -34.382 1.00 85.56 378 SER A O 1
ATOM 3090 N N . ILE A 1 379 ? -7.599 -14.650 -35.900 1.00 84.38 379 ILE A N 1
ATOM 3091 C CA . ILE A 1 379 ? -7.791 -13.323 -35.304 1.00 84.38 379 ILE A CA 1
ATOM 3092 C C . ILE A 1 379 ? -8.224 -12.374 -36.421 1.00 84.38 379 ILE A C 1
ATOM 3094 O O . ILE A 1 379 ? -7.513 -12.207 -37.409 1.00 84.38 379 ILE A O 1
ATOM 3098 N N . SER A 1 380 ? -9.404 -11.763 -36.283 1.00 83.75 380 SER A N 1
ATOM 3099 C CA . SER A 1 380 ? -9.938 -10.785 -37.247 1.00 83.75 380 SER A CA 1
ATOM 3100 C C . SER A 1 380 ? -9.969 -11.273 -38.707 1.00 83.75 380 SER A C 1
ATOM 3102 O O . SER A 1 380 ? -9.738 -10.496 -39.626 1.00 83.75 380 SER A O 1
ATOM 3104 N N . GLY A 1 381 ? -10.233 -12.566 -38.933 1.00 84.81 381 GLY A N 1
ATOM 3105 C CA . GLY A 1 381 ? -10.278 -13.163 -40.276 1.00 84.81 381 GLY A CA 1
ATOM 3106 C C . GLY A 1 381 ? -8.915 -13.557 -40.858 1.00 84.81 381 GLY A C 1
ATOM 3107 O O . GLY A 1 381 ? -8.862 -14.069 -41.973 1.00 84.81 381 GLY A O 1
ATOM 3108 N N . HIS A 1 382 ? -7.826 -13.373 -40.107 1.00 86.50 382 HIS A N 1
ATOM 3109 C CA . HIS A 1 382 ? -6.481 -13.797 -40.487 1.00 86.50 382 HIS A CA 1
ATOM 3110 C C . HIS A 1 382 ? -6.024 -15.001 -39.664 1.00 86.50 382 HIS A C 1
ATOM 3112 O O . HIS A 1 382 ? -6.305 -15.100 -38.469 1.00 86.50 382 HIS A O 1
ATOM 3118 N N . ILE A 1 383 ? -5.282 -15.903 -40.307 1.00 87.06 383 ILE A N 1
ATOM 3119 C CA . ILE A 1 383 ? -4.614 -17.022 -39.641 1.00 87.06 383 ILE A CA 1
ATOM 3120 C C . ILE A 1 383 ? -3.265 -16.522 -39.114 1.00 87.06 383 ILE A C 1
ATOM 3122 O O . ILE A 1 383 ? -2.443 -16.024 -39.880 1.00 87.06 383 ILE A O 1
ATOM 3126 N N . VAL A 1 384 ? -3.054 -16.649 -37.808 1.00 89.31 384 VAL A N 1
ATOM 3127 C CA . VAL A 1 384 ? -1.854 -16.213 -37.085 1.00 89.31 384 VAL A CA 1
ATOM 3128 C C . VAL A 1 384 ? -1.151 -17.435 -36.499 1.00 89.31 384 VAL A C 1
ATOM 3130 O O . VAL A 1 384 ? -1.804 -18.339 -35.976 1.00 89.31 384 VAL A O 1
ATOM 3133 N N . TYR A 1 385 ? 0.178 -17.456 -36.567 1.00 88.69 385 TYR A N 1
ATOM 3134 C CA . TYR A 1 385 ? 1.025 -18.545 -36.076 1.00 88.69 385 TYR A CA 1
ATOM 3135 C C . TYR A 1 385 ? 1.914 -18.057 -34.933 1.00 88.69 385 TYR A C 1
ATOM 3137 O O . TYR A 1 385 ? 2.289 -16.889 -34.911 1.00 88.69 385 TYR A O 1
ATOM 3145 N N . ASN A 1 386 ? 2.280 -18.947 -34.008 1.00 87.94 386 ASN A N 1
ATOM 3146 C CA . ASN A 1 386 ? 3.290 -18.623 -32.999 1.00 87.94 386 ASN A CA 1
ATOM 3147 C C . ASN A 1 386 ? 4.670 -18.582 -33.667 1.00 87.94 386 ASN A C 1
ATOM 3149 O O . ASN A 1 386 ? 5.089 -19.585 -34.263 1.00 87.94 386 ASN A O 1
ATOM 3153 N N . ALA A 1 387 ? 5.369 -17.456 -33.536 1.00 89.44 387 ALA A N 1
ATOM 3154 C CA . ALA A 1 387 ? 6.672 -17.236 -34.138 1.00 89.44 387 ALA A CA 1
ATOM 3155 C C . ALA A 1 387 ? 7.747 -16.930 -33.085 1.00 89.44 387 ALA A C 1
ATOM 3157 O O . ALA A 1 387 ? 7.472 -16.573 -31.938 1.00 89.44 387 ALA A O 1
ATOM 3158 N N . VAL A 1 388 ? 8.999 -17.123 -33.490 1.00 89.75 388 VAL A N 1
ATOM 3159 C CA . VAL A 1 388 ? 10.185 -16.697 -32.754 1.00 89.75 388 VAL A CA 1
ATOM 3160 C C . VAL A 1 388 ? 11.024 -15.827 -33.677 1.00 89.75 388 VAL A C 1
ATOM 3162 O O . VAL A 1 388 ? 11.364 -16.233 -34.790 1.00 89.75 388 VAL A O 1
ATOM 3165 N N . LEU A 1 389 ? 11.374 -14.647 -33.182 1.00 90.31 389 LEU A N 1
ATOM 3166 C CA . LEU A 1 389 ? 12.312 -13.715 -33.782 1.00 90.31 389 LEU A CA 1
ATOM 3167 C C . LEU A 1 389 ? 13.735 -14.012 -33.293 1.00 90.31 389 LEU A C 1
ATOM 3169 O O . LEU A 1 389 ? 13.982 -14.130 -32.091 1.00 90.31 389 LEU A O 1
ATOM 3173 N N . LEU A 1 390 ? 14.673 -14.101 -34.229 1.00 89.88 390 LEU A N 1
ATOM 3174 C CA . LEU A 1 390 ? 16.086 -14.371 -34.001 1.00 89.88 390 LEU A CA 1
ATOM 3175 C C . LEU A 1 390 ? 16.907 -13.090 -34.152 1.00 89.88 390 LEU A C 1
ATOM 3177 O O . LEU A 1 390 ? 16.819 -12.395 -35.162 1.00 89.88 390 LEU A O 1
ATOM 3181 N N . SER A 1 391 ? 17.770 -12.807 -33.181 1.00 87.75 391 SER A N 1
ATOM 3182 C CA . SER A 1 391 ? 18.727 -11.699 -33.261 1.00 87.75 391 SER A CA 1
ATOM 3183 C C . SER A 1 391 ? 20.086 -12.083 -32.688 1.00 87.75 391 SER A C 1
ATOM 3185 O O . SER A 1 391 ? 20.205 -13.034 -31.917 1.00 87.75 391 SER A O 1
ATOM 3187 N N . PHE A 1 392 ? 21.130 -11.341 -33.056 1.00 85.62 392 PHE A N 1
ATOM 3188 C CA . PHE A 1 392 ? 22.455 -11.502 -32.461 1.00 85.62 392 PHE A CA 1
ATOM 3189 C C . PHE A 1 392 ? 22.759 -10.387 -31.473 1.00 85.62 392 PHE A C 1
ATOM 3191 O O . PHE A 1 392 ? 22.617 -9.208 -31.794 1.00 85.62 392 PHE A O 1
ATOM 3198 N N . ASP A 1 393 ? 23.283 -10.775 -30.318 1.00 80.38 393 ASP A N 1
ATOM 3199 C CA . ASP A 1 393 ? 23.682 -9.879 -29.245 1.00 80.38 393 ASP A CA 1
ATOM 3200 C C . ASP A 1 393 ? 25.155 -10.079 -28.892 1.00 80.38 393 ASP A C 1
ATOM 3202 O O . ASP A 1 393 ? 25.695 -11.188 -28.940 1.00 80.38 393 ASP A O 1
ATOM 3206 N N . ARG A 1 394 ? 25.825 -8.986 -28.515 1.00 77.94 394 ARG A N 1
ATOM 3207 C CA . ARG A 1 394 ? 27.205 -9.021 -28.023 1.00 77.94 394 ARG A CA 1
ATOM 3208 C C . ARG A 1 394 ? 27.240 -8.602 -26.562 1.00 77.94 394 ARG A C 1
ATOM 3210 O O . ARG A 1 394 ? 27.038 -7.430 -26.249 1.00 77.94 394 ARG A O 1
ATOM 3217 N N . ILE A 1 395 ? 27.549 -9.545 -25.677 1.00 75.44 395 ILE A N 1
ATOM 3218 C CA . ILE A 1 395 ? 27.569 -9.329 -24.226 1.00 75.44 395 ILE A CA 1
ATOM 3219 C C . ILE A 1 395 ? 28.963 -9.679 -23.710 1.00 75.44 395 ILE A C 1
ATOM 3221 O O . ILE A 1 395 ? 29.453 -10.786 -23.914 1.00 75.44 395 ILE A O 1
ATOM 3225 N N . SER A 1 396 ? 29.622 -8.723 -23.052 1.00 76.75 396 SER A N 1
ATOM 3226 C CA . SER A 1 396 ? 30.959 -8.910 -22.460 1.00 76.75 396 SER A CA 1
ATOM 3227 C C . SER A 1 396 ? 32.018 -9.456 -23.434 1.00 76.75 396 SER A C 1
ATOM 3229 O O . SER A 1 396 ? 32.903 -10.203 -23.037 1.00 76.75 396 SER A O 1
ATOM 3231 N N . GLY A 1 397 ? 31.933 -9.078 -24.714 1.00 75.69 397 GLY A N 1
ATOM 3232 C CA . GLY A 1 397 ? 32.884 -9.484 -25.755 1.00 75.69 397 GLY A CA 1
ATOM 3233 C C . GLY A 1 397 ? 32.504 -10.754 -26.518 1.00 75.69 397 GLY A C 1
ATOM 3234 O O . GLY A 1 397 ? 32.990 -10.920 -27.633 1.00 75.69 397 GLY A O 1
ATOM 3235 N N . GLU A 1 398 ? 31.583 -11.553 -25.983 1.00 80.94 398 GLU A N 1
ATOM 3236 C CA . GLU A 1 398 ? 31.091 -12.811 -26.551 1.00 80.94 398 GLU A CA 1
ATOM 3237 C C . GLU A 1 398 ? 29.814 -12.604 -27.375 1.00 80.94 398 GLU A C 1
ATOM 3239 O O . GLU A 1 398 ? 29.069 -11.644 -27.148 1.00 80.94 398 GLU A O 1
ATOM 3244 N N . TYR A 1 399 ? 29.555 -13.516 -28.315 1.00 83.25 399 TYR A N 1
ATOM 3245 C CA . TYR A 1 399 ? 28.377 -13.479 -29.179 1.00 83.25 399 TYR A CA 1
ATOM 3246 C C . TYR A 1 399 ? 27.301 -14.455 -28.728 1.00 83.25 399 TYR A C 1
ATOM 3248 O O . TYR A 1 399 ? 27.577 -15.584 -28.310 1.00 83.25 399 TYR A O 1
ATOM 3256 N N . TYR A 1 400 ? 26.058 -14.008 -28.853 1.00 86.38 400 TYR A N 1
ATOM 3257 C CA . TYR A 1 400 ? 24.892 -14.771 -28.468 1.00 86.38 400 TYR A CA 1
ATOM 3258 C C . TYR A 1 400 ? 23.785 -14.655 -29.517 1.00 86.38 400 TYR A C 1
ATOM 3260 O O . TYR A 1 400 ? 23.611 -13.606 -30.132 1.00 86.38 400 TYR A O 1
ATOM 3268 N N . LEU A 1 401 ? 23.033 -15.736 -29.696 1.00 87.81 401 LEU A N 1
ATOM 3269 C CA . LEU A 1 401 ? 21.763 -15.779 -30.405 1.00 87.81 401 LEU A CA 1
ATOM 3270 C C . LEU A 1 401 ? 20.635 -15.573 -29.392 1.00 87.81 401 LEU A C 1
ATOM 3272 O O . LEU A 1 401 ? 20.537 -16.321 -28.420 1.00 87.81 401 LEU A O 1
ATOM 3276 N N . SER A 1 402 ? 19.788 -14.584 -29.629 1.00 87.56 402 SER A N 1
ATOM 3277 C CA . SER A 1 402 ? 18.604 -14.284 -28.831 1.00 87.56 402 SER A CA 1
ATOM 3278 C C . SER A 1 402 ? 17.348 -14.743 -29.567 1.00 87.56 402 SER A C 1
ATOM 3280 O O . SER A 1 402 ? 17.229 -14.546 -30.777 1.00 87.56 402 SER A O 1
ATOM 3282 N N . LEU A 1 403 ? 16.445 -15.404 -28.841 1.00 86.94 403 LEU A N 1
ATOM 3283 C CA . LEU A 1 403 ? 15.170 -15.926 -29.335 1.00 86.94 403 LEU A CA 1
ATOM 3284 C C . LEU A 1 403 ? 14.038 -15.185 -28.623 1.00 86.94 403 LEU A C 1
ATOM 3286 O O . LEU A 1 403 ? 13.808 -15.399 -27.435 1.00 86.94 403 LEU A O 1
ATOM 3290 N N . ASN A 1 404 ? 13.307 -14.330 -29.324 1.00 83.94 404 ASN A N 1
ATOM 3291 C CA . ASN A 1 404 ? 12.197 -13.580 -28.738 1.00 83.94 404 ASN A CA 1
ATOM 3292 C C . ASN A 1 404 ? 10.860 -14.083 -29.292 1.00 83.94 404 ASN A C 1
ATOM 3294 O O . ASN A 1 404 ? 10.763 -14.276 -30.500 1.00 83.94 404 ASN A O 1
ATOM 3298 N N . PRO A 1 405 ? 9.834 -14.307 -28.452 1.00 82.25 405 PRO A N 1
ATOM 3299 C CA . PRO A 1 405 ? 8.482 -14.565 -28.944 1.00 82.25 405 PRO A CA 1
ATOM 3300 C C . PRO A 1 405 ? 7.985 -13.399 -29.811 1.00 82.25 405 PRO A C 1
ATOM 3302 O O . PRO A 1 405 ? 8.194 -12.244 -29.432 1.00 82.25 405 PRO A O 1
ATOM 3305 N N . ASP A 1 406 ? 7.334 -13.712 -30.933 1.00 72.44 406 ASP A N 1
ATOM 3306 C CA . ASP A 1 406 ? 6.712 -12.756 -31.867 1.00 72.44 406 ASP A CA 1
ATOM 3307 C C . ASP A 1 406 ? 5.222 -13.066 -32.068 1.00 72.44 406 ASP A C 1
ATOM 3309 O O . ASP A 1 406 ? 4.875 -14.268 -32.211 1.00 72.44 406 ASP A O 1
#

pLDDT: mean 81.13, std 14.57, range [33.72, 97.12]

Radius of gyration: 35.78 Å; chains: 1; bounding box: 62×54×103 Å